Protein AF-0000000070685484 (afdb_homodimer)

Structure (mmCIF, N/CA/C/O backbone):
data_AF-0000000070685484-model_v1
#
loop_
_entity.id
_entity.type
_entity.pdbx_description
1 polymer 'Glycosyl transferase, family 14'
#
loop_
_atom_site.group_PDB
_atom_site.id
_atom_site.type_symbol
_atom_site.label_atom_id
_atom_site.label_alt_id
_atom_site.label_comp_id
_atom_site.label_asym_id
_atom_site.label_entity_id
_atom_site.label_seq_id
_atom_site.pdbx_PDB_ins_code
_atom_site.Cartn_x
_atom_site.Cartn_y
_atom_site.Cartn_z
_atom_site.occupancy
_atom_site.B_iso_or_equiv
_atom_site.auth_seq_id
_atom_site.auth_comp_id
_atom_site.auth_asym_id
_atom_site.auth_atom_id
_atom_site.pdbx_PDB_model_num
ATOM 1 N N . MET A 1 1 ? 63.062 27.438 5.996 1 26.92 1 MET A N 1
ATOM 2 C CA . MET A 1 1 ? 63.406 27.547 4.574 1 26.92 1 MET A CA 1
ATOM 3 C C . MET A 1 1 ? 62.438 26.719 3.729 1 26.92 1 MET A C 1
ATOM 5 O O . MET A 1 1 ? 62.25 27 2.541 1 26.92 1 MET A O 1
ATOM 9 N N . LYS A 1 2 ? 62.094 25.562 4.375 1 38.47 2 LYS A N 1
ATOM 10 C CA . LYS A 1 2 ? 61.562 24.422 3.639 1 38.47 2 LYS A CA 1
ATOM 11 C C . LYS A 1 2 ? 60.094 24.672 3.197 1 38.47 2 LYS A C 1
ATOM 13 O O . LYS A 1 2 ? 59.531 23.859 2.488 1 38.47 2 LYS A O 1
ATOM 18 N N . SER A 1 3 ? 59.406 25.641 3.828 1 42.12 3 SER A N 1
ATOM 19 C CA . SER A 1 3 ? 58 26.016 3.701 1 42.12 3 SER A CA 1
ATOM 20 C C . SER A 1 3 ? 57.688 26.609 2.328 1 42.12 3 SER A C 1
ATOM 22 O O . SER A 1 3 ? 56.625 26.391 1.771 1 42.12 3 SER A O 1
ATOM 24 N N . THR A 1 4 ? 58.75 27.422 1.773 1 46.09 4 THR A N 1
ATOM 25 C CA . THR A 1 4 ? 58.656 28.219 0.55 1 46.09 4 THR A CA 1
ATOM 26 C C . THR A 1 4 ? 58.656 27.312 -0.679 1 46.09 4 THR A C 1
ATOM 28 O O . THR A 1 4 ? 58.094 27.672 -1.721 1 46.09 4 THR A O 1
ATOM 31 N N . GLN A 1 5 ? 59.281 26.172 -0.525 1 48.5 5 GLN A N 1
ATOM 32 C CA . GLN A 1 5 ? 59.562 25.312 -1.674 1 48.5 5 GLN A CA 1
ATOM 33 C C . GLN A 1 5 ? 58.281 24.641 -2.186 1 48.5 5 GLN A C 1
ATOM 35 O O . GLN A 1 5 ? 58.156 24.406 -3.387 1 48.5 5 GLN A O 1
ATOM 40 N N . ASN A 1 6 ? 57.344 24.328 -1.156 1 49.03 6 ASN A N 1
ATOM 41 C CA . ASN A 1 6 ? 56.188 23.547 -1.511 1 49.03 6 ASN A CA 1
ATOM 42 C C . ASN A 1 6 ? 55.188 24.359 -2.334 1 49.03 6 ASN A C 1
ATOM 44 O O . ASN A 1 6 ? 54.344 23.797 -3.021 1 49.03 6 ASN A O 1
ATOM 48 N N . LEU A 1 7 ? 55.281 25.75 -2.139 1 51.88 7 LEU A N 1
ATOM 49 C CA . LEU A 1 7 ? 54.438 26.734 -2.797 1 51.88 7 LEU A CA 1
ATOM 50 C C . LEU A 1 7 ? 54.719 26.797 -4.293 1 51.88 7 LEU A C 1
ATOM 52 O O . LEU A 1 7 ? 53.812 26.906 -5.105 1 51.88 7 LEU A O 1
ATOM 56 N N . LEU A 1 8 ? 56.094 26.672 -4.629 1 52.09 8 LEU A N 1
ATOM 57 C CA . LEU A 1 8 ? 56.594 26.844 -5.992 1 52.09 8 LEU A CA 1
ATOM 58 C C . LEU A 1 8 ? 56.094 25.719 -6.895 1 52.09 8 LEU A C 1
ATOM 60 O O . LEU A 1 8 ? 55.719 25.953 -8.047 1 52.09 8 LEU A O 1
ATOM 64 N N . SER A 1 9 ? 55.969 24.547 -6.328 1 55.91 9 SER A N 1
ATOM 65 C CA . SER A 1 9 ? 55.688 23.344 -7.105 1 55.91 9 SER A CA 1
ATOM 66 C C . SER A 1 9 ? 54.219 23.359 -7.578 1 55.91 9 SER A C 1
ATOM 68 O O . SER A 1 9 ? 53.906 22.875 -8.672 1 55.91 9 SER A O 1
ATOM 70 N N . VAL A 1 10 ? 53.344 24.016 -6.801 1 54.09 10 VAL A N 1
ATOM 71 C CA . VAL A 1 10 ? 51.906 24.109 -7.027 1 54.09 10 VAL A CA 1
ATOM 72 C C . VAL A 1 10 ? 51.625 25.047 -8.203 1 54.09 10 VAL A C 1
ATOM 74 O O . VAL A 1 10 ? 50.75 24.766 -9.031 1 54.09 10 VAL A O 1
ATOM 77 N N . MET A 1 11 ? 52.375 26.156 -8.227 1 56.06 11 MET A N 1
ATOM 78 C CA . MET A 1 11 ? 52.25 27.188 -9.25 1 56.06 11 MET A CA 1
ATOM 79 C C . MET A 1 11 ? 52.625 26.641 -10.625 1 56.06 11 MET A C 1
ATOM 81 O O . MET A 1 11 ? 52 26.984 -11.633 1 56.06 11 MET A O 1
ATOM 85 N N . LEU A 1 12 ? 53.688 25.766 -10.609 1 57.91 12 LEU A N 1
ATOM 86 C CA . LEU A 1 12 ? 54.219 25.219 -11.859 1 57.91 12 LEU A CA 1
ATOM 87 C C . LEU A 1 12 ? 53.219 24.266 -12.484 1 57.91 12 LEU A C 1
ATOM 89 O O . LEU A 1 12 ? 53.031 24.25 -13.703 1 57.91 12 LEU A O 1
ATOM 93 N N . VAL A 1 13 ? 52.375 23.5 -11.562 1 57.97 13 VAL A N 1
ATOM 94 C CA . VAL A 1 13 ? 51.438 22.484 -12.023 1 57.97 13 VAL A CA 1
ATOM 95 C C . VAL A 1 13 ? 50.25 23.141 -12.672 1 57.97 13 VAL A C 1
ATOM 97 O O . VAL A 1 13 ? 49.719 22.656 -13.688 1 57.97 13 VAL A O 1
ATOM 100 N N . PHE A 1 14 ? 49.844 24.375 -12.156 1 56.72 14 PHE A N 1
ATOM 101 C CA . PHE A 1 14 ? 48.75 25.203 -12.664 1 56.72 14 PHE A CA 1
ATOM 102 C C . PHE A 1 14 ? 49.062 25.703 -14.07 1 56.72 14 PHE A C 1
ATOM 104 O O . PHE A 1 14 ? 48.219 25.656 -14.961 1 56.72 14 PHE A O 1
ATOM 111 N N . ALA A 1 15 ? 50.281 26.203 -14.211 1 57.59 15 ALA A N 1
ATOM 112 C CA . ALA A 1 15 ? 50.75 26.797 -15.461 1 57.59 15 ALA A CA 1
ATOM 113 C C . ALA A 1 15 ? 50.812 25.75 -16.562 1 57.59 15 ALA A C 1
ATOM 115 O O . ALA A 1 15 ? 50.5 26.047 -17.719 1 57.59 15 ALA A O 1
ATOM 116 N N . PHE A 1 16 ? 51.219 24.438 -16.141 1 60.97 16 PHE A N 1
ATOM 117 C CA . PHE A 1 16 ? 51.312 23.359 -17.125 1 60.97 16 PHE A CA 1
ATOM 118 C C . PHE A 1 16 ? 49.938 22.938 -17.609 1 60.97 16 PHE A C 1
ATOM 120 O O . PHE A 1 16 ? 49.75 22.578 -18.781 1 60.97 16 PHE A O 1
ATOM 127 N N . GLY A 1 17 ? 48.875 23 -16.656 1 51.41 17 GLY A N 1
ATOM 128 C CA . GLY A 1 17 ? 47.5 22.672 -16.969 1 51.41 17 GLY A CA 1
ATOM 129 C C . GLY A 1 17 ? 46.875 23.641 -17.953 1 51.41 17 GLY A C 1
ATOM 130 O O . GLY A 1 17 ? 46.125 23.234 -18.844 1 51.41 17 GLY A O 1
ATOM 131 N N . LEU A 1 18 ? 47.125 24.891 -17.656 1 52.91 18 LEU A N 1
ATOM 132 C CA . LEU A 1 18 ? 46.656 26 -18.5 1 52.91 18 LEU A CA 1
ATOM 133 C C . LEU A 1 18 ? 47.219 25.844 -19.922 1 52.91 18 LEU A C 1
ATOM 135 O O . LEU A 1 18 ? 46.469 26.016 -20.891 1 52.91 18 LEU A O 1
ATOM 139 N N . PHE A 1 19 ? 48.562 25.547 -20.031 1 53.78 19 PHE A N 1
ATOM 140 C CA . PHE A 1 19 ? 49.25 25.469 -21.328 1 53.78 19 PHE A CA 1
ATOM 141 C C . PHE A 1 19 ? 48.719 24.281 -22.125 1 53.78 19 PHE A C 1
ATOM 143 O O . PHE A 1 19 ? 48.562 24.391 -23.344 1 53.78 19 PHE A O 1
ATOM 150 N N . PHE A 1 20 ? 48.5 23.094 -21.406 1 53.59 20 PHE A N 1
ATOM 151 C CA . PHE A 1 20 ? 48.062 21.891 -22.125 1 53.59 20 PHE A CA 1
ATOM 152 C C . PHE A 1 20 ? 46.656 22.031 -22.656 1 53.59 20 PHE A C 1
ATOM 154 O O . PHE A 1 20 ? 46.281 21.375 -23.625 1 53.59 20 PHE A O 1
ATOM 161 N N . GLY A 1 21 ? 45.688 22.859 -21.906 1 46.09 21 GLY A N 1
ATOM 162 C CA . GLY A 1 21 ? 44.344 23.203 -22.312 1 46.09 21 GLY A CA 1
ATOM 163 C C . GLY A 1 21 ? 44.281 23.938 -23.641 1 46.09 21 GLY A C 1
ATOM 164 O O . GLY A 1 21 ? 43.438 23.625 -24.484 1 46.09 21 GLY A O 1
ATOM 165 N N . VAL A 1 22 ? 45.094 24.891 -23.641 1 48.03 22 VAL A N 1
ATOM 166 C CA . VAL A 1 22 ? 45.094 25.766 -24.812 1 48.03 22 VAL A CA 1
ATOM 167 C C . VAL A 1 22 ? 45.594 25 -26.031 1 48.03 22 VAL A C 1
ATOM 169 O O . VAL A 1 22 ? 45.031 25.156 -27.141 1 48.03 22 VAL A O 1
ATOM 172 N N . THR A 1 23 ? 46.719 24.156 -25.859 1 46.66 23 THR A N 1
ATOM 173 C CA . THR A 1 23 ? 47.312 23.547 -27.031 1 46.66 23 THR A CA 1
ATOM 174 C C . THR A 1 23 ? 46.406 22.484 -27.625 1 46.66 23 THR A C 1
ATOM 176 O O . THR A 1 23 ? 46.5 22.156 -28.812 1 46.66 23 THR A O 1
ATOM 179 N N . LEU A 1 24 ? 45.594 21.797 -26.672 1 39.91 24 LEU A N 1
ATOM 180 C CA . LEU A 1 24 ? 44.812 20.688 -27.188 1 39.91 24 LEU A CA 1
ATOM 181 C C . LEU A 1 24 ? 43.75 21.172 -28.172 1 39.91 24 LEU A C 1
ATOM 183 O O . LEU A 1 24 ? 43.438 20.469 -29.141 1 39.91 24 LEU A O 1
ATOM 187 N N . ILE A 1 25 ? 43.156 22.406 -28 1 39.31 25 ILE A N 1
ATOM 188 C CA . ILE A 1 25 ? 42.125 22.953 -28.875 1 39.31 25 ILE A CA 1
ATOM 189 C C . ILE A 1 25 ? 42.688 23.078 -30.297 1 39.31 25 ILE A C 1
ATOM 191 O O . ILE A 1 25 ? 41.969 22.828 -31.281 1 39.31 25 ILE A O 1
ATOM 195 N N . PHE A 1 26 ? 43.938 23.516 -30.328 1 37.78 26 PHE A N 1
ATOM 196 C CA . PHE A 1 26 ? 44.438 23.922 -31.641 1 37.78 26 PHE A CA 1
ATOM 197 C C . PHE A 1 26 ? 44.594 22.703 -32.531 1 37.78 26 PHE A C 1
ATOM 199 O O . PHE A 1 26 ? 44.531 22.828 -33.781 1 37.78 26 PHE A O 1
ATOM 206 N N . HIS A 1 27 ? 45.188 21.547 -31.969 1 34.38 27 HIS A N 1
ATOM 207 C CA . HIS A 1 27 ? 45.625 20.5 -32.906 1 34.38 27 HIS A CA 1
ATOM 208 C C . HIS A 1 27 ? 44.438 19.797 -33.531 1 34.38 27 HIS A C 1
ATOM 210 O O . HIS A 1 27 ? 44.594 18.875 -34.344 1 34.38 27 HIS A O 1
ATOM 216 N N . LEU A 1 28 ? 43.25 19.75 -32.875 1 30.8 28 LEU A N 1
ATOM 217 C CA . LEU A 1 28 ? 42.188 18.906 -33.406 1 30.8 28 LEU A CA 1
ATOM 218 C C . LEU A 1 28 ? 41.625 19.5 -34.688 1 30.8 28 LEU A C 1
ATOM 220 O O . LEU A 1 28 ? 40.594 19.047 -35.188 1 30.8 28 LEU A O 1
ATOM 224 N N . LYS A 1 29 ? 42.219 20.641 -35.031 1 31.66 29 LYS A N 1
ATOM 225 C CA . LYS A 1 29 ? 41.656 21.344 -36.156 1 31.66 29 LYS A CA 1
ATOM 226 C C . LYS A 1 29 ? 41.719 20.484 -37.406 1 31.66 29 LYS A C 1
ATOM 228 O O . LYS A 1 29 ? 40.812 20.516 -38.25 1 31.66 29 LYS A O 1
ATOM 233 N N . ASP A 1 30 ? 42.812 19.828 -37.688 1 27.16 30 ASP A N 1
ATOM 234 C CA . ASP A 1 30 ? 43.188 19.609 -39.094 1 27.16 30 ASP A CA 1
ATOM 235 C C . ASP A 1 30 ? 42.562 18.312 -39.625 1 27.16 30 ASP A C 1
ATOM 237 O O . ASP A 1 30 ? 43.031 17.766 -40.625 1 27.16 30 ASP A O 1
ATOM 241 N N . ILE A 1 31 ? 41.875 17.484 -38.781 1 27.27 31 ILE A N 1
ATOM 242 C CA . ILE A 1 31 ? 41.75 16.172 -39.406 1 27.27 31 ILE A CA 1
ATOM 243 C C . ILE A 1 31 ? 40.875 16.281 -40.656 1 27.27 31 ILE A C 1
ATOM 245 O O . ILE A 1 31 ? 39.688 16.625 -40.562 1 27.27 31 ILE A O 1
ATOM 249 N N . SER A 1 32 ? 41.469 16.547 -41.844 1 23.23 32 SER A N 1
ATOM 250 C CA . SER A 1 32 ? 41 16.766 -43.219 1 23.23 32 SER A CA 1
ATOM 251 C C . SER A 1 32 ? 40.219 15.547 -43.719 1 23.23 32 SER A C 1
ATOM 253 O O . SER A 1 32 ? 40.781 14.438 -43.75 1 23.23 32 SER A O 1
ATOM 255 N N . PHE A 1 33 ? 38.875 15.445 -43.469 1 24.58 33 PHE A N 1
ATOM 256 C CA . PHE A 1 33 ? 37.969 14.453 -44.031 1 24.58 33 PHE A CA 1
ATOM 257 C C . PHE A 1 33 ? 38.125 14.383 -45.531 1 24.58 33 PHE A C 1
ATOM 259 O O . PHE A 1 33 ? 37.875 15.367 -46.25 1 24.58 33 PHE A O 1
ATOM 266 N N . SER A 1 34 ? 39.156 13.711 -46 1 22.02 34 SER A N 1
ATOM 267 C CA . SER A 1 34 ? 39.375 13.508 -47.438 1 22.02 34 SER A CA 1
ATOM 268 C C . SER A 1 34 ? 38.156 12.867 -48.094 1 22.02 34 SER A C 1
ATOM 270 O O . SER A 1 34 ? 37.719 11.789 -47.688 1 22.02 34 SER A O 1
ATOM 272 N N . LEU A 1 35 ? 37.344 13.68 -48.656 1 23.39 35 LEU A N 1
ATOM 273 C CA . LEU A 1 35 ? 36.156 13.562 -49.5 1 23.39 35 LEU A CA 1
ATOM 274 C C . LEU A 1 35 ? 36.469 12.766 -50.75 1 23.39 35 LEU A C 1
ATOM 276 O O . LEU A 1 35 ? 37.062 13.297 -51.719 1 23.39 35 LEU A O 1
ATOM 280 N N . ARG A 1 36 ? 37.25 11.609 -50.719 1 22.95 36 ARG A N 1
ATOM 281 C CA . ARG A 1 36 ? 37.469 10.984 -52.031 1 22.95 36 ARG A CA 1
ATOM 282 C C . ARG A 1 36 ? 36.156 10.68 -52.688 1 22.95 36 ARG A C 1
ATOM 284 O O . ARG A 1 36 ? 35.344 9.914 -52.188 1 22.95 36 ARG A O 1
ATOM 291 N N . PHE A 1 37 ? 35.75 11.57 -53.594 1 22.02 37 PHE A N 1
ATOM 292 C CA . PHE A 1 37 ? 34.625 11.594 -54.531 1 22.02 37 PHE A CA 1
ATOM 293 C C . PHE A 1 37 ? 34.719 10.453 -55.531 1 22.02 37 PHE A C 1
ATOM 295 O O . PHE A 1 37 ? 35.469 10.516 -56.469 1 22.02 37 PHE A O 1
ATOM 302 N N . THR A 1 38 ? 35.125 9.273 -55.125 1 22.3 38 THR A N 1
ATOM 303 C CA . THR A 1 38 ? 35.25 8.297 -56.219 1 22.3 38 THR A CA 1
ATOM 304 C C . THR A 1 38 ? 34 8.25 -57.094 1 22.3 38 THR A C 1
ATOM 306 O O . THR A 1 38 ? 32.906 8.188 -56.562 1 22.3 38 THR A O 1
ATOM 309 N N . GLN A 1 39 ? 34.25 8.461 -58.438 1 22.17 39 GLN A N 1
ATOM 310 C CA . GLN A 1 39 ? 33.438 8.594 -59.656 1 22.17 39 GLN A CA 1
ATOM 311 C C . GLN A 1 39 ? 32.625 7.332 -59.906 1 22.17 39 GLN A C 1
ATOM 313 O O . GLN A 1 39 ? 33.156 6.219 -59.844 1 22.17 39 GLN A O 1
ATOM 318 N N . PHE A 1 40 ? 31.281 7.418 -59.781 1 22.78 40 PHE A N 1
ATOM 319 C CA . PHE A 1 40 ? 30.156 6.531 -60.094 1 22.78 40 PHE A CA 1
ATOM 320 C C . PHE A 1 40 ? 30.172 6.16 -61.594 1 22.78 40 PHE A C 1
ATOM 322 O O . PHE A 1 40 ? 29.984 7.02 -62.438 1 22.78 40 PHE A O 1
ATOM 329 N N . SER A 1 41 ? 31.172 5.402 -62.25 1 22.5 41 SER A N 1
ATOM 330 C CA . SER A 1 41 ? 30.844 5.051 -63.625 1 22.5 41 SER A CA 1
ATOM 331 C C . SER A 1 41 ? 29.406 4.57 -63.719 1 22.5 41 SER A C 1
ATOM 333 O O . SER A 1 41 ? 28.828 4.059 -62.75 1 22.5 41 SER A O 1
ATOM 335 N N . LEU A 1 42 ? 28.812 4.68 -65.062 1 23.09 42 LEU A N 1
ATOM 336 C CA . LEU A 1 42 ? 27.578 4.785 -65.812 1 23.09 42 LEU A CA 1
ATOM 337 C C . LEU A 1 42 ? 26.906 3.42 -65.938 1 23.09 42 LEU A C 1
ATOM 339 O O . LEU A 1 42 ? 25.797 3.32 -66.5 1 23.09 42 LEU A O 1
ATOM 343 N N . SER A 1 43 ? 27.719 2.322 -66.062 1 23.5 43 SER A N 1
ATOM 344 C CA . SER A 1 43 ? 26.984 1.478 -66.938 1 23.5 43 SER A CA 1
ATOM 345 C C . SER A 1 43 ? 25.5 1.389 -66.562 1 23.5 43 SER A C 1
ATOM 347 O O . SER A 1 43 ? 25.109 1.868 -65.5 1 23.5 43 SER A O 1
ATOM 349 N N . THR A 1 44 ? 25.016 0.125 -66.75 1 25.86 44 THR A N 1
ATOM 350 C CA . THR A 1 44 ? 23.953 -0.731 -67.25 1 25.86 44 THR A CA 1
ATOM 351 C C . THR A 1 44 ? 22.703 -0.65 -66.375 1 25.86 44 THR A C 1
ATOM 353 O O . THR A 1 44 ? 22.797 -0.235 -65.188 1 25.86 44 THR A O 1
ATOM 356 N N . THR A 1 45 ? 21.781 -1.727 -66.438 1 27.75 45 THR A N 1
ATOM 357 C CA . THR A 1 45 ? 20.328 -1.761 -66.625 1 27.75 45 THR A CA 1
ATOM 358 C C . THR A 1 45 ? 19.641 -1.296 -65.312 1 27.75 45 THR A C 1
ATOM 360 O O . THR A 1 45 ? 20.172 -1.483 -64.25 1 27.75 45 THR A O 1
ATOM 363 N N . PRO A 1 46 ? 18.562 -0.526 -65.438 1 26.97 46 PRO A N 1
ATOM 364 C CA . PRO A 1 46 ? 17.828 0.316 -64.5 1 26.97 46 PRO A CA 1
ATOM 365 C C . PRO A 1 46 ? 17.281 -0.474 -63.312 1 26.97 46 PRO A C 1
ATOM 367 O O . PRO A 1 46 ? 16.5 0.053 -62.531 1 26.97 46 PRO A O 1
ATOM 370 N N . SER A 1 47 ? 18.094 -1.55 -62.875 1 23.91 47 SER A N 1
ATOM 371 C CA . SER A 1 47 ? 17.188 -2.391 -62.125 1 23.91 47 SER A CA 1
ATOM 372 C C . SER A 1 47 ? 16.484 -1.587 -61.031 1 23.91 47 SER A C 1
ATOM 374 O O . SER A 1 47 ? 17.109 -0.799 -60.312 1 23.91 47 SER A O 1
ATOM 376 N N . ALA A 1 48 ? 15.062 -1.42 -61.125 1 26.92 48 ALA A N 1
ATOM 377 C CA . ALA A 1 48 ? 14.133 -0.628 -60.312 1 26.92 48 ALA A CA 1
ATOM 378 C C . ALA A 1 48 ? 14.367 -0.863 -58.812 1 26.92 48 ALA A C 1
ATOM 380 O O . ALA A 1 48 ? 14.047 -1.935 -58.281 1 26.92 48 ALA A O 1
ATOM 381 N N . THR A 1 49 ? 15.641 -0.591 -58.406 1 24.19 49 THR A N 1
ATOM 382 C CA . THR A 1 49 ? 15.836 -0.931 -57 1 24.19 49 THR A CA 1
ATOM 383 C C . THR A 1 49 ? 14.812 -0.223 -56.125 1 24.19 49 THR A C 1
ATOM 385 O O . THR A 1 49 ? 14.781 1.008 -56.062 1 24.19 49 THR A O 1
ATOM 388 N N . SER A 1 50 ? 13.602 -0.778 -56.062 1 24.91 50 SER A N 1
ATOM 389 C CA . SER A 1 50 ? 12.57 -0.133 -55.25 1 24.91 50 SER A CA 1
ATOM 390 C C . SER A 1 50 ? 13.125 0.317 -53.906 1 24.91 50 SER A C 1
ATOM 392 O O . SER A 1 50 ? 13.758 -0.467 -53.188 1 24.91 50 SER A O 1
ATOM 394 N N . THR A 1 51 ? 13.578 1.496 -53.906 1 25.73 51 THR A N 1
ATOM 395 C CA . THR A 1 51 ? 14.078 2.213 -52.75 1 25.73 51 THR A CA 1
ATOM 396 C C . THR A 1 51 ? 13.164 1.99 -51.531 1 25.73 51 THR A C 1
ATOM 398 O O . THR A 1 51 ? 12.023 2.459 -51.531 1 25.73 51 THR A O 1
ATOM 401 N N . ALA A 1 52 ? 13.234 0.758 -50.938 1 24.69 52 ALA A N 1
ATOM 402 C CA . ALA A 1 52 ? 12.375 0.652 -49.781 1 24.69 52 ALA A CA 1
ATOM 403 C C . ALA A 1 52 ? 12.578 1.84 -48.844 1 24.69 52 ALA A C 1
ATOM 405 O O . ALA A 1 52 ? 13.711 2.242 -48.562 1 24.69 52 ALA A O 1
ATOM 406 N N . ALA A 1 53 ? 11.594 2.699 -48.75 1 27.73 53 ALA A N 1
ATOM 407 C CA . ALA A 1 53 ? 11.469 3.865 -47.875 1 27.73 53 ALA A CA 1
ATOM 408 C C . ALA A 1 53 ? 12.055 3.588 -46.5 1 27.73 53 ALA A C 1
ATOM 410 O O . ALA A 1 53 ? 11.992 2.459 -46 1 27.73 53 ALA A O 1
ATOM 411 N N . PRO A 1 54 ? 13.109 4.398 -46.188 1 28.66 54 PRO A N 1
ATOM 412 C CA . PRO A 1 54 ? 13.695 4.211 -44.844 1 28.66 54 PRO A CA 1
ATOM 413 C C . PRO A 1 54 ? 12.664 3.797 -43.812 1 28.66 54 PRO A C 1
ATOM 415 O O . PRO A 1 54 ? 11.492 4.145 -43.938 1 28.66 54 PRO A O 1
ATOM 418 N N . ALA A 1 55 ? 12.836 2.662 -43.25 1 31.91 55 ALA A N 1
ATOM 419 C CA . ALA A 1 55 ? 11.93 2.209 -42.188 1 31.91 55 ALA A CA 1
ATOM 420 C C . ALA A 1 55 ? 11.531 3.363 -41.281 1 31.91 55 ALA A C 1
ATOM 422 O O . ALA A 1 55 ? 12.367 4.184 -40.906 1 31.91 55 ALA A O 1
ATOM 423 N N . GLY A 1 56 ? 10.414 3.896 -41.531 1 26.44 56 GLY A N 1
ATOM 424 C CA . GLY A 1 56 ? 9.789 4.965 -40.781 1 26.44 56 GLY A CA 1
ATOM 425 C C . GLY A 1 56 ? 10.25 5.008 -39.344 1 26.44 56 GLY A C 1
ATOM 426 O O . GLY A 1 56 ? 10.633 3.98 -38.781 1 26.44 56 GLY A O 1
ATOM 427 N N . VAL A 1 57 ? 10.984 6.109 -38.969 1 30.81 57 VAL A N 1
ATOM 428 C CA . VAL A 1 57 ? 11.148 6.469 -37.562 1 30.81 57 VAL A CA 1
ATOM 429 C C . VAL A 1 57 ? 10 5.891 -36.719 1 30.81 57 VAL A C 1
ATOM 431 O O . VAL A 1 57 ? 8.836 6.203 -36.969 1 30.81 57 VAL A O 1
ATOM 434 N N . ASP A 1 58 ? 10.148 4.648 -36.469 1 30.78 58 ASP A N 1
ATOM 435 C CA . ASP A 1 58 ? 9.102 4.203 -35.562 1 30.78 58 ASP A CA 1
ATOM 436 C C . ASP A 1 58 ? 8.648 5.34 -34.625 1 30.78 58 ASP A C 1
ATOM 438 O O . ASP A 1 58 ? 9.453 5.891 -33.875 1 30.78 58 ASP A O 1
ATOM 442 N N . LEU A 1 59 ? 7.852 6.25 -35.156 1 30.5 59 LEU A N 1
ATOM 443 C CA . LEU A 1 59 ? 7.18 7.184 -34.25 1 30.5 59 LEU A CA 1
ATOM 444 C C . LEU A 1 59 ? 7.062 6.602 -32.844 1 30.5 59 LEU A C 1
ATOM 446 O O . LEU A 1 59 ? 6.379 5.598 -32.625 1 30.5 59 LEU A O 1
ATOM 450 N N . VAL A 1 60 ? 8.234 6.574 -32.125 1 32.28 60 VAL A N 1
ATOM 451 C CA . VAL A 1 60 ? 7.984 6.387 -30.719 1 32.28 60 VAL A CA 1
ATOM 452 C C . VAL A 1 60 ? 6.625 6.98 -30.344 1 32.28 60 VAL A C 1
ATOM 454 O O . VAL A 1 60 ? 6.375 8.164 -30.578 1 32.28 60 VAL A O 1
ATOM 457 N N . ALA A 1 61 ? 5.645 6.164 -30.375 1 36.81 61 ALA A N 1
ATOM 458 C CA . ALA A 1 61 ? 4.309 6.609 -29.984 1 36.81 61 ALA A CA 1
ATOM 459 C C . ALA A 1 61 ? 4.383 7.727 -28.953 1 36.81 61 ALA A C 1
ATOM 461 O O . ALA A 1 61 ? 5.316 7.773 -28.141 1 36.81 61 ALA A O 1
ATOM 462 N N . PRO A 1 62 ? 3.9 8.836 -29.281 1 36.59 62 PRO A N 1
ATOM 463 C CA . PRO A 1 62 ? 3.838 9.867 -28.234 1 36.59 62 PRO A CA 1
ATOM 464 C C . PRO A 1 62 ? 3.656 9.273 -26.828 1 36.59 62 PRO A C 1
ATOM 466 O O . PRO A 1 62 ? 3.072 8.203 -26.688 1 36.59 62 PRO A O 1
ATOM 469 N N . PRO A 1 63 ? 4.672 9.5 -25.953 1 40.62 63 PRO A N 1
ATOM 470 C CA . PRO A 1 63 ? 4.434 8.938 -24.625 1 40.62 63 PRO A CA 1
ATOM 471 C C . PRO A 1 63 ? 2.957 8.953 -24.234 1 40.62 63 PRO A C 1
ATOM 473 O O . PRO A 1 63 ? 2.211 9.836 -24.656 1 40.62 63 PRO A O 1
ATOM 476 N N . LEU A 1 64 ? 2.422 7.902 -24.094 1 45.72 64 LEU A N 1
ATOM 477 C CA . LEU A 1 64 ? 1.037 7.809 -23.641 1 45.72 64 LEU A CA 1
ATOM 478 C C . LEU A 1 64 ? 0.739 8.867 -22.578 1 45.72 64 LEU A C 1
ATOM 480 O O . LEU A 1 64 ? 1.587 9.164 -21.734 1 45.72 64 LEU A O 1
ATOM 484 N N . PRO A 1 65 ? -0.17 9.727 -22.891 1 47.22 65 PRO A N 1
ATOM 485 C CA . PRO A 1 65 ? -0.561 10.734 -21.891 1 47.22 65 PRO A CA 1
ATOM 486 C C . PRO A 1 65 ? -0.644 10.164 -20.484 1 47.22 65 PRO A C 1
ATOM 488 O O . PRO A 1 65 ? -1.037 9.008 -20.297 1 47.22 65 PRO A O 1
ATOM 491 N N . VAL A 1 66 ? 0.252 10.734 -19.562 1 51.94 66 VAL A N 1
ATOM 492 C CA . VAL A 1 66 ? 0.227 10.367 -18.141 1 51.94 66 VAL A CA 1
ATOM 493 C C . VAL A 1 66 ? -1.212 10.375 -17.641 1 51.94 66 VAL A C 1
ATOM 495 O O . VAL A 1 66 ? -1.929 11.367 -17.797 1 51.94 66 VAL A O 1
ATOM 498 N N . ASP A 1 67 ? -1.697 9.234 -17.469 1 56.88 67 ASP A N 1
ATOM 499 C CA . ASP A 1 67 ? -3.021 9.125 -16.875 1 56.88 67 ASP A CA 1
ATOM 500 C C . ASP A 1 67 ? -3.064 9.797 -15.5 1 56.88 67 ASP A C 1
ATOM 502 O O . ASP A 1 67 ? -2.4 9.359 -14.562 1 56.88 67 ASP A O 1
ATOM 506 N N . LEU A 1 68 ? -3.611 10.984 -15.461 1 63.38 68 LEU A N 1
ATOM 507 C CA . LEU A 1 68 ? -3.734 11.773 -14.234 1 63.38 68 LEU A CA 1
ATOM 508 C C . LEU A 1 68 ? -4.75 11.141 -13.289 1 63.38 68 LEU A C 1
ATOM 510 O O . LEU A 1 68 ? -5.004 11.672 -12.203 1 63.38 68 LEU A O 1
ATOM 514 N N . GLY A 1 69 ? -5.27 9.906 -13.758 1 68.62 69 GLY A N 1
ATOM 515 C CA . GLY A 1 69 ? -6.191 9.188 -12.891 1 68.62 69 GLY A CA 1
ATOM 516 C C . GLY A 1 69 ? -5.559 8 -12.195 1 68.62 69 GLY A C 1
ATOM 517 O O . GLY A 1 69 ? -4.34 7.973 -11.992 1 68.62 69 GLY A O 1
ATOM 518 N N . LEU A 1 70 ? -6.418 7.125 -11.719 1 76.31 70 LEU A N 1
ATOM 519 C CA . LEU A 1 70 ? -6.02 5.953 -10.945 1 76.31 70 LEU A CA 1
ATOM 520 C C . LEU A 1 70 ? -5.469 4.863 -11.859 1 76.31 70 LEU A C 1
ATOM 522 O O . LEU A 1 70 ? -4.734 3.98 -11.406 1 76.31 70 LEU A O 1
ATOM 526 N N . LYS A 1 71 ? -5.742 4.918 -13.094 1 74.25 71 LYS A N 1
ATOM 527 C CA . LYS A 1 71 ? -5.5 3.807 -14.008 1 74.25 71 LYS A CA 1
ATOM 528 C C . LYS A 1 71 ? -4.008 3.518 -14.141 1 74.25 71 LYS A C 1
ATOM 530 O O . LYS A 1 71 ? -3.594 2.357 -14.148 1 74.25 71 LYS A O 1
ATOM 535 N N . GLY A 1 72 ? -3.168 4.594 -14.258 1 73.75 72 GLY A N 1
ATOM 536 C CA . GLY A 1 72 ? -1.733 4.395 -14.383 1 73.75 72 GLY A CA 1
ATOM 537 C C . GLY A 1 72 ? -1.103 3.793 -13.141 1 73.75 72 GLY A C 1
ATOM 538 O O . GLY A 1 72 ? -0.083 3.105 -13.234 1 73.75 72 GLY A O 1
ATOM 539 N N . PHE A 1 73 ? -1.763 3.967 -12.133 1 77.25 73 PHE A N 1
ATOM 540 C CA . PHE A 1 73 ? -1.277 3.457 -10.859 1 77.25 73 PHE A CA 1
ATOM 541 C C . PHE A 1 73 ? -1.62 1.979 -10.703 1 77.25 73 PHE A C 1
ATOM 543 O O . PHE A 1 73 ? -0.879 1.229 -10.062 1 77.25 73 PHE A O 1
ATOM 550 N N . LEU A 1 74 ? -2.67 1.574 -11.328 1 78.5 74 LEU A N 1
ATOM 551 C CA . LEU A 1 74 ? -3.223 0.243 -11.109 1 78.5 74 LEU A CA 1
ATOM 552 C C . LEU A 1 74 ? -2.42 -0.812 -11.859 1 78.5 74 LEU A C 1
ATOM 554 O O . LEU A 1 74 ? -2.432 -1.988 -11.492 1 78.5 74 LEU A O 1
ATOM 558 N N . LYS A 1 75 ? -1.847 -0.434 -12.93 1 76.88 75 LYS A N 1
ATOM 559 C CA . LYS A 1 75 ? -1.074 -1.361 -13.75 1 76.88 75 LYS A CA 1
ATOM 560 C C . LYS A 1 75 ? 0.107 -0.658 -14.414 1 76.88 75 LYS A C 1
ATOM 562 O O . LYS A 1 75 ? -0.073 0.342 -15.117 1 76.88 75 LYS A O 1
ATOM 567 N N . PRO A 1 76 ? 1.28 -1.253 -14.188 1 77.12 76 PRO A N 1
ATOM 568 C CA . PRO A 1 76 ? 2.395 -0.65 -14.922 1 77.12 76 PRO A CA 1
ATOM 569 C C . PRO A 1 76 ? 2.236 -0.774 -16.438 1 77.12 76 PRO A C 1
ATOM 571 O O . PRO A 1 76 ? 1.715 -1.778 -16.922 1 77.12 76 PRO A O 1
ATOM 574 N N . PRO A 1 77 ? 2.699 0.176 -17.094 1 71.56 77 PRO A N 1
ATOM 575 C CA . PRO A 1 77 ? 2.549 0.149 -18.547 1 71.56 77 PRO A CA 1
ATOM 576 C C . PRO A 1 77 ? 3.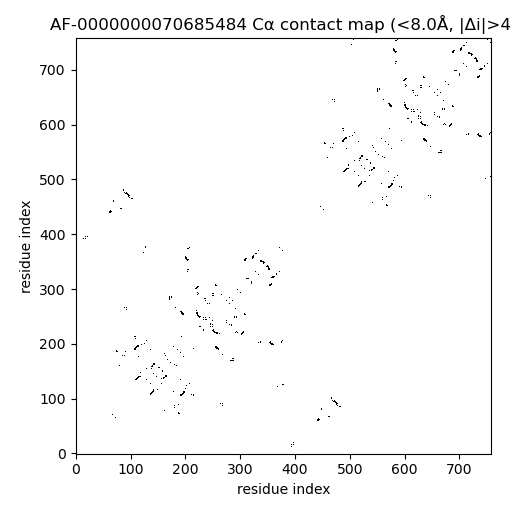432 -0.904 -19.219 1 71.56 77 PRO A C 1
ATOM 578 O O . PRO A 1 77 ? 3.045 -1.488 -20.234 1 71.56 77 PRO A O 1
ATOM 581 N N . GLU A 1 78 ? 4.586 -1.148 -18.719 1 82.69 78 GLU A N 1
ATOM 582 C CA . GLU A 1 78 ? 5.508 -2.137 -19.281 1 82.69 78 GLU A CA 1
ATOM 583 C C . GLU A 1 78 ? 6.035 -3.064 -18.188 1 82.69 78 GLU A C 1
ATOM 585 O O . GLU A 1 78 ? 6.242 -2.639 -17.047 1 82.69 78 GLU A O 1
ATOM 590 N N . LEU A 1 79 ? 6.215 -4.25 -18.688 1 90.56 79 LEU A N 1
ATOM 591 C CA . LEU A 1 79 ? 6.73 -5.223 -17.734 1 90.56 79 LEU A CA 1
ATOM 592 C C . LEU A 1 79 ? 8.227 -5.043 -17.531 1 90.56 79 LEU A C 1
ATOM 594 O O . LEU A 1 79 ? 8.734 -5.223 -16.422 1 90.56 79 LEU A O 1
ATOM 598 N N . MET A 1 80 ? 8.914 -4.688 -18.594 1 89.62 80 MET A N 1
ATOM 599 C CA . MET A 1 80 ? 10.352 -4.449 -18.453 1 89.62 80 MET A CA 1
ATOM 600 C C . MET A 1 80 ? 10.617 -3.131 -17.734 1 89.62 80 MET A C 1
ATOM 602 O O . MET A 1 80 ? 10.062 -2.094 -18.109 1 89.62 80 MET A O 1
ATOM 606 N N . HIS A 1 81 ? 11.289 -3.176 -16.625 1 89.75 81 HIS A N 1
ATOM 607 C CA . HIS A 1 81 ? 11.625 -2.012 -15.805 1 89.75 81 HIS A CA 1
ATOM 608 C C . HIS A 1 81 ? 13.047 -2.109 -15.258 1 89.75 81 HIS A C 1
ATOM 610 O O . HIS A 1 81 ? 13.734 -3.105 -15.492 1 89.75 81 HIS A O 1
ATOM 616 N N . HIS A 1 82 ? 13.516 -1.059 -14.539 1 88.88 82 HIS A N 1
ATOM 617 C CA . HIS A 1 82 ? 14.898 -1.037 -14.055 1 88.88 82 HIS A CA 1
ATOM 618 C C . HIS A 1 82 ? 14.945 -1.062 -12.531 1 88.88 82 HIS A C 1
ATOM 620 O O . HIS A 1 82 ? 15.945 -0.669 -11.93 1 88.88 82 HIS A O 1
ATOM 626 N N . MET A 1 83 ? 13.875 -1.494 -11.883 1 91.31 83 MET A N 1
ATOM 627 C CA . MET A 1 83 ? 13.867 -1.604 -10.43 1 91.31 83 MET A CA 1
ATOM 628 C C . MET A 1 83 ? 14.773 -2.736 -9.969 1 91.31 83 MET A C 1
ATOM 630 O O . MET A 1 83 ? 14.836 -3.793 -10.602 1 91.31 83 MET A O 1
ATOM 634 N N . THR A 1 84 ? 15.477 -2.469 -8.859 1 91.62 84 THR A N 1
ATOM 635 C CA . THR A 1 84 ? 16.141 -3.574 -8.18 1 91.62 84 THR A CA 1
ATOM 636 C C . THR A 1 84 ? 15.117 -4.531 -7.574 1 91.62 84 THR A C 1
ATOM 638 O O . THR A 1 84 ? 13.93 -4.195 -7.473 1 91.62 84 THR A O 1
ATOM 641 N N . ASP A 1 85 ? 15.516 -5.695 -7.188 1 93 85 ASP A N 1
ATOM 642 C CA . ASP A 1 85 ? 14.617 -6.645 -6.535 1 93 85 ASP A CA 1
ATOM 643 C C . ASP A 1 85 ? 14 -6.035 -5.277 1 93 85 ASP A C 1
ATOM 645 O O . ASP A 1 85 ? 12.812 -6.223 -5.008 1 93 85 ASP A O 1
ATOM 649 N N . GLU A 1 86 ? 14.836 -5.309 -4.516 1 93.31 86 GLU A N 1
ATOM 650 C CA . GLU A 1 86 ? 14.352 -4.695 -3.283 1 93.31 86 GLU A CA 1
ATOM 651 C C . GLU A 1 86 ? 13.273 -3.652 -3.574 1 93.31 86 GLU A C 1
ATOM 653 O O . GLU A 1 86 ? 12.25 -3.598 -2.887 1 93.31 86 GLU A O 1
ATOM 658 N N . GLU A 1 87 ? 13.539 -2.865 -4.582 1 93.38 87 GLU A N 1
ATOM 659 C CA . GLU A 1 87 ? 12.578 -1.844 -4.973 1 93.38 87 GLU A CA 1
ATOM 660 C C . GLU A 1 87 ? 11.281 -2.475 -5.469 1 93.38 87 GLU A C 1
ATOM 662 O O . GLU A 1 87 ? 10.188 -2.02 -5.121 1 93.38 87 GLU A O 1
ATOM 667 N N . LEU A 1 88 ? 11.422 -3.482 -6.305 1 94.81 88 LEU A N 1
ATOM 668 C CA . LEU A 1 88 ? 10.273 -4.184 -6.855 1 94.81 88 LEU A CA 1
ATOM 669 C C . LEU A 1 88 ? 9.414 -4.781 -5.742 1 94.81 88 LEU A C 1
ATOM 671 O O . LEU A 1 88 ? 8.195 -4.594 -5.723 1 94.81 88 LEU A O 1
ATOM 675 N N . ILE A 1 89 ? 10.039 -5.434 -4.84 1 96.5 89 ILE A N 1
ATOM 676 C CA . ILE A 1 89 ? 9.328 -6.109 -3.762 1 96.5 89 ILE A CA 1
ATOM 677 C C . ILE A 1 89 ? 8.641 -5.074 -2.873 1 96.5 89 ILE A C 1
ATOM 679 O O . ILE A 1 89 ? 7.492 -5.266 -2.465 1 96.5 89 ILE A O 1
ATOM 683 N N . TRP A 1 90 ? 9.32 -3.979 -2.576 1 95.06 90 TRP A N 1
ATOM 684 C CA . TRP A 1 90 ? 8.734 -2.906 -1.782 1 95.06 90 TRP A CA 1
ATOM 685 C C . TRP A 1 90 ? 7.461 -2.381 -2.439 1 95.06 90 TRP A C 1
ATOM 687 O O . TRP A 1 90 ? 6.414 -2.283 -1.793 1 95.06 90 TRP A O 1
ATOM 697 N N . ARG A 1 91 ? 7.5 -2.119 -3.699 1 94.38 91 ARG A N 1
ATOM 698 C CA . ARG A 1 91 ? 6.355 -1.598 -4.434 1 94.38 91 ARG A CA 1
ATOM 699 C C . ARG A 1 91 ? 5.238 -2.633 -4.512 1 94.38 91 ARG A C 1
ATOM 701 O O . ARG A 1 91 ? 4.066 -2.307 -4.301 1 94.38 91 ARG A O 1
ATOM 708 N N . ALA A 1 92 ? 5.625 -3.85 -4.758 1 96.75 92 ALA A N 1
ATOM 709 C CA . ALA A 1 92 ? 4.652 -4.922 -4.961 1 96.75 92 ALA A CA 1
ATOM 710 C C . ALA A 1 92 ? 3.984 -5.312 -3.648 1 96.75 92 ALA A C 1
ATOM 712 O O . ALA A 1 92 ? 2.922 -5.938 -3.648 1 96.75 92 ALA A O 1
ATOM 713 N N . SER A 1 93 ? 4.582 -4.941 -2.525 1 97.06 93 SER A N 1
ATOM 714 C CA . SER A 1 93 ? 4.066 -5.344 -1.221 1 97.06 93 SER A CA 1
ATOM 715 C C . SER A 1 93 ? 3.049 -4.34 -0.694 1 97.06 93 SER A C 1
ATOM 717 O O . SER A 1 93 ? 2.561 -4.473 0.431 1 97.06 93 SER A O 1
ATOM 719 N N . MET A 1 94 ? 2.736 -3.338 -1.464 1 94.62 94 MET A N 1
ATOM 720 C CA . MET A 1 94 ? 1.805 -2.295 -1.049 1 94.62 94 MET A CA 1
ATOM 721 C C . MET A 1 94 ? 0.386 -2.844 -0.938 1 94.62 94 MET A C 1
ATOM 723 O O . MET A 1 94 ? -0.087 -3.539 -1.839 1 94.62 94 MET A O 1
ATOM 727 N N . VAL A 1 95 ? -0.231 -2.514 0.19 1 95.88 95 VAL A N 1
ATOM 728 C CA . VAL A 1 95 ? -1.624 -2.885 0.421 1 95.88 95 VAL A CA 1
ATOM 729 C C . VAL A 1 95 ? -2.398 -1.679 0.948 1 95.88 95 VAL A C 1
ATOM 731 O O . VAL A 1 95 ? -1.908 -0.947 1.812 1 95.88 95 VAL A O 1
ATOM 734 N N . PRO A 1 96 ? -3.535 -1.455 0.341 1 94.44 96 PRO A N 1
ATOM 735 C CA . PRO A 1 96 ? -4.34 -0.351 0.871 1 94.44 96 PRO A CA 1
ATOM 736 C C . PRO A 1 96 ? -4.918 -0.653 2.25 1 94.44 96 PRO A C 1
ATOM 738 O O . PRO A 1 96 ? -5.305 -1.793 2.527 1 94.44 96 PRO A O 1
ATOM 741 N N . LYS A 1 97 ? -4.906 0.35 3.088 1 95.69 97 LYS A N 1
ATOM 742 C CA . LYS A 1 97 ? -5.598 0.196 4.363 1 95.69 97 LYS A CA 1
ATOM 743 C C . LYS A 1 97 ? -7.109 0.135 4.168 1 95.69 97 LYS A C 1
ATOM 745 O O . LYS A 1 97 ? -7.809 -0.579 4.891 1 95.69 97 LYS A O 1
ATOM 750 N N . VAL A 1 98 ? -7.551 0.949 3.219 1 94.31 98 VAL A N 1
ATOM 751 C CA . VAL A 1 98 ? -8.945 0.81 2.803 1 94.31 98 VAL A CA 1
ATOM 752 C C . VAL A 1 98 ? -9.094 -0.418 1.909 1 94.31 98 VAL A C 1
ATOM 754 O O . VAL A 1 98 ? -8.695 -0.399 0.744 1 94.31 98 VAL A O 1
ATOM 757 N N . ARG A 1 99 ? -9.734 -1.423 2.314 1 88.88 99 ARG A N 1
ATOM 758 C CA . ARG A 1 99 ? -9.664 -2.738 1.686 1 88.88 99 ARG A CA 1
ATOM 759 C C . ARG A 1 99 ? -10.586 -2.822 0.477 1 88.88 99 ARG A C 1
ATOM 761 O O . ARG A 1 99 ? -10.297 -3.527 -0.49 1 88.88 99 ARG A O 1
ATOM 768 N N . ASP A 1 100 ? -11.68 -2.023 0.49 1 90.19 100 ASP A N 1
ATOM 769 C CA . ASP A 1 100 ? -12.633 -2.086 -0.618 1 90.19 100 ASP A CA 1
ATOM 770 C C . ASP A 1 100 ? -12.109 -1.313 -1.829 1 90.19 100 ASP A C 1
ATOM 772 O O . ASP A 1 100 ? -11.656 -0.176 -1.697 1 90.19 100 ASP A O 1
ATOM 776 N N . TYR A 1 101 ? -12.172 -1.95 -2.957 1 90.12 101 TYR A N 1
ATOM 777 C CA . TYR A 1 101 ? -11.789 -1.265 -4.184 1 90.12 101 TYR A CA 1
ATOM 778 C C . TYR A 1 101 ? -12.82 -0.216 -4.574 1 90.12 101 TYR A C 1
ATOM 780 O O . TYR A 1 101 ? -14.016 -0.519 -4.672 1 90.12 101 TYR A O 1
ATOM 788 N N . PRO A 1 102 ? -12.398 0.976 -4.801 1 90.94 102 PRO A N 1
ATOM 789 C CA . PRO A 1 102 ? -13.344 2.031 -5.172 1 90.94 102 PRO A CA 1
ATOM 790 C C . PRO A 1 102 ? -13.648 2.051 -6.668 1 90.94 102 PRO A C 1
ATOM 792 O O . PRO A 1 102 ? -14.164 3.045 -7.184 1 90.94 102 PRO A O 1
ATOM 795 N N . PHE A 1 103 ? -13.273 1.042 -7.402 1 86.19 103 PHE A N 1
ATOM 796 C CA . PHE A 1 103 ? -13.508 0.888 -8.836 1 86.19 103 PHE A CA 1
ATOM 797 C C . PHE A 1 103 ? -13.93 -0.54 -9.164 1 86.19 103 PHE A C 1
ATOM 799 O O . PHE A 1 103 ? -13.703 -1.456 -8.367 1 86.19 103 PHE A O 1
ATOM 806 N N . GLU A 1 104 ? -14.578 -0.618 -10.227 1 87.38 104 GLU A N 1
ATOM 807 C CA . GLU A 1 104 ? -14.922 -1.96 -10.688 1 87.38 104 GLU A CA 1
ATOM 808 C C . GLU A 1 104 ? -13.68 -2.727 -11.133 1 87.38 104 GLU A C 1
ATOM 810 O O . GLU A 1 104 ? -12.859 -2.203 -11.891 1 87.38 104 GLU A O 1
ATOM 815 N N . ARG A 1 105 ? -13.531 -3.863 -10.555 1 88.19 105 ARG A N 1
ATOM 816 C CA . ARG A 1 105 ? -12.352 -4.688 -10.82 1 88.19 105 ARG A CA 1
ATOM 817 C C . ARG A 1 105 ? -12.758 -6.086 -11.273 1 88.19 105 ARG A C 1
ATOM 819 O O . ARG A 1 105 ? -13.578 -6.742 -10.625 1 88.19 105 ARG A O 1
ATOM 826 N N . THR A 1 106 ? -12.25 -6.539 -12.43 1 94.12 106 THR A N 1
ATOM 827 C CA . THR A 1 106 ? -12.352 -7.938 -12.836 1 94.12 106 THR A CA 1
ATOM 828 C C . THR A 1 106 ? -11.125 -8.719 -12.375 1 94.12 106 THR A C 1
ATOM 830 O O . THR A 1 106 ? -10.016 -8.477 -12.844 1 94.12 106 THR A O 1
ATOM 833 N N . PRO A 1 107 ? -11.336 -9.617 -11.461 1 96.94 107 PRO A N 1
ATOM 834 C CA . PRO A 1 107 ? -10.188 -10.406 -11.016 1 96.94 107 PRO A CA 1
ATOM 835 C C . PRO A 1 107 ? -9.531 -11.188 -12.148 1 96.94 107 PRO A C 1
ATOM 837 O O . PRO A 1 107 ? -10.227 -11.734 -13.016 1 96.94 107 PRO A O 1
ATOM 840 N N . LYS A 1 108 ? -8.227 -11.18 -12.172 1 98.31 108 LYS A N 1
ATOM 841 C CA . LYS A 1 108 ? -7.484 -11.914 -13.195 1 98.31 108 LYS A CA 1
ATOM 842 C C . LYS A 1 108 ? -6.645 -13.023 -12.57 1 98.31 108 LYS A C 1
ATOM 844 O O . LYS A 1 108 ? -6.355 -12.984 -11.367 1 98.31 108 LYS A O 1
ATOM 849 N N . VAL A 1 109 ? -6.336 -13.992 -13.398 1 98.88 109 VAL A N 1
ATOM 850 C CA . VAL A 1 109 ? -5.352 -15.008 -13.039 1 98.88 109 VAL A CA 1
ATOM 851 C C . VAL A 1 109 ? -4.016 -14.695 -13.703 1 98.88 109 VAL A C 1
ATOM 853 O O . VAL A 1 109 ? -3.951 -14.523 -14.93 1 98.88 109 VAL A O 1
ATOM 856 N N . ALA A 1 110 ? -3 -14.523 -12.859 1 98.88 110 ALA A N 1
ATOM 857 C CA . ALA A 1 110 ? -1.649 -14.328 -13.383 1 98.88 110 ALA A CA 1
ATOM 858 C C . ALA A 1 110 ? -0.943 -15.656 -13.602 1 98.88 110 ALA A C 1
ATOM 860 O O . ALA A 1 110 ? -0.743 -16.422 -12.648 1 98.88 110 ALA A O 1
ATOM 861 N N . PHE A 1 111 ? -0.577 -15.93 -14.812 1 98.88 111 PHE A N 1
ATOM 862 C CA . PHE A 1 111 ? 0.205 -17.109 -15.156 1 98.88 111 PHE A CA 1
ATOM 863 C C . PHE A 1 111 ? 1.692 -16.781 -15.195 1 98.88 111 PHE A C 1
ATOM 865 O O . PHE A 1 111 ? 2.143 -16.016 -16.047 1 98.88 111 PHE A O 1
ATOM 872 N N . LEU A 1 112 ? 2.41 -17.375 -14.266 1 98.69 112 LEU A N 1
ATOM 873 C CA . LEU A 1 112 ? 3.83 -17.109 -14.07 1 98.69 112 LEU A CA 1
ATOM 874 C C . LEU A 1 112 ? 4.68 -18.234 -14.648 1 98.69 112 LEU A C 1
ATOM 876 O O . LEU A 1 112 ? 4.742 -19.328 -14.078 1 98.69 112 LEU A O 1
ATOM 880 N N . PHE A 1 113 ? 5.387 -17.906 -15.695 1 97.44 113 PHE A N 1
ATOM 881 C CA . PHE A 1 113 ? 6.211 -18.922 -16.359 1 97.44 113 PHE A CA 1
ATOM 882 C C . PHE A 1 113 ? 7.672 -18.766 -15.953 1 97.44 113 PHE A C 1
ATOM 884 O O . PHE A 1 113 ? 8.32 -17.766 -16.297 1 97.44 113 PHE A O 1
ATOM 891 N N . LEU A 1 114 ? 8.125 -19.688 -15.188 1 95.94 114 LEU A N 1
ATOM 892 C CA . LEU A 1 114 ? 9.547 -19.797 -14.883 1 95.94 114 LEU A CA 1
ATOM 893 C C . LEU A 1 114 ? 10.234 -20.75 -15.859 1 95.94 114 LEU A C 1
ATOM 895 O O . LEU A 1 114 ? 10.07 -21.969 -15.758 1 95.94 114 LEU A O 1
ATOM 899 N N . THR A 1 115 ? 11.039 -20.188 -16.766 1 92.62 115 THR A N 1
ATOM 900 C CA . THR A 1 115 ? 11.5 -21.016 -17.875 1 92.62 115 THR A CA 1
ATOM 901 C C . THR A 1 115 ? 13.016 -20.938 -18.016 1 92.62 115 THR A C 1
ATOM 903 O O . THR A 1 115 ? 13.625 -19.922 -17.672 1 92.62 115 THR A O 1
ATOM 906 N N . ARG A 1 116 ? 13.602 -21.969 -18.422 1 84.19 116 ARG A N 1
ATOM 907 C CA . ARG A 1 116 ? 15.023 -22 -18.75 1 84.19 116 ARG A CA 1
ATOM 908 C C . ARG A 1 116 ? 15.289 -21.406 -20.125 1 84.19 116 ARG A C 1
ATOM 910 O O . ARG A 1 116 ? 16.359 -20.844 -20.375 1 84.19 116 ARG A O 1
ATOM 917 N N . GLY A 1 117 ? 14.375 -21.5 -21 1 79.56 117 GLY A N 1
ATOM 918 C CA . GLY A 1 117 ? 14.422 -21.016 -22.359 1 79.56 117 GLY A CA 1
ATOM 919 C C . GLY A 1 117 ? 13.078 -20.516 -22.859 1 79.56 117 GLY A C 1
ATOM 920 O O . GLY A 1 117 ? 12.281 -19.969 -22.094 1 79.56 117 GLY A O 1
ATOM 921 N N . PRO A 1 118 ? 12.93 -20.656 -24.109 1 82.56 118 PRO A N 1
ATOM 922 C CA . PRO A 1 118 ? 11.641 -20.219 -24.656 1 82.56 118 PRO A CA 1
ATOM 923 C C . PRO A 1 118 ? 10.477 -21.078 -24.172 1 82.56 118 PRO A C 1
ATOM 925 O O . PRO A 1 118 ? 10.672 -22.234 -23.781 1 82.56 118 PRO A O 1
ATOM 928 N N . VAL A 1 119 ? 9.312 -20.5 -24.203 1 89.25 119 VAL A N 1
ATOM 929 C CA . VAL A 1 119 ? 8.102 -21.25 -23.906 1 89.25 119 VAL A CA 1
ATOM 930 C C . VAL A 1 119 ? 7.738 -22.141 -25.094 1 89.25 119 VAL A C 1
ATOM 932 O O . VAL A 1 119 ? 6.895 -21.766 -25.922 1 89.25 119 VAL A O 1
ATOM 935 N N . VAL A 1 120 ? 8.195 -23.312 -25.109 1 88.44 120 VAL A N 1
ATOM 936 C CA . VAL A 1 120 ? 8.164 -24.172 -26.281 1 88.44 120 VAL A CA 1
ATOM 937 C C . VAL A 1 120 ? 6.738 -24.641 -26.547 1 88.44 120 VAL A C 1
ATOM 939 O O . VAL A 1 120 ? 6.391 -24.984 -27.688 1 88.44 120 VAL A O 1
ATOM 942 N N . LEU A 1 121 ? 5.934 -24.625 -25.609 1 95.75 121 LEU A N 1
ATOM 943 C CA . LEU A 1 121 ? 4.555 -25.062 -25.781 1 95.75 121 LEU A CA 1
ATOM 944 C C . LEU A 1 121 ? 3.617 -23.859 -25.922 1 95.75 121 LEU A C 1
ATOM 946 O O . LEU A 1 121 ? 2.408 -23.984 -25.703 1 95.75 121 LEU A O 1
ATOM 950 N N . ALA A 1 122 ? 4.129 -22.703 -26.312 1 94.94 122 ALA A N 1
ATOM 951 C CA . ALA A 1 122 ? 3.404 -21.438 -26.406 1 94.94 122 ALA A CA 1
ATOM 952 C C . ALA A 1 122 ? 2.18 -21.578 -27.297 1 94.94 122 ALA A C 1
ATOM 954 O O . ALA A 1 122 ? 1.099 -21.078 -26.969 1 94.94 122 ALA A O 1
ATOM 955 N N . PRO A 1 123 ? 2.285 -22.328 -28.438 1 95.56 123 PRO A N 1
ATOM 956 C CA . PRO A 1 123 ? 1.111 -22.422 -29.312 1 95.56 123 PRO A CA 1
ATOM 957 C C . PRO A 1 123 ? -0.083 -23.078 -28.625 1 95.56 123 PRO A C 1
ATOM 959 O O . PRO A 1 123 ? -1.231 -22.719 -28.891 1 95.56 123 PRO A O 1
ATOM 962 N N . LEU A 1 124 ? 0.197 -24.062 -27.766 1 97.25 124 LEU A N 1
ATOM 963 C CA . LEU A 1 124 ? -0.894 -24.672 -27.031 1 97.25 124 LEU A CA 1
ATOM 964 C C . LEU A 1 124 ? -1.52 -23.688 -26.047 1 97.25 124 LEU A C 1
ATOM 966 O O . LEU A 1 124 ? -2.746 -23.594 -25.953 1 97.25 124 LEU A O 1
ATOM 970 N N . TRP A 1 125 ? -0.737 -22.969 -25.344 1 97.88 125 TRP A N 1
ATOM 971 C CA . TRP A 1 125 ? -1.204 -21.969 -24.375 1 97.88 125 TRP A CA 1
ATOM 972 C C . TRP A 1 125 ? -1.969 -20.859 -25.078 1 97.88 125 TRP A C 1
ATOM 974 O O . TRP A 1 125 ? -2.938 -20.312 -24.531 1 97.88 125 TRP A O 1
ATOM 984 N N . GLU A 1 126 ? -1.506 -20.469 -26.266 1 97.06 126 GLU A N 1
ATOM 985 C CA . GLU A 1 126 ? -2.209 -19.438 -27.031 1 97.06 126 GLU A CA 1
ATOM 986 C C . GLU A 1 126 ? -3.646 -19.859 -27.328 1 97.06 126 GLU A C 1
ATOM 988 O O . GLU A 1 126 ? -4.566 -19.047 -27.234 1 97.06 126 GLU A O 1
ATOM 993 N N . ARG A 1 127 ? -3.811 -21.156 -27.625 1 97 127 ARG A N 1
ATOM 994 C CA . ARG A 1 127 ? -5.16 -21.672 -27.828 1 97 127 ARG A CA 1
ATOM 995 C C . ARG A 1 127 ? -5.945 -21.672 -26.516 1 97 127 ARG A C 1
ATOM 997 O O . ARG A 1 127 ? -7.137 -21.359 -26.5 1 97 127 ARG A O 1
ATOM 1004 N N . PHE A 1 128 ? -5.301 -21.969 -25.516 1 98 128 PHE A N 1
ATOM 1005 C CA . PHE A 1 128 ? -5.91 -22 -24.188 1 98 128 PHE A CA 1
ATOM 1006 C C . PHE A 1 128 ? -6.445 -20.609 -23.812 1 98 128 PHE A C 1
ATOM 1008 O O . PHE A 1 128 ? -7.562 -20.5 -23.297 1 98 128 PHE A O 1
ATOM 1015 N N . PHE A 1 129 ? -5.727 -19.531 -24.125 1 98.25 129 PHE A N 1
ATOM 1016 C CA . PHE A 1 129 ? -6.043 -18.188 -23.688 1 98.25 129 PHE A CA 1
ATOM 1017 C C . PHE A 1 129 ? -6.988 -17.5 -24.672 1 98.25 129 PHE A C 1
ATOM 1019 O O . PHE A 1 129 ? -7.539 -16.438 -24.375 1 98.25 129 PHE A O 1
ATOM 1026 N N . LYS A 1 130 ? -7.148 -18.062 -25.844 1 96.81 130 LYS A N 1
ATOM 1027 C CA . LYS A 1 130 ? -7.875 -17.406 -26.922 1 96.81 130 LYS A CA 1
ATOM 1028 C C . LYS A 1 130 ? -9.281 -17 -26.484 1 96.81 130 LYS A C 1
ATOM 1030 O O . LYS A 1 130 ? -10.047 -17.844 -26 1 96.81 130 LYS A O 1
ATOM 1035 N N . GLY A 1 131 ? -9.594 -15.742 -26.578 1 96.12 131 GLY A N 1
ATOM 1036 C CA . GLY A 1 131 ? -10.945 -15.258 -26.344 1 96.12 131 GLY A CA 1
ATOM 1037 C C . GLY A 1 131 ? -11.18 -14.82 -24.906 1 96.12 131 GLY A C 1
ATOM 1038 O O . GLY A 1 131 ? -12.297 -14.469 -24.531 1 96.12 131 GLY A O 1
ATOM 1039 N N . TYR A 1 132 ? -10.148 -14.789 -24.156 1 97.56 132 TYR A N 1
ATOM 1040 C CA . TYR A 1 132 ? -10.359 -14.5 -22.734 1 97.56 132 TYR A CA 1
ATOM 1041 C C . TYR A 1 132 ? -9.516 -13.312 -22.297 1 97.56 132 TYR A C 1
ATOM 1043 O O . TYR A 1 132 ? -9.148 -13.211 -21.125 1 97.56 132 TYR A O 1
ATOM 1051 N N . ASP A 1 133 ? -9.445 -12.469 -23.203 1 94.06 133 ASP A N 1
ATOM 1052 C CA . ASP A 1 133 ? -8.695 -11.242 -22.938 1 94.06 133 ASP A CA 1
ATOM 1053 C C . ASP A 1 133 ? -9.273 -10.5 -21.734 1 94.06 133 ASP A C 1
ATOM 1055 O O . ASP A 1 133 ? -10.492 -10.367 -21.609 1 94.06 133 ASP A O 1
ATOM 1059 N N . GLY A 1 134 ? -8.484 -10.102 -20.844 1 95.38 134 GLY A N 1
ATOM 1060 C CA . GLY A 1 134 ? -8.93 -9.336 -19.688 1 95.38 134 GLY A CA 1
ATOM 1061 C C . GLY A 1 134 ? -9.086 -10.188 -18.438 1 95.38 134 GLY A C 1
ATOM 1062 O O . GLY A 1 134 ? -9.312 -9.656 -17.344 1 95.38 134 GLY A O 1
ATOM 1063 N N . LEU A 1 135 ? -8.93 -11.508 -18.625 1 98.06 135 LEU A N 1
ATOM 1064 C CA . LEU A 1 135 ? -9.156 -12.383 -17.484 1 98.06 135 LEU A CA 1
ATOM 1065 C C . LEU A 1 135 ? -7.848 -13.016 -17.016 1 98.06 135 LEU A C 1
ATOM 1067 O O . LEU A 1 135 ? -7.828 -13.734 -16.016 1 98.06 135 LEU A O 1
ATOM 1071 N N . PHE A 1 136 ? -6.832 -12.695 -17.766 1 98.31 136 PHE A N 1
ATOM 1072 C CA . PHE A 1 136 ? -5.543 -13.266 -17.406 1 98.31 136 PHE A CA 1
ATOM 1073 C C . PHE A 1 136 ? -4.414 -12.289 -17.703 1 98.31 136 PHE A C 1
ATOM 1075 O O . PHE A 1 136 ? -4.609 -11.312 -18.422 1 98.31 136 PHE A O 1
ATOM 1082 N N . THR A 1 137 ? -3.33 -12.5 -17.031 1 97.88 137 THR A N 1
ATOM 1083 C CA . THR A 1 137 ? -2.051 -11.883 -17.359 1 97.88 137 THR A CA 1
ATOM 1084 C C . THR A 1 137 ? -0.941 -12.93 -17.406 1 97.88 137 THR A C 1
ATOM 1086 O O . THR A 1 137 ? -1.09 -14.023 -16.859 1 97.88 137 THR A O 1
ATOM 1089 N N . ILE A 1 138 ? 0.142 -12.633 -18.156 1 97.88 138 ILE A N 1
ATOM 1090 C CA . ILE A 1 138 ? 1.255 -13.562 -18.312 1 97.88 138 ILE A CA 1
ATOM 1091 C C . ILE A 1 138 ? 2.562 -12.867 -17.922 1 97.88 138 ILE A C 1
ATOM 1093 O O . ILE A 1 138 ? 2.787 -11.711 -18.281 1 97.88 138 ILE A O 1
ATOM 1097 N N . TYR A 1 139 ? 3.359 -13.547 -17.203 1 97 139 TYR A N 1
ATOM 1098 C CA . TYR A 1 139 ? 4.703 -13.109 -16.844 1 97 139 TYR A CA 1
ATOM 1099 C C . TYR A 1 139 ? 5.719 -14.219 -17.078 1 97 139 TYR A C 1
ATOM 1101 O O . TYR A 1 139 ? 5.508 -15.367 -16.672 1 97 139 TYR A O 1
ATOM 1109 N N . VAL A 1 140 ? 6.855 -13.859 -17.688 1 95.62 140 VAL A N 1
ATOM 1110 C CA . VAL A 1 140 ? 7.852 -14.867 -18.031 1 95.62 140 VAL A CA 1
ATOM 1111 C C . VAL A 1 140 ? 9.203 -14.477 -17.438 1 95.62 140 VAL A C 1
ATOM 1113 O O . VAL A 1 140 ? 9.68 -13.359 -17.641 1 95.62 140 VAL A O 1
ATOM 1116 N N . HIS A 1 141 ? 9.711 -15.266 -16.609 1 95.31 141 HIS A N 1
ATOM 1117 C CA . HIS A 1 141 ? 11.086 -15.18 -16.141 1 95.31 141 HIS A CA 1
ATOM 1118 C C . HIS A 1 141 ? 11.977 -16.188 -16.859 1 95.31 141 HIS A C 1
ATOM 1120 O O . HIS A 1 141 ? 11.805 -17.406 -16.688 1 95.31 141 HIS A O 1
ATOM 1126 N N . SER A 1 142 ? 12.898 -15.719 -17.641 1 89.44 142 SER A N 1
ATOM 1127 C CA . SER A 1 142 ? 13.773 -16.594 -18.406 1 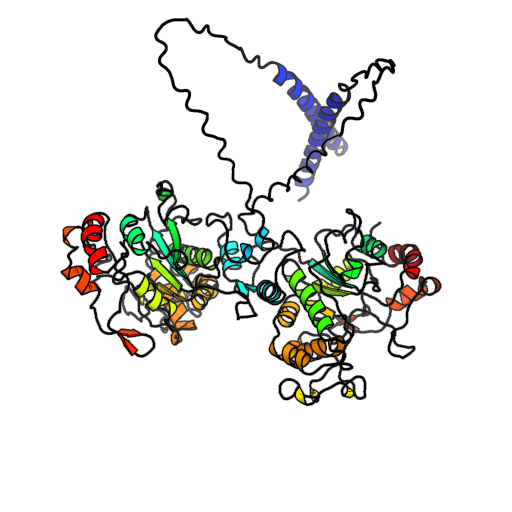89.44 142 SER A CA 1
ATOM 1128 C C . SER A 1 142 ? 15.234 -16.188 -18.25 1 89.44 142 SER A C 1
ATOM 1130 O O . SER A 1 142 ? 15.539 -15.031 -17.984 1 89.44 142 SER A O 1
ATOM 1132 N N . SER A 1 143 ? 16.078 -17.203 -18.281 1 74.81 143 SER A N 1
ATOM 1133 C CA . SER A 1 143 ? 17.5 -16.906 -18.234 1 74.81 143 SER A CA 1
ATOM 1134 C C . SER A 1 143 ? 17.922 -16.078 -19.438 1 74.81 143 SER A C 1
ATOM 1136 O O . SER A 1 143 ? 17.234 -16.062 -20.469 1 74.81 143 SER A O 1
ATOM 1138 N N . ASP A 1 144 ? 18.938 -15.156 -19.219 1 63.09 144 ASP A N 1
ATOM 1139 C CA . ASP A 1 144 ? 19.422 -14.195 -20.203 1 63.09 144 ASP A CA 1
ATOM 1140 C C . ASP A 1 144 ? 19.734 -14.883 -21.531 1 63.09 144 ASP A C 1
ATOM 1142 O O . ASP A 1 144 ? 19.5 -14.312 -22.609 1 63.09 144 ASP A O 1
ATOM 1146 N N . SER A 1 145 ? 20.25 -16.078 -21.469 1 58.19 145 SER A N 1
ATOM 1147 C CA . SER A 1 145 ? 20.641 -16.75 -22.703 1 58.19 145 SER A CA 1
ATOM 1148 C C . SER A 1 145 ? 19.438 -17 -23.609 1 58.19 145 SER A C 1
ATOM 1150 O O . SER A 1 145 ? 19.578 -17.094 -24.828 1 58.19 145 SER A O 1
ATOM 1152 N N . SER A 1 146 ? 18.328 -16.969 -23.094 1 57.25 146 SER A N 1
ATOM 1153 C CA . SER A 1 146 ? 17.109 -17.266 -23.844 1 57.25 146 SER A CA 1
ATOM 1154 C C . SER A 1 146 ? 16.391 -15.977 -24.266 1 57.25 146 SER A C 1
ATOM 1156 O O . SER A 1 146 ? 15.43 -16.016 -25.031 1 57.25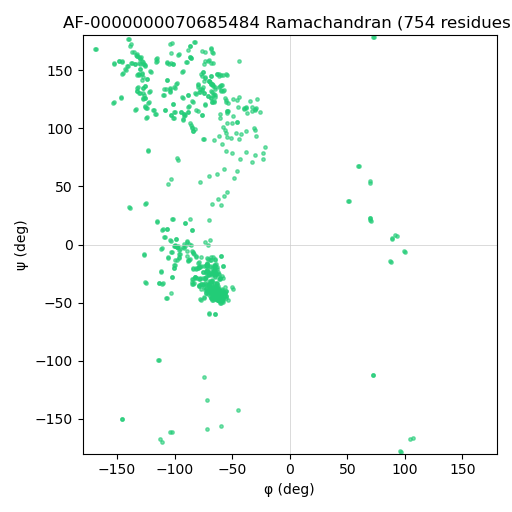 146 SER A O 1
ATOM 1158 N N . ALA A 1 147 ? 16.797 -14.859 -23.688 1 59.25 147 ALA A N 1
ATOM 1159 C CA . ALA A 1 147 ? 16.141 -13.57 -23.922 1 59.25 147 ALA A CA 1
ATOM 1160 C C . ALA A 1 147 ? 16.188 -13.195 -25.406 1 59.25 147 ALA A C 1
ATOM 1162 O O . ALA A 1 147 ? 15.469 -12.297 -25.844 1 59.25 147 ALA A O 1
ATOM 1163 N N . LYS A 1 148 ? 17.016 -14.016 -26.188 1 60.44 148 LYS A N 1
ATOM 1164 C CA . LYS A 1 148 ? 17.203 -13.633 -27.578 1 60.44 148 LYS A CA 1
ATOM 1165 C C . LYS A 1 148 ? 16.109 -14.227 -28.469 1 60.44 148 LYS A C 1
ATOM 1167 O O . LYS A 1 148 ? 16.078 -13.977 -29.672 1 60.44 148 LYS A O 1
ATOM 1172 N N . VAL A 1 149 ? 15.234 -14.938 -27.781 1 64 149 VAL A N 1
ATOM 1173 C CA . VAL A 1 149 ? 14.25 -15.586 -28.641 1 64 149 VAL A CA 1
ATOM 1174 C C . VAL A 1 149 ? 13.141 -14.594 -28.984 1 64 149 VAL A C 1
ATOM 1176 O O . VAL A 1 149 ? 12.602 -13.914 -28.109 1 64 149 VAL A O 1
ATOM 1179 N N . THR A 1 150 ? 12.883 -14.547 -30.266 1 74.31 150 THR A N 1
ATOM 1180 C CA . THR A 1 150 ? 11.883 -13.625 -30.797 1 74.31 150 THR A CA 1
ATOM 1181 C C . THR A 1 150 ? 10.477 -14.195 -30.625 1 74.31 150 THR A C 1
ATOM 1183 O O . THR A 1 150 ? 10.195 -15.312 -31.047 1 74.31 150 THR A O 1
ATOM 1186 N N . VAL A 1 151 ? 9.703 -13.602 -29.891 1 84.75 151 VAL A N 1
ATOM 1187 C CA . VAL A 1 151 ? 8.297 -13.93 -29.734 1 84.75 151 VAL A CA 1
ATOM 1188 C C . VAL A 1 151 ? 7.457 -13.109 -30.703 1 84.75 151 VAL A C 1
ATOM 1190 O O . VAL A 1 151 ? 7.598 -11.883 -30.781 1 84.75 151 VAL A O 1
ATOM 1193 N N . PRO A 1 152 ? 6.633 -13.805 -31.5 1 87 152 PRO A N 1
ATOM 1194 C CA . PRO A 1 152 ? 5.789 -13.062 -32.438 1 87 152 PRO A CA 1
ATOM 1195 C C . PRO A 1 152 ? 4.941 -11.992 -31.75 1 87 152 PRO A C 1
ATOM 1197 O O . PRO A 1 152 ? 4.465 -12.211 -30.625 1 87 152 PRO A O 1
ATOM 1200 N N . LYS A 1 153 ? 4.703 -10.875 -32.438 1 90.06 153 LYS A N 1
ATOM 1201 C CA . LYS A 1 153 ? 3.982 -9.734 -31.891 1 90.06 153 LYS A CA 1
ATOM 1202 C C . LYS A 1 153 ? 2.529 -10.094 -31.594 1 90.06 153 LYS A C 1
ATOM 1204 O O . LYS A 1 153 ? 1.907 -9.5 -30.703 1 90.06 153 LYS A O 1
ATOM 1209 N N . ASP A 1 154 ? 1.978 -11.086 -32.25 1 91.12 154 ASP A N 1
ATOM 1210 C CA . ASP A 1 154 ? 0.575 -11.445 -32.062 1 91.12 154 ASP A CA 1
ATOM 1211 C C . ASP A 1 154 ? 0.421 -12.516 -30.969 1 91.12 154 ASP A C 1
ATOM 1213 O O . ASP A 1 154 ? -0.699 -12.875 -30.609 1 91.12 154 ASP A O 1
ATOM 1217 N N . SER A 1 155 ? 1.486 -12.938 -30.484 1 93.31 155 SER A N 1
ATOM 1218 C CA . SER A 1 155 ? 1.46 -13.945 -29.438 1 93.31 155 SER A CA 1
ATOM 1219 C C . SER A 1 155 ? 1.084 -13.32 -28.094 1 93.31 155 SER A C 1
ATOM 1221 O O . SER A 1 155 ? 1.488 -12.195 -27.781 1 93.31 155 SER A O 1
ATOM 1223 N N . VAL A 1 156 ? 0.375 -14.086 -27.266 1 94.81 156 VAL A N 1
ATOM 1224 C CA . VAL A 1 156 ? 0.023 -13.633 -25.922 1 94.81 156 VAL A CA 1
ATOM 1225 C C . VAL A 1 156 ? 1.282 -13.539 -25.062 1 94.81 156 VAL A C 1
ATOM 1227 O O . VAL A 1 156 ? 1.268 -12.922 -24 1 94.81 156 VAL A O 1
ATOM 1230 N N . PHE A 1 157 ? 2.408 -14.07 -25.547 1 94.38 157 PHE A N 1
ATOM 1231 C CA . PHE A 1 157 ? 3.654 -14.07 -24.797 1 94.38 157 PHE A CA 1
ATOM 1232 C C . PHE A 1 157 ? 4.527 -12.883 -25.188 1 94.38 157 PHE A C 1
ATOM 1234 O O . PHE A 1 157 ? 5.582 -12.656 -24.594 1 94.38 157 PHE A O 1
ATOM 1241 N N . TYR A 1 158 ? 4.109 -12.125 -26.141 1 92.31 158 TYR A N 1
ATOM 1242 C CA . TYR A 1 158 ? 4.895 -10.984 -26.594 1 92.31 158 TYR A CA 1
ATOM 1243 C C . TYR A 1 158 ? 4.992 -9.922 -25.5 1 92.31 158 TYR A C 1
ATOM 1245 O O . TYR A 1 158 ? 3.977 -9.523 -24.938 1 92.31 158 TYR A O 1
ATOM 1253 N N . GLY A 1 159 ? 6.199 -9.492 -25.219 1 90.88 159 GLY A N 1
ATOM 1254 C CA . GLY A 1 159 ? 6.418 -8.438 -24.25 1 90.88 159 GLY A CA 1
ATOM 1255 C C . GLY A 1 159 ? 6.121 -8.867 -22.812 1 90.88 159 GLY A C 1
ATOM 1256 O O . GLY A 1 159 ? 5.855 -8.023 -21.953 1 90.88 159 GLY A O 1
ATOM 1257 N N . ARG A 1 160 ? 6.137 -10.148 -22.578 1 94 160 ARG A N 1
ATOM 1258 C CA . ARG A 1 160 ? 5.695 -10.625 -21.266 1 94 160 ARG A CA 1
ATOM 1259 C C . ARG A 1 160 ? 6.883 -11.023 -20.391 1 94 160 ARG A C 1
ATOM 1261 O O . ARG A 1 160 ? 6.711 -11.469 -19.266 1 94 160 ARG A O 1
ATOM 1268 N N . ARG A 1 161 ? 8.047 -10.805 -20.922 1 92.81 161 ARG A N 1
ATOM 1269 C CA . ARG A 1 161 ? 9.25 -11.086 -20.141 1 92.81 161 ARG A CA 1
ATOM 1270 C C . ARG A 1 161 ? 9.492 -10 -19.094 1 92.81 161 ARG A C 1
ATOM 1272 O O . ARG A 1 161 ? 9.375 -8.812 -19.406 1 92.81 161 ARG A O 1
ATOM 1279 N N . ILE A 1 162 ? 9.781 -10.359 -17.891 1 93.69 162 ILE A N 1
ATOM 1280 C CA . ILE A 1 162 ? 10.133 -9.43 -16.828 1 93.69 162 ILE A CA 1
ATOM 1281 C C . ILE A 1 162 ? 11.648 -9.336 -16.703 1 93.69 162 ILE A C 1
ATOM 1283 O O . ILE A 1 162 ? 12.383 -10.148 -17.266 1 93.69 162 ILE A O 1
ATOM 1287 N N . PRO A 1 163 ? 12.156 -8.281 -16.016 1 89.56 163 PRO A N 1
ATOM 1288 C CA . PRO A 1 163 ? 13.594 -8.328 -15.711 1 89.56 163 PRO A CA 1
ATOM 1289 C C . PRO A 1 163 ? 14.008 -9.609 -14.992 1 89.56 163 PRO A C 1
ATOM 1291 O O . PRO A 1 163 ? 13.539 -9.875 -13.883 1 89.56 163 PRO A O 1
ATOM 1294 N N . SER A 1 164 ? 14.789 -10.367 -15.648 1 89.06 164 SER A N 1
ATOM 1295 C CA . SER A 1 164 ? 15.102 -11.719 -15.195 1 89.06 164 SER A CA 1
ATOM 1296 C C . SER A 1 164 ? 16.578 -11.867 -14.852 1 89.06 164 SER A C 1
ATOM 1298 O O . SER A 1 164 ? 17.375 -10.961 -15.102 1 89.06 164 SER A O 1
ATOM 1300 N N . LYS A 1 165 ? 16.906 -12.828 -14.102 1 84.25 165 LYS A N 1
ATOM 1301 C CA . LYS A 1 165 ? 18.266 -13.203 -13.734 1 84.25 165 LYS A CA 1
ATOM 1302 C C . LYS A 1 165 ? 18.516 -14.688 -13.961 1 84.25 165 LYS A C 1
ATOM 1304 O O . LYS A 1 165 ? 17.562 -15.477 -14.016 1 84.25 165 LYS A O 1
ATOM 1309 N N . ASP A 1 166 ? 19.734 -15.008 -14.055 1 80.31 166 ASP A N 1
ATOM 1310 C CA . ASP A 1 166 ? 20.062 -16.422 -14.211 1 80.31 166 ASP A CA 1
ATOM 1311 C C . ASP A 1 166 ? 19.703 -17.203 -12.945 1 80.31 166 ASP A C 1
ATOM 1313 O O . ASP A 1 166 ? 19.922 -16.734 -11.828 1 80.31 166 ASP A O 1
ATOM 1317 N N . VAL A 1 167 ? 19.125 -18.328 -13.227 1 77.5 167 VAL A N 1
ATOM 1318 C CA . VAL A 1 167 ? 18.672 -19.172 -12.133 1 77.5 167 VAL A CA 1
ATOM 1319 C C . VAL A 1 167 ? 19.328 -20.547 -12.219 1 77.5 167 VAL A C 1
ATOM 1321 O O . VAL A 1 167 ? 19.531 -21.078 -13.312 1 77.5 167 VAL A O 1
ATOM 1324 N N . GLU A 1 168 ? 19.844 -20.953 -11.102 1 71.38 168 GLU A N 1
ATOM 1325 C CA . GLU A 1 168 ? 20.312 -22.328 -11 1 71.38 168 GLU A CA 1
ATOM 1326 C C . GLU A 1 168 ? 19.391 -23.172 -10.125 1 71.38 168 GLU A C 1
ATOM 1328 O O . GLU A 1 168 ? 19.062 -22.766 -9 1 71.38 168 GLU A O 1
ATOM 1333 N N . TRP A 1 169 ? 19.109 -24.391 -10.711 1 68.06 169 TRP A N 1
ATOM 1334 C CA . TRP A 1 169 ? 18.172 -25.266 -10.008 1 68.06 169 TRP A CA 1
ATOM 1335 C C . TRP A 1 169 ? 18.703 -25.641 -8.633 1 68.06 169 TRP A C 1
ATOM 1337 O O . TRP A 1 169 ? 19.875 -25.953 -8.477 1 68.06 169 TRP A O 1
ATOM 1347 N N . GLY A 1 170 ? 17.766 -25.562 -7.691 1 68.62 170 GLY A N 1
ATOM 1348 C CA . GLY A 1 170 ? 18.094 -26 -6.34 1 68.62 170 GLY A CA 1
ATOM 1349 C C . GLY A 1 170 ? 18.703 -24.891 -5.492 1 68.62 170 GLY A C 1
ATOM 1350 O O . GLY A 1 170 ? 18.734 -24.984 -4.266 1 68.62 170 GLY A O 1
ATOM 1351 N N . LYS A 1 171 ? 19.109 -23.844 -6.176 1 75.69 171 LYS A N 1
ATOM 1352 C CA . LYS A 1 171 ? 19.703 -22.734 -5.426 1 75.69 171 LYS A CA 1
ATOM 1353 C C . LYS A 1 171 ? 18.641 -21.734 -4.988 1 75.69 171 LYS A C 1
ATOM 1355 O O . LYS A 1 171 ? 17.531 -21.719 -5.535 1 75.69 171 LYS A O 1
ATOM 1360 N N . VAL A 1 172 ? 19.016 -21.047 -3.992 1 83.38 172 VAL A N 1
ATOM 1361 C CA . VAL A 1 172 ? 18.109 -20.062 -3.418 1 83.38 172 VAL A CA 1
ATOM 1362 C C . VAL A 1 172 ? 17.703 -19.047 -4.488 1 83.38 172 VAL A C 1
ATOM 1364 O O . VAL A 1 172 ? 16.641 -18.438 -4.402 1 83.38 172 VAL A O 1
ATOM 1367 N N . ASN A 1 173 ? 18.438 -19 -5.477 1 86.69 173 ASN A N 1
ATOM 1368 C CA . ASN A 1 173 ? 18.125 -18.047 -6.535 1 86.69 173 ASN A CA 1
ATOM 1369 C C . ASN A 1 173 ? 16.859 -18.438 -7.289 1 86.69 173 ASN A C 1
ATOM 1371 O O . ASN A 1 173 ? 16.234 -17.594 -7.934 1 86.69 173 ASN A O 1
ATOM 1375 N N . MET A 1 174 ? 16.516 -19.766 -7.266 1 89.5 174 MET A N 1
ATOM 1376 C CA . MET A 1 174 ? 15.242 -20.203 -7.828 1 89.5 174 MET A CA 1
ATOM 1377 C C . MET A 1 174 ? 14.078 -19.547 -7.086 1 89.5 174 MET A C 1
ATOM 1379 O O . MET A 1 174 ? 13.117 -19.094 -7.707 1 89.5 174 MET A O 1
ATOM 1383 N N . VAL A 1 175 ? 14.211 -19.547 -5.805 1 93.31 175 VAL A N 1
ATOM 1384 C CA . VAL A 1 175 ? 13.172 -18.938 -4.988 1 93.31 175 VAL A CA 1
ATOM 1385 C C . VAL A 1 175 ? 13.102 -17.438 -5.281 1 93.31 175 VAL A C 1
ATOM 1387 O O . VAL A 1 175 ? 12.016 -16.859 -5.352 1 93.31 175 VAL A O 1
ATOM 1390 N N . GLU A 1 176 ? 14.242 -16.812 -5.512 1 93.81 176 GLU A N 1
ATOM 1391 C CA . GLU A 1 176 ? 14.281 -15.398 -5.863 1 93.81 176 GLU A CA 1
ATOM 1392 C C . GLU A 1 176 ? 13.562 -15.133 -7.184 1 93.81 176 GLU A C 1
ATOM 1394 O O . GLU A 1 176 ? 12.859 -14.133 -7.332 1 93.81 176 GLU A O 1
ATOM 1399 N N . ALA A 1 177 ? 13.758 -16.047 -8.094 1 94.94 177 ALA A N 1
ATOM 1400 C CA . ALA A 1 177 ? 13.07 -15.93 -9.375 1 94.94 177 ALA A CA 1
ATOM 1401 C C . ALA A 1 177 ? 11.555 -16.031 -9.203 1 94.94 177 ALA A C 1
ATOM 1403 O O . ALA A 1 177 ? 10.805 -15.289 -9.836 1 94.94 177 ALA A O 1
ATOM 1404 N N . GLU A 1 178 ? 11.133 -16.922 -8.375 1 96.94 178 GLU A N 1
ATOM 1405 C CA . GLU A 1 178 ? 9.711 -17.062 -8.078 1 96.94 178 GLU A CA 1
ATOM 1406 C C . GLU A 1 178 ? 9.148 -15.805 -7.438 1 96.94 178 GLU A C 1
ATOM 1408 O O . GLU A 1 178 ? 8.07 -15.336 -7.812 1 96.94 178 GLU A O 1
ATOM 1413 N N . ARG A 1 179 ? 9.875 -15.281 -6.531 1 97.31 179 ARG A N 1
ATOM 1414 C CA . ARG A 1 179 ? 9.461 -14.047 -5.871 1 97.31 179 ARG A CA 1
ATOM 1415 C C . ARG A 1 179 ? 9.414 -12.891 -6.863 1 97.31 179 ARG A C 1
ATOM 1417 O O . ARG A 1 179 ? 8.531 -12.031 -6.777 1 97.31 179 ARG A O 1
ATOM 1424 N N . ARG A 1 180 ? 10.359 -12.844 -7.773 1 96.69 180 ARG A N 1
ATOM 1425 C CA . ARG A 1 180 ? 10.367 -11.805 -8.797 1 96.69 180 ARG A CA 1
ATOM 1426 C C . ARG A 1 180 ? 9.125 -11.898 -9.68 1 96.69 180 ARG A C 1
ATOM 1428 O O . ARG A 1 180 ? 8.516 -10.883 -10.008 1 96.69 180 ARG A O 1
ATOM 1435 N N . LEU A 1 181 ? 8.812 -13.086 -10.031 1 98.25 181 LEU A N 1
ATOM 1436 C CA . LEU A 1 181 ? 7.609 -13.297 -10.828 1 98.25 181 LEU A CA 1
ATOM 1437 C C . LEU A 1 181 ? 6.371 -12.828 -10.07 1 98.25 181 LEU A C 1
ATOM 1439 O O . LEU A 1 181 ? 5.562 -12.07 -10.617 1 98.25 181 LEU A O 1
ATOM 1443 N N . LEU A 1 182 ? 6.258 -13.227 -8.844 1 98.75 182 LEU A N 1
ATOM 1444 C CA . LEU A 1 182 ? 5.129 -12.82 -8.016 1 98.75 182 LEU A CA 1
ATOM 1445 C C . LEU A 1 182 ? 5.074 -11.305 -7.879 1 98.75 182 LEU A C 1
ATOM 1447 O O . LEU A 1 182 ? 4.016 -10.695 -8.055 1 98.75 182 LEU A O 1
ATOM 1451 N N . ALA A 1 183 ? 6.211 -10.766 -7.598 1 98.25 183 ALA A N 1
ATOM 1452 C CA . ALA A 1 183 ? 6.273 -9.328 -7.359 1 98.25 183 ALA A CA 1
ATOM 1453 C C . ALA A 1 183 ? 5.859 -8.547 -8.602 1 98.25 183 ALA A C 1
ATOM 1455 O O . ALA A 1 183 ? 5.082 -7.59 -8.516 1 98.25 183 ALA A O 1
ATOM 1456 N N . ASN A 1 184 ? 6.379 -8.93 -9.727 1 97.81 184 ASN A N 1
ATOM 1457 C CA . ASN A 1 184 ? 5.992 -8.25 -10.961 1 97.81 184 ASN A CA 1
ATOM 1458 C C . ASN A 1 184 ? 4.5 -8.398 -11.234 1 97.81 184 ASN A C 1
ATOM 1460 O O . ASN A 1 184 ? 3.842 -7.441 -11.641 1 97.81 184 ASN A O 1
ATOM 1464 N N . ALA A 1 185 ? 3.994 -9.539 -11.023 1 98.5 185 ALA A N 1
ATOM 1465 C CA . ALA A 1 185 ? 2.576 -9.781 -11.273 1 98.5 185 ALA A CA 1
ATOM 1466 C C . ALA A 1 185 ? 1.705 -9 -10.289 1 98.5 185 ALA A C 1
ATOM 1468 O O . ALA A 1 185 ? 0.602 -8.57 -10.641 1 98.5 185 ALA A O 1
ATOM 1469 N N . LEU A 1 186 ? 2.158 -8.781 -9.102 1 98.19 186 LEU A N 1
ATOM 1470 C CA . LEU A 1 186 ? 1.412 -8.102 -8.055 1 98.19 186 LEU A CA 1
ATOM 1471 C C . LEU A 1 186 ? 1.29 -6.609 -8.359 1 98.19 186 LEU A C 1
ATOM 1473 O O . LEU A 1 186 ? 0.467 -5.914 -7.758 1 98.19 186 LEU A O 1
ATOM 1477 N N . LEU A 1 187 ? 2.148 -6.113 -9.281 1 95.88 187 LEU A N 1
ATOM 1478 C CA . LEU A 1 187 ? 2.055 -4.699 -9.641 1 95.88 187 LEU A CA 1
ATOM 1479 C C . LEU A 1 187 ? 0.712 -4.395 -10.297 1 95.88 187 LEU A C 1
ATOM 1481 O O . LEU A 1 187 ? 0.271 -3.244 -10.312 1 95.88 187 LEU A O 1
ATOM 1485 N N . ASP A 1 188 ? 0.098 -5.414 -10.898 1 95.62 188 ASP A N 1
ATOM 1486 C CA . ASP A 1 188 ? -1.254 -5.281 -11.438 1 95.62 188 ASP A CA 1
ATOM 1487 C C . ASP A 1 188 ? -2.299 -5.617 -10.375 1 95.62 188 ASP A C 1
ATOM 1489 O O . ASP A 1 188 ? -2.43 -6.773 -9.969 1 95.62 188 ASP A O 1
ATOM 1493 N N . PHE A 1 189 ? -3.072 -4.668 -9.969 1 94.12 189 PHE A N 1
ATOM 1494 C CA . PHE A 1 189 ? -4 -4.828 -8.852 1 94.12 189 PHE A CA 1
ATOM 1495 C C . PHE A 1 189 ? -5.168 -5.727 -9.25 1 94.12 189 PHE A C 1
ATOM 1497 O O . PHE A 1 189 ? -5.914 -6.199 -8.391 1 94.12 189 PHE A O 1
ATOM 1504 N N . SER A 1 190 ? -5.336 -6.027 -10.516 1 95.25 190 SER A N 1
ATOM 1505 C CA . SER A 1 190 ? -6.422 -6.895 -10.953 1 95.25 190 SER A CA 1
ATOM 1506 C C . SER A 1 190 ? -6.062 -8.367 -10.773 1 95.25 190 SER A C 1
ATOM 1508 O O . SER A 1 190 ? -6.938 -9.234 -10.805 1 95.25 190 SER A O 1
ATOM 1510 N N . ASN A 1 191 ? -4.766 -8.641 -10.68 1 98 191 ASN A N 1
ATOM 1511 C CA . ASN A 1 191 ? -4.367 -10.031 -10.461 1 98 191 ASN A CA 1
ATOM 1512 C C . ASN A 1 191 ? -4.785 -10.516 -9.078 1 98 191 ASN A C 1
ATOM 1514 O O . ASN A 1 191 ? -4.371 -9.961 -8.062 1 98 191 ASN A O 1
ATOM 1518 N N . GLN A 1 192 ? -5.559 -11.578 -9.109 1 98.19 192 GLN A N 1
ATOM 1519 C CA . GLN A 1 192 ? -6.105 -12.102 -7.863 1 98.19 192 GLN A CA 1
ATOM 1520 C C . GLN A 1 192 ? -5.535 -13.484 -7.547 1 98.19 192 GLN A C 1
ATOM 1522 O O . GLN A 1 192 ? -5.426 -13.867 -6.379 1 98.19 192 GLN A O 1
ATOM 1527 N N . ARG A 1 193 ? -5.266 -14.219 -8.539 1 98.88 193 ARG A N 1
ATOM 1528 C CA . ARG A 1 193 ? -4.707 -15.562 -8.406 1 98.88 193 ARG A CA 1
ATOM 1529 C C . ARG A 1 193 ? -3.406 -15.695 -9.195 1 98.88 193 ARG A C 1
ATOM 1531 O O . ARG A 1 193 ? -3.273 -15.133 -10.281 1 98.88 193 ARG A O 1
ATOM 1538 N N . PHE A 1 194 ? -2.479 -16.406 -8.656 1 98.94 194 PHE A N 1
ATOM 1539 C CA . PHE A 1 194 ? -1.139 -16.547 -9.211 1 98.94 194 PHE A CA 1
ATOM 1540 C C . PHE A 1 194 ? -0.767 -18.031 -9.359 1 98.94 194 PHE A C 1
ATOM 1542 O O . PHE A 1 194 ? -0.815 -18.781 -8.391 1 98.94 194 PHE A O 1
ATOM 1549 N N . VAL A 1 195 ? -0.374 -18.438 -10.539 1 98.94 195 VAL A N 1
ATOM 1550 C CA . VAL A 1 195 ? -0.036 -19.828 -10.836 1 98.94 195 VAL A CA 1
ATOM 1551 C C . VAL A 1 195 ? 1.393 -19.906 -11.367 1 98.94 195 VAL A C 1
ATOM 1553 O O . VAL A 1 195 ? 1.731 -19.266 -12.359 1 98.94 195 VAL A O 1
ATOM 1556 N N . LEU A 1 196 ? 2.213 -20.656 -10.711 1 98.81 196 LEU A N 1
ATOM 1557 C CA . LEU A 1 196 ? 3.568 -20.875 -11.203 1 98.81 196 LEU A CA 1
ATOM 1558 C C . LEU A 1 196 ? 3.619 -22.062 -12.156 1 98.81 196 LEU A C 1
ATOM 1560 O O . LEU A 1 196 ? 3.145 -23.156 -11.82 1 98.81 196 LEU A O 1
ATOM 1564 N N . LEU A 1 197 ? 4.203 -21.859 -13.336 1 98.25 197 LEU A N 1
ATOM 1565 C CA . LEU A 1 197 ? 4.309 -22.859 -14.391 1 98.25 197 LEU A CA 1
ATOM 1566 C C . LEU A 1 197 ? 5.715 -22.891 -14.977 1 98.25 197 LEU A C 1
ATOM 1568 O O . LEU A 1 197 ? 6.453 -21.906 -14.875 1 98.25 197 LEU A O 1
ATOM 1572 N N . SER A 1 198 ? 6.066 -24.016 -15.523 1 95.62 198 SER A N 1
ATOM 1573 C CA . SER A 1 198 ? 7.281 -24.125 -16.328 1 95.62 198 SER A CA 1
ATOM 1574 C C . SER A 1 198 ? 6.957 -24.172 -17.812 1 95.62 198 SER A C 1
ATOM 1576 O O . SER A 1 198 ? 5.785 -24.219 -18.203 1 95.62 198 SER A O 1
ATOM 1578 N N . GLU A 1 199 ? 7.973 -24.125 -18.641 1 93.75 199 GLU A N 1
ATOM 1579 C CA . GLU A 1 199 ? 7.809 -24.219 -20.094 1 93.75 199 GLU A CA 1
ATOM 1580 C C . GLU A 1 199 ? 7.262 -25.594 -20.484 1 93.75 199 GLU A C 1
ATOM 1582 O O . GLU A 1 199 ? 6.785 -25.766 -21.609 1 93.75 199 GLU A O 1
ATOM 1587 N N . ALA A 1 200 ? 7.285 -26.547 -19.5 1 96.56 200 ALA A N 1
ATOM 1588 C CA . ALA A 1 200 ? 6.918 -27.922 -19.812 1 96.56 200 ALA A CA 1
ATOM 1589 C C . ALA A 1 200 ? 5.543 -28.266 -19.25 1 96.56 200 ALA A C 1
ATOM 1591 O O . ALA A 1 200 ? 5.168 -29.438 -19.172 1 96.56 200 ALA A O 1
ATOM 1592 N N . CYS A 1 201 ? 4.809 -27.266 -18.844 1 97.94 201 CYS A N 1
ATOM 1593 C CA . CYS A 1 201 ? 3.467 -27.453 -18.297 1 97.94 201 CYS A CA 1
ATOM 1594 C C . CYS A 1 201 ? 2.414 -27.312 -19.391 1 97.94 201 CYS A C 1
ATOM 1596 O O . CYS A 1 201 ? 2.596 -26.547 -20.344 1 97.94 201 CYS A O 1
ATOM 1598 N N . ILE A 1 202 ? 1.308 -28.047 -19.234 1 98.31 202 ILE A N 1
ATOM 1599 C CA . ILE A 1 202 ? 0.141 -27.891 -20.094 1 98.31 202 ILE A CA 1
ATOM 1600 C C . ILE A 1 202 ? -1.117 -27.75 -19.234 1 98.31 202 ILE A C 1
ATOM 1602 O O . ILE A 1 202 ? -1.162 -28.219 -18.094 1 98.31 202 ILE A O 1
ATOM 1606 N N . PRO A 1 203 ? -2.104 -27.047 -19.75 1 98.31 203 PRO A N 1
ATOM 1607 C CA . PRO A 1 203 ? -3.404 -27.062 -19.078 1 98.31 203 PRO A CA 1
ATOM 1608 C C . PRO A 1 203 ? -4.18 -28.359 -19.312 1 98.31 203 PRO A C 1
ATOM 1610 O O . PRO A 1 203 ? -4.113 -28.938 -20.406 1 98.31 203 PRO A O 1
ATOM 1613 N N . LEU A 1 204 ? -4.961 -28.75 -18.328 1 97 204 LEU A N 1
ATOM 1614 C CA . LEU A 1 204 ? -5.719 -29.984 -18.422 1 97 204 LEU A CA 1
ATOM 1615 C C . LEU A 1 204 ? -7.195 -29.719 -18.656 1 97 204 LEU A C 1
ATOM 1617 O O . LEU A 1 204 ? -7.973 -30.641 -18.922 1 97 204 LEU A O 1
ATOM 1621 N N . PHE A 1 205 ? -7.594 -28.5 -18.531 1 97.25 205 PHE A N 1
ATOM 1622 C CA . PHE A 1 205 ? -8.961 -28.047 -18.734 1 97.25 205 PHE A CA 1
ATOM 1623 C C . PHE A 1 205 ? -8.984 -26.734 -19.531 1 97.25 205 PHE A C 1
ATOM 1625 O O . PHE A 1 205 ? -7.938 -26.125 -19.75 1 97.25 205 PHE A O 1
ATOM 1632 N N . ASN A 1 206 ? -10.148 -26.375 -20.031 1 97.31 206 ASN A N 1
ATOM 1633 C CA . ASN A 1 206 ? -10.258 -25.094 -20.734 1 97.31 206 ASN A CA 1
ATOM 1634 C C . ASN A 1 206 ? -10.102 -23.922 -19.781 1 97.31 206 ASN A C 1
ATOM 1636 O O . ASN A 1 206 ? -10.094 -24.094 -18.562 1 97.31 206 ASN A O 1
ATOM 1640 N N . PHE A 1 207 ? -9.945 -22.781 -20.359 1 98.44 207 PHE A N 1
ATOM 1641 C CA . PHE A 1 207 ? -9.641 -21.578 -19.578 1 98.44 207 PHE A CA 1
ATOM 1642 C C . PHE A 1 207 ? -10.773 -21.266 -18.609 1 98.44 207 PHE A C 1
ATOM 1644 O O . PHE A 1 207 ? -10.531 -20.938 -17.453 1 98.44 207 PHE A O 1
ATOM 1651 N N . SER A 1 208 ? -12 -21.328 -19.062 1 97.94 208 SER A N 1
ATOM 1652 C CA . SER A 1 208 ? -13.133 -20.969 -18.219 1 97.94 208 SER A CA 1
ATOM 1653 C C . SER A 1 208 ? -13.18 -21.828 -16.969 1 97.94 208 SER A C 1
ATOM 1655 O O . SER A 1 208 ? -13.461 -21.328 -15.875 1 97.94 208 SER A O 1
ATOM 1657 N N . THR A 1 209 ? -12.867 -23.109 -17.156 1 97.5 209 THR A N 1
ATOM 1658 C CA . THR A 1 209 ? -12.859 -24.016 -16.016 1 97.5 209 THR A CA 1
ATOM 1659 C C . THR A 1 209 ? -11.734 -23.672 -15.047 1 97.5 209 THR A C 1
ATOM 1661 O O . THR A 1 209 ? -11.961 -23.578 -13.836 1 97.5 209 THR A O 1
ATOM 1664 N N . VAL A 1 210 ? -10.586 -23.453 -15.586 1 98.62 210 VAL A N 1
ATOM 1665 C CA . VAL A 1 210 ? -9.43 -23.125 -14.766 1 98.62 210 VAL A CA 1
ATOM 1666 C C . VAL A 1 210 ? -9.664 -21.797 -14.047 1 98.62 210 VAL A C 1
ATOM 1668 O O . VAL A 1 210 ? -9.43 -21.688 -12.836 1 98.62 210 VAL A O 1
ATOM 1671 N N . TYR A 1 211 ? -10.188 -20.828 -14.75 1 98.69 211 TYR A N 1
ATOM 1672 C CA . TYR A 1 211 ? -10.469 -19.516 -14.195 1 98.69 211 TYR A CA 1
ATOM 1673 C C . TYR A 1 211 ? -11.461 -19.594 -13.047 1 98.69 211 TYR A C 1
ATOM 1675 O O . TYR A 1 211 ? -11.211 -19.078 -11.953 1 98.69 211 TYR A O 1
ATOM 1683 N N . SER A 1 212 ? -12.547 -20.266 -13.305 1 98.25 212 SER A N 1
ATOM 1684 C CA . SER A 1 212 ? -13.594 -20.391 -12.297 1 98.25 212 SER A CA 1
ATOM 1685 C C . SER A 1 212 ? -13.078 -21.125 -11.055 1 98.25 212 SER A C 1
ATOM 1687 O O . SER A 1 212 ? -13.367 -20.719 -9.93 1 98.25 212 SER A O 1
ATOM 1689 N N . TYR A 1 213 ? -12.305 -22.188 -11.297 1 98.25 213 TYR A N 1
ATOM 1690 C CA . TYR A 1 213 ? -11.742 -22.953 -10.195 1 98.25 213 TYR A CA 1
ATOM 1691 C C . TYR A 1 213 ? -10.867 -22.078 -9.305 1 98.25 213 TYR A C 1
ATOM 1693 O O . TYR A 1 213 ? -10.992 -22.109 -8.078 1 98.25 213 TYR A O 1
ATOM 1701 N N . LEU A 1 214 ? -10.062 -21.312 -9.914 1 98.69 214 LEU A N 1
ATOM 1702 C CA . LEU A 1 214 ? -9.055 -20.547 -9.18 1 98.69 214 LEU A CA 1
ATOM 1703 C C . LEU A 1 214 ? -9.68 -19.328 -8.516 1 98.69 214 LEU A C 1
ATOM 1705 O O . LEU A 1 214 ? -9.438 -19.078 -7.332 1 98.69 214 LEU A O 1
ATOM 1709 N N . VAL A 1 215 ? -10.484 -18.562 -9.188 1 98.38 215 VAL A N 1
ATOM 1710 C CA . VAL A 1 215 ? -11.016 -17.281 -8.695 1 98.38 215 VAL A CA 1
ATOM 1711 C C . VAL A 1 215 ? -12.023 -17.547 -7.582 1 98.38 215 VAL A C 1
ATOM 1713 O O . VAL A 1 215 ? -12.141 -16.75 -6.648 1 98.38 215 VAL A O 1
ATOM 1716 N N . ASN A 1 216 ? -12.633 -18.703 -7.59 1 97.88 216 ASN A N 1
ATOM 1717 C CA . ASN A 1 216 ? -13.656 -18.984 -6.59 1 97.88 216 ASN A CA 1
ATOM 1718 C C . ASN A 1 216 ? -13.094 -19.797 -5.426 1 97.88 216 ASN A C 1
ATOM 1720 O O . ASN A 1 216 ? -13.805 -20.078 -4.461 1 97.88 216 ASN A O 1
ATOM 1724 N N . SER A 1 217 ? -11.859 -20.156 -5.5 1 98.19 217 SER A N 1
ATOM 1725 C CA . SER A 1 217 ? -11.281 -20.969 -4.438 1 98.19 217 SER A CA 1
ATOM 1726 C C . SER A 1 217 ? -11.156 -20.188 -3.139 1 98.19 217 SER A C 1
ATOM 1728 O O . SER A 1 217 ? -10.773 -19 -3.158 1 98.19 217 SER A O 1
ATOM 1730 N N . LYS A 1 218 ? -11.352 -20.859 -2.045 1 97.75 218 LYS A N 1
ATOM 1731 C CA . LYS A 1 218 ? -11.18 -20.25 -0.725 1 97.75 218 LYS A CA 1
ATOM 1732 C C . LYS A 1 218 ? -9.828 -20.625 -0.12 1 97.75 218 LYS A C 1
ATOM 1734 O O . LYS A 1 218 ? -9.492 -20.156 0.974 1 97.75 218 LYS A O 1
ATOM 1739 N N . HIS A 1 219 ? -9.094 -21.438 -0.88 1 98.19 219 HIS A N 1
ATOM 1740 C CA . HIS A 1 219 ? -7.816 -21.922 -0.375 1 98.19 219 HIS A CA 1
ATOM 1741 C C . HIS A 1 219 ? -6.691 -21.641 -1.371 1 98.19 219 HIS A C 1
ATOM 1743 O O . HIS A 1 219 ? -6.949 -21.422 -2.555 1 98.19 219 HIS A O 1
ATOM 1749 N N . ASN A 1 220 ? -5.504 -21.562 -0.84 1 98.75 220 ASN A N 1
ATOM 1750 C CA . ASN A 1 220 ? -4.297 -21.609 -1.656 1 98.75 220 ASN A CA 1
ATOM 1751 C C . ASN A 1 220 ? -3.855 -23.047 -1.926 1 98.75 220 ASN A C 1
ATOM 1753 O O . ASN A 1 220 ? -4.266 -23.969 -1.219 1 98.75 220 ASN A O 1
ATOM 1757 N N . PHE A 1 221 ? -3.055 -23.219 -2.934 1 98.81 221 PHE A N 1
ATOM 1758 C CA . PHE A 1 221 ? -2.59 -24.547 -3.318 1 98.81 221 PHE A CA 1
ATOM 1759 C C . PHE A 1 221 ? -1.067 -24.594 -3.324 1 98.81 221 PHE A C 1
ATOM 1761 O O . PHE A 1 221 ? -0.441 -24.484 -4.383 1 98.81 221 PHE A O 1
ATOM 1768 N N . VAL A 1 222 ? -0.551 -24.75 -2.141 1 98.75 222 VAL A N 1
ATOM 1769 C CA . VAL A 1 222 ? 0.864 -25 -1.878 1 98.75 222 VAL A CA 1
ATOM 1770 C C . VAL A 1 222 ? 1.046 -26.375 -1.239 1 98.75 222 VAL A C 1
ATOM 1772 O O . VAL A 1 222 ? 0.618 -26.594 -0.105 1 98.75 222 VAL A O 1
ATOM 1775 N N . GLU A 1 223 ? 1.645 -27.234 -1.982 1 98.62 223 GLU A N 1
ATOM 1776 C CA . GLU A 1 223 ? 1.878 -28.562 -1.404 1 98.62 223 GLU A CA 1
ATOM 1777 C C . GLU A 1 223 ? 2.832 -28.484 -0.216 1 98.62 223 GLU A C 1
ATOM 1779 O O . GLU A 1 223 ? 3.844 -27.781 -0.271 1 98.62 223 GLU A O 1
ATOM 1784 N N . SER A 1 224 ? 2.471 -29.141 0.815 1 98.38 224 SER A N 1
ATOM 1785 C CA . SER A 1 224 ? 3.266 -29.125 2.039 1 98.38 224 SER A CA 1
ATOM 1786 C C . SER A 1 224 ? 3.074 -30.391 2.852 1 98.38 224 SER A C 1
ATOM 1788 O O . SER A 1 224 ? 1.952 -30.719 3.246 1 98.38 224 SER A O 1
ATOM 1790 N N . TYR A 1 225 ? 4.121 -31.078 3.111 1 98.12 225 TYR A N 1
ATOM 1791 C CA . TYR A 1 225 ? 4.074 -32.281 3.926 1 98.12 225 TYR A CA 1
ATOM 1792 C C . TYR A 1 225 ? 5.406 -32.531 4.633 1 98.12 225 TYR A C 1
ATOM 1794 O O . TYR A 1 225 ? 6.43 -31.953 4.246 1 98.12 225 TYR A O 1
ATOM 1802 N N . ASP A 1 226 ? 5.305 -33.25 5.691 1 97.94 226 ASP A N 1
ATOM 1803 C CA . ASP A 1 226 ? 6.5 -33.688 6.395 1 97.94 226 ASP A CA 1
ATOM 1804 C C . ASP A 1 226 ? 7.051 -34.969 5.781 1 97.94 226 ASP A C 1
ATOM 1806 O O . ASP A 1 226 ? 6.316 -35.938 5.617 1 97.94 226 ASP A O 1
ATOM 1810 N N . LEU A 1 227 ? 8.305 -34.969 5.355 1 96.75 227 LEU A N 1
ATOM 1811 C CA . LEU A 1 227 ? 8.922 -36.125 4.762 1 96.75 227 LEU A CA 1
ATOM 1812 C C . LEU A 1 227 ? 10.203 -36.5 5.5 1 96.75 227 LEU A C 1
ATOM 1814 O O . LEU A 1 227 ? 11.164 -35.75 5.52 1 96.75 227 LEU A O 1
ATOM 1818 N N . GLU A 1 228 ? 10.156 -37.625 6.035 1 95.19 228 GLU A N 1
ATOM 1819 C CA . GLU A 1 228 ? 11.383 -38.125 6.648 1 95.19 228 GLU A CA 1
ATOM 1820 C C . GLU A 1 228 ? 12.383 -38.562 5.59 1 95.19 228 GLU A C 1
ATOM 1822 O O . GLU A 1 228 ? 12.016 -38.812 4.438 1 95.19 228 GLU A O 1
ATOM 1827 N N . GLY A 1 229 ? 13.672 -38.594 5.996 1 93.12 229 GLY A N 1
ATOM 1828 C CA . GLY A 1 229 ? 14.672 -39.125 5.094 1 93.12 229 GLY A CA 1
ATOM 1829 C C . GLY A 1 229 ? 15.531 -38.062 4.438 1 93.12 229 GLY A C 1
ATOM 1830 O O . GLY A 1 229 ? 15.469 -36.906 4.809 1 93.12 229 GLY A O 1
ATOM 1831 N N . ALA A 1 230 ? 16.266 -38.531 3.42 1 91.81 230 ALA A N 1
ATOM 1832 C CA . ALA A 1 230 ? 17.359 -37.75 2.871 1 91.81 230 ALA A CA 1
ATOM 1833 C C . ALA A 1 230 ? 16.828 -36.562 2.033 1 91.81 230 ALA A C 1
ATOM 1835 O O . ALA A 1 230 ? 17.453 -35.531 1.955 1 91.81 230 ALA A O 1
ATOM 1836 N N . VAL A 1 231 ? 15.633 -36.781 1.438 1 91.94 231 VAL A N 1
ATOM 1837 C CA . VAL A 1 231 ? 15.172 -35.781 0.499 1 91.94 231 VAL A CA 1
ATOM 1838 C C . VAL A 1 231 ? 14.148 -34.875 1.182 1 91.94 231 VAL A C 1
ATOM 1840 O O . VAL A 1 231 ? 13.617 -33.938 0.561 1 91.94 231 VAL A O 1
ATOM 1843 N N . GLY A 1 232 ? 13.859 -35.156 2.402 1 94.75 232 GLY A N 1
ATOM 1844 C CA . GLY A 1 232 ? 12.992 -34.312 3.232 1 94.75 232 GLY A CA 1
ATOM 1845 C C . GLY A 1 232 ? 13.719 -33.656 4.395 1 94.75 232 GLY A C 1
ATOM 1846 O O . GLY A 1 232 ? 14.5 -32.719 4.207 1 94.75 232 GLY A O 1
ATOM 1847 N N . ARG A 1 233 ? 13.602 -34.219 5.582 1 96.19 233 ARG A N 1
ATOM 1848 C CA . ARG A 1 233 ? 14.234 -33.719 6.797 1 96.19 233 ARG A CA 1
ATOM 1849 C C . ARG A 1 233 ? 15.75 -33.75 6.68 1 96.19 233 ARG A C 1
ATOM 1851 O O . ARG A 1 233 ? 16.438 -33 7.367 1 96.19 233 ARG A O 1
ATOM 1858 N N . GLY A 1 234 ? 16.219 -34.625 5.836 1 95.06 234 GLY A N 1
ATOM 1859 C CA . GLY A 1 234 ? 17.656 -34.75 5.648 1 95.06 234 GLY A CA 1
ATOM 1860 C C . GLY A 1 234 ? 18.266 -33.5 5.027 1 95.06 234 GLY A C 1
ATOM 1861 O O . GLY A 1 234 ? 19.484 -33.281 5.098 1 95.06 234 GLY A O 1
ATOM 1862 N N . ARG A 1 235 ? 17.5 -32.719 4.453 1 95.31 235 ARG A N 1
ATOM 1863 C CA . ARG A 1 235 ? 17.984 -31.5 3.805 1 95.31 235 ARG A CA 1
ATOM 1864 C C . ARG A 1 235 ? 17.938 -30.312 4.766 1 95.31 235 ARG A C 1
ATOM 1866 O O . ARG A 1 235 ? 18.391 -29.219 4.418 1 95.31 235 ARG A O 1
ATOM 1873 N N . TYR A 1 236 ? 17.5 -30.516 5.988 1 96.19 236 TYR A N 1
ATOM 1874 C CA . TYR A 1 236 ? 17.375 -29.469 7.008 1 96.19 236 TYR A CA 1
ATOM 1875 C C . TYR A 1 236 ? 18.719 -29.172 7.645 1 96.19 236 TYR A C 1
ATOM 1877 O O . TYR A 1 236 ? 19.516 -30.094 7.906 1 96.19 236 TYR A O 1
ATOM 1885 N N . SER A 1 237 ? 18.984 -27.922 7.836 1 94.94 237 SER A N 1
ATOM 1886 C CA . SER A 1 237 ? 20.156 -27.5 8.594 1 94.94 237 SER A CA 1
ATOM 1887 C C . SER A 1 237 ? 19.781 -27.031 9.992 1 94.94 237 SER A C 1
ATOM 1889 O O . SER A 1 237 ? 18.922 -26.156 10.148 1 94.94 237 SER A O 1
ATOM 1891 N N . LYS A 1 238 ? 20.484 -27.469 10.984 1 95.06 238 LYS A N 1
ATOM 1892 C CA . LYS A 1 238 ? 20.203 -27.094 12.367 1 95.06 238 LYS A CA 1
ATOM 1893 C C . LYS A 1 238 ? 20.438 -25.609 12.594 1 95.06 238 LYS A C 1
ATOM 1895 O O . LYS A 1 238 ? 19.906 -25.031 13.555 1 95.06 238 LYS A O 1
ATOM 1900 N N . LYS A 1 239 ? 21.156 -25.016 11.758 1 95.88 239 LYS A N 1
ATOM 1901 C CA . LYS A 1 239 ? 21.469 -23.594 11.875 1 95.88 239 LYS A CA 1
ATOM 1902 C C . LYS A 1 239 ? 20.219 -22.734 11.633 1 95.88 239 LYS A C 1
ATOM 1904 O O . LYS A 1 239 ? 20.203 -21.547 11.945 1 95.88 239 LYS A O 1
ATOM 1909 N N . MET A 1 240 ? 19.25 -23.312 11.141 1 96.5 240 MET A N 1
ATOM 1910 C CA . MET A 1 240 ? 18.031 -22.578 10.82 1 96.5 240 MET A CA 1
ATOM 1911 C C . MET A 1 240 ? 17.203 -22.328 12.078 1 96.5 240 MET A C 1
ATOM 1913 O O . MET A 1 240 ? 16.328 -21.469 12.094 1 96.5 240 MET A O 1
ATOM 1917 N N . ALA A 1 241 ? 17.484 -23.109 13.117 1 96.25 241 ALA A N 1
ATOM 1918 C CA . ALA A 1 241 ? 16.828 -22.891 14.398 1 96.25 241 ALA A CA 1
ATOM 1919 C C . ALA A 1 241 ? 17.375 -21.641 15.094 1 96.25 241 ALA A C 1
ATOM 1921 O O . ALA A 1 241 ? 18.547 -21.312 14.945 1 96.25 241 ALA A O 1
ATOM 1922 N N . PRO A 1 242 ? 16.438 -20.922 15.773 1 96.75 242 PRO A N 1
ATOM 1923 C CA . PRO A 1 242 ? 15.086 -21.297 16.203 1 96.75 242 PRO A CA 1
ATOM 1924 C C . PRO A 1 242 ? 14.008 -20.812 15.25 1 96.75 242 PRO A C 1
ATOM 1926 O O . PRO A 1 242 ? 12.82 -21.078 15.461 1 96.75 242 PRO A O 1
ATOM 1929 N N . ILE A 1 243 ? 14.32 -20.109 14.203 1 96.75 243 ILE A N 1
ATOM 1930 C CA . ILE A 1 243 ? 13.32 -19.547 13.305 1 96.75 243 ILE A CA 1
ATOM 1931 C C . ILE A 1 243 ? 12.555 -20.656 12.609 1 96.75 243 ILE A C 1
ATOM 1933 O O . ILE A 1 243 ? 11.32 -20.625 12.516 1 96.75 243 ILE A O 1
ATOM 1937 N N . VAL A 1 244 ? 13.32 -21.594 12.156 1 97.44 244 VAL A N 1
ATOM 1938 C CA . VAL A 1 244 ? 12.727 -22.797 11.57 1 97.44 244 VAL A CA 1
ATOM 1939 C C . VAL A 1 244 ? 13.25 -24.031 12.289 1 97.44 244 VAL A C 1
ATOM 1941 O O . VAL A 1 244 ? 14.414 -24.422 12.117 1 97.44 244 VAL A O 1
ATOM 1944 N N . LYS A 1 245 ? 12.422 -24.609 12.992 1 97.5 245 LYS A N 1
ATOM 1945 C CA . LYS A 1 245 ? 12.773 -25.859 13.648 1 97.5 245 LYS A CA 1
ATOM 1946 C C . LYS A 1 245 ? 12.516 -27.047 12.727 1 97.5 245 LYS A C 1
ATOM 1948 O O . LYS A 1 245 ? 11.711 -26.969 11.797 1 97.5 245 LYS A O 1
ATOM 1953 N N . ILE A 1 246 ? 13.102 -28.172 13 1 96.88 2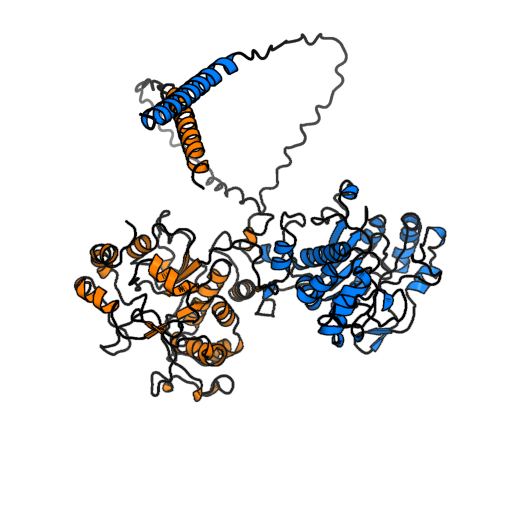46 ILE A N 1
ATOM 1954 C CA . ILE A 1 246 ? 13.016 -29.344 12.133 1 96.88 246 ILE A CA 1
ATOM 1955 C C . ILE A 1 246 ? 11.57 -29.828 12.07 1 96.88 246 ILE A C 1
ATOM 1957 O O . ILE A 1 246 ? 11.125 -30.328 11.031 1 96.88 246 ILE A O 1
ATOM 1961 N N . LYS A 1 247 ? 10.844 -29.672 13.148 1 96.19 247 LYS A N 1
ATOM 1962 C CA . LYS A 1 247 ? 9.461 -30.141 13.188 1 96.19 247 LYS A CA 1
ATOM 1963 C C . LYS A 1 247 ? 8.578 -29.297 12.273 1 96.19 247 LYS A C 1
ATOM 1965 O O . LYS A 1 247 ? 7.473 -29.703 11.914 1 96.19 247 LYS A O 1
ATOM 1970 N N . GLU A 1 248 ? 9.039 -28.125 11.93 1 97.12 248 GLU A N 1
ATOM 1971 C CA . GLU A 1 248 ? 8.289 -27.203 11.094 1 97.12 248 GLU A CA 1
ATOM 1972 C C . GLU A 1 248 ? 8.711 -27.312 9.633 1 97.12 248 GLU A C 1
ATOM 1974 O O . GLU A 1 248 ? 8.047 -26.766 8.75 1 97.12 248 GLU A O 1
ATOM 1979 N N . TRP A 1 249 ? 9.812 -28.047 9.406 1 97.69 249 TRP A N 1
ATOM 1980 C CA . TRP A 1 249 ? 10.367 -28.219 8.062 1 97.69 249 TRP A CA 1
ATOM 1981 C C . TRP A 1 249 ? 9.414 -29.016 7.184 1 97.69 249 TRP A C 1
ATOM 1983 O O . TRP A 1 249 ? 8.906 -30.062 7.59 1 97.69 249 TRP A O 1
ATOM 1993 N N . ARG A 1 250 ? 9.125 -28.453 6.004 1 98.38 250 ARG A N 1
ATOM 1994 C CA . ARG A 1 250 ? 8.188 -29.094 5.09 1 98.38 250 ARG A CA 1
ATOM 1995 C C . ARG A 1 250 ? 8.789 -29.234 3.697 1 98.38 250 ARG A C 1
ATOM 1997 O O . ARG A 1 250 ? 9.711 -28.5 3.338 1 98.38 250 ARG A O 1
ATOM 2004 N N . LYS A 1 251 ? 8.266 -30.141 2.975 1 97.69 251 LYS A N 1
ATOM 2005 C CA . LYS A 1 251 ? 8.57 -30.328 1.56 1 97.69 251 LYS A CA 1
ATOM 2006 C C . LYS A 1 251 ? 7.309 -30.219 0.708 1 97.69 251 LYS A C 1
ATOM 2008 O O . LYS A 1 251 ? 6.207 -30.5 1.181 1 97.69 251 LYS A O 1
ATOM 2013 N N . GLY A 1 252 ? 7.469 -29.766 -0.478 1 97.31 252 GLY A N 1
ATOM 2014 C CA . GLY A 1 252 ? 6.379 -29.688 -1.441 1 97.31 252 GLY A CA 1
ATOM 2015 C C . GLY A 1 252 ? 6.852 -29.375 -2.848 1 97.31 252 GLY A C 1
ATOM 2016 O O . GLY A 1 252 ? 8.016 -29.031 -3.057 1 97.31 252 GLY A O 1
ATOM 2017 N N . SER A 1 253 ? 5.902 -29.547 -3.73 1 95.25 253 SER A N 1
ATOM 2018 C CA . SER A 1 253 ? 6.152 -29.156 -5.113 1 95.25 253 SER A CA 1
ATOM 2019 C C . SER A 1 253 ? 6.477 -27.672 -5.215 1 95.25 253 SER A C 1
ATOM 2021 O O . SER A 1 253 ? 5.93 -26.859 -4.469 1 95.25 253 SER A O 1
ATOM 2023 N N . GLN A 1 254 ? 7.352 -27.375 -6.172 1 95.06 254 GLN A N 1
ATOM 2024 C CA . GLN A 1 254 ? 7.66 -25.984 -6.461 1 95.06 254 GLN A CA 1
ATOM 2025 C C . GLN A 1 254 ? 6.445 -25.266 -7.039 1 95.06 254 GLN A C 1
ATOM 2027 O O . GLN A 1 254 ? 6.312 -24.047 -6.898 1 95.06 254 GLN A O 1
ATOM 2032 N N . TRP A 1 255 ? 5.555 -25.969 -7.641 1 98.38 255 TRP A N 1
ATOM 2033 C CA . TRP A 1 255 ? 4.469 -25.391 -8.422 1 98.38 255 TRP A CA 1
ATOM 2034 C C . TRP A 1 255 ? 3.287 -25.031 -7.531 1 98.38 255 TRP A C 1
ATOM 2036 O O . TRP A 1 255 ? 2.449 -25.875 -7.219 1 98.38 255 TRP A O 1
ATOM 2046 N N . PHE A 1 256 ? 3.188 -23.75 -7.227 1 98.75 256 PHE A N 1
ATOM 2047 C CA . PHE A 1 256 ? 2.16 -23.25 -6.316 1 98.75 256 PHE A CA 1
ATOM 2048 C C . PHE A 1 256 ? 1.078 -22.5 -7.082 1 98.75 256 PHE A C 1
ATOM 2050 O O . PHE A 1 256 ? 1.284 -22.094 -8.227 1 98.75 256 PHE A O 1
ATOM 2057 N N . GLU A 1 257 ? -0.04 -22.438 -6.523 1 98.69 257 GLU A N 1
ATOM 2058 C CA . GLU A 1 257 ? -1.107 -21.484 -6.812 1 98.69 257 GLU A CA 1
ATOM 2059 C C . GLU A 1 257 ? -1.574 -20.766 -5.543 1 98.69 257 GLU A C 1
ATOM 2061 O O . GLU A 1 257 ? -1.791 -21.406 -4.512 1 98.69 257 GLU A O 1
ATOM 2066 N N . MET A 1 258 ? -1.622 -19.469 -5.598 1 98.62 258 MET A N 1
ATOM 2067 C CA . MET A 1 258 ? -2.002 -18.766 -4.379 1 98.62 258 MET A CA 1
ATOM 2068 C C . MET A 1 258 ? -2.76 -17.484 -4.711 1 98.62 258 MET A C 1
ATOM 2070 O O . MET A 1 258 ? -2.738 -17.016 -5.852 1 98.62 258 MET A O 1
ATOM 2074 N N . ASP A 1 259 ? -3.5 -17.047 -3.746 1 98.75 259 ASP A N 1
ATOM 2075 C CA . ASP A 1 259 ? -4.234 -15.805 -3.936 1 98.75 259 ASP A CA 1
ATOM 2076 C C . ASP A 1 259 ? -3.344 -14.602 -3.65 1 98.75 259 ASP A C 1
ATOM 2078 O O . ASP A 1 259 ? -2.174 -14.75 -3.297 1 98.75 259 ASP A O 1
ATOM 2082 N N . ARG A 1 260 ? -3.832 -13.453 -3.891 1 98.19 260 ARG A N 1
ATOM 2083 C CA . ARG A 1 260 ? -3.088 -12.203 -3.795 1 98.19 260 ARG A CA 1
ATOM 2084 C C . ARG A 1 260 ? -2.551 -11.992 -2.385 1 98.19 260 ARG A C 1
ATOM 2086 O O . ARG A 1 260 ? -1.396 -11.594 -2.205 1 98.19 260 ARG A O 1
ATOM 2093 N N . ASP A 1 261 ? -3.346 -12.242 -1.335 1 97.75 261 ASP A N 1
ATOM 2094 C CA . ASP A 1 261 ? -2.93 -12.023 0.047 1 97.75 261 ASP A CA 1
ATOM 2095 C C . ASP A 1 261 ? -1.696 -12.852 0.389 1 97.75 261 ASP A C 1
ATOM 2097 O O . ASP A 1 261 ? -0.723 -12.336 0.938 1 97.75 261 ASP A O 1
ATOM 2101 N N . LEU A 1 262 ? -1.749 -14.102 0.018 1 98.81 262 LEU A N 1
ATOM 2102 C CA . LEU A 1 262 ? -0.608 -14.953 0.316 1 98.81 262 LEU A CA 1
ATOM 2103 C C . LEU A 1 262 ? 0.604 -14.562 -0.522 1 98.81 262 LEU A C 1
ATOM 2105 O O . LEU A 1 262 ? 1.737 -14.602 -0.039 1 98.81 262 LEU A O 1
ATOM 2109 N N . ALA A 1 263 ? 0.393 -14.227 -1.762 1 98.81 263 ALA A N 1
ATOM 2110 C CA . ALA A 1 263 ? 1.491 -13.797 -2.623 1 98.81 263 ALA A CA 1
ATOM 2111 C C . ALA A 1 263 ? 2.244 -12.617 -2.01 1 98.81 263 ALA A C 1
ATOM 2113 O O . ALA A 1 263 ? 3.477 -12.594 -2.012 1 98.81 263 ALA A O 1
ATOM 2114 N N . ILE A 1 264 ? 1.509 -11.688 -1.511 1 98.62 264 ILE A N 1
ATOM 2115 C CA . ILE A 1 264 ? 2.113 -10.516 -0.885 1 98.62 264 ILE A CA 1
ATOM 2116 C C . ILE A 1 264 ? 2.941 -10.945 0.323 1 98.62 264 ILE A C 1
ATOM 2118 O O . ILE A 1 264 ? 4.062 -10.469 0.516 1 98.62 264 ILE A O 1
ATOM 2122 N N . GLU A 1 265 ? 2.414 -11.875 1.1 1 98.5 265 GLU A N 1
ATOM 2123 C CA . GLU A 1 265 ? 3.135 -12.359 2.271 1 98.5 265 GLU A CA 1
ATOM 2124 C C . GLU A 1 265 ? 4.438 -13.047 1.87 1 98.5 265 GLU A C 1
ATOM 2126 O O . GLU A 1 265 ? 5.461 -12.891 2.543 1 98.5 265 GLU A O 1
ATOM 2131 N N . VAL A 1 266 ? 4.387 -13.727 0.817 1 98.62 266 VAL A N 1
ATOM 2132 C CA . VAL A 1 266 ? 5.559 -14.484 0.375 1 98.62 266 VAL A CA 1
ATOM 2133 C C . VAL A 1 266 ? 6.66 -13.516 -0.056 1 98.62 266 VAL A C 1
ATOM 2135 O O . VAL A 1 266 ? 7.812 -13.656 0.356 1 98.62 266 VAL A O 1
ATOM 2138 N N . ILE A 1 267 ? 6.344 -12.523 -0.819 1 98.38 267 ILE A N 1
ATOM 2139 C CA . ILE A 1 267 ? 7.402 -11.656 -1.321 1 98.38 267 ILE A CA 1
ATOM 2140 C C . ILE A 1 267 ? 7.883 -10.734 -0.203 1 98.38 267 ILE A C 1
ATOM 2142 O O . ILE A 1 267 ? 9.023 -10.258 -0.23 1 98.38 267 ILE A O 1
ATOM 2146 N N . ALA A 1 268 ? 7.039 -10.508 0.762 1 98 268 ALA A N 1
ATOM 2147 C CA . ALA A 1 268 ? 7.375 -9.57 1.826 1 98 268 ALA A CA 1
ATOM 2148 C C . ALA A 1 268 ? 8.148 -10.258 2.943 1 98 268 ALA A C 1
ATOM 2150 O O . ALA A 1 268 ? 8.727 -9.594 3.809 1 98 268 ALA A O 1
ATOM 2151 N N . ASP A 1 269 ? 8.18 -11.562 2.939 1 97.81 269 ASP A N 1
ATOM 2152 C CA . ASP A 1 269 ? 8.844 -12.305 4.004 1 97.81 269 ASP A CA 1
ATOM 2153 C C . ASP A 1 269 ? 10.352 -12.062 3.994 1 97.81 269 ASP A C 1
ATOM 2155 O O . ASP A 1 269 ? 11.016 -12.336 2.996 1 97.81 269 ASP A O 1
ATOM 2159 N N . LYS A 1 270 ? 10.828 -11.594 5.098 1 94.75 270 LYS A N 1
ATOM 2160 C CA . LYS A 1 270 ? 12.266 -11.375 5.238 1 94.75 270 LYS A CA 1
ATOM 2161 C C . LYS A 1 270 ? 12.875 -12.375 6.211 1 94.75 270 LYS A C 1
ATOM 2163 O O . LYS A 1 270 ? 13.969 -12.898 5.969 1 94.75 270 LYS A O 1
ATOM 2168 N N . MET A 1 271 ? 12.164 -12.703 7.117 1 95.69 271 MET A N 1
ATOM 2169 C CA . MET A 1 271 ? 12.688 -13.516 8.211 1 95.69 271 MET A CA 1
ATOM 2170 C C . MET A 1 271 ? 12.984 -14.938 7.742 1 95.69 271 MET A C 1
ATOM 2172 O O . MET A 1 271 ? 14.125 -15.391 7.82 1 95.69 271 MET A O 1
ATOM 2176 N N . TYR A 1 272 ? 12.008 -15.641 7.266 1 96.44 272 TYR A N 1
ATOM 2177 C CA . TYR A 1 272 ? 12.203 -17.016 6.844 1 96.44 272 TYR A CA 1
ATOM 2178 C C . TYR A 1 272 ? 13.086 -17.094 5.602 1 96.44 272 TYR A C 1
ATOM 2180 O O . TYR A 1 272 ? 13.953 -17.953 5.5 1 96.44 272 TYR A O 1
ATOM 2188 N N . PHE A 1 273 ? 12.867 -16.203 4.695 1 95.56 273 PHE A N 1
ATOM 2189 C CA . PHE A 1 273 ? 13.656 -16.203 3.469 1 95.56 273 PHE A CA 1
ATOM 2190 C C . PHE A 1 273 ? 15.141 -16.047 3.777 1 95.56 273 PHE A C 1
ATOM 2192 O O . PHE A 1 273 ? 15.984 -16.703 3.164 1 95.56 273 PHE A O 1
ATOM 2199 N N . SER A 1 274 ? 15.406 -15.156 4.727 1 94.62 274 SER A N 1
ATOM 2200 C CA . SER A 1 274 ? 16.812 -14.938 5.074 1 94.62 274 SER A CA 1
ATOM 2201 C C . SER A 1 274 ? 17.438 -16.203 5.641 1 94.62 274 SER A C 1
ATOM 2203 O O . SER A 1 274 ? 18.594 -16.516 5.355 1 94.62 274 SER A O 1
ATOM 2205 N N . VAL A 1 275 ? 16.719 -16.938 6.387 1 95.62 275 VAL A N 1
ATOM 2206 C CA . VAL A 1 275 ? 17.203 -18.172 6.984 1 95.62 275 VAL A CA 1
ATOM 2207 C C . VAL A 1 275 ? 17.484 -19.203 5.891 1 95.62 275 VAL A C 1
ATOM 2209 O O . VAL A 1 275 ? 18.531 -19.875 5.91 1 95.62 275 VAL A O 1
ATOM 2212 N N . PHE A 1 276 ? 16.625 -19.312 4.949 1 95.31 276 PHE A N 1
ATOM 2213 C CA . PHE A 1 276 ? 16.828 -20.234 3.84 1 95.31 276 PHE A CA 1
ATOM 2214 C C . PHE A 1 276 ? 17.984 -19.781 2.961 1 95.31 276 PHE A C 1
ATOM 2216 O O . PHE A 1 276 ? 18.766 -20.609 2.49 1 95.31 276 PHE A O 1
ATOM 2223 N N . HIS A 1 277 ? 18.047 -18.484 2.779 1 92.94 277 HIS A N 1
ATOM 2224 C CA . HIS A 1 277 ? 19.125 -17.922 1.977 1 92.94 277 HIS A CA 1
ATOM 2225 C C . HIS A 1 277 ? 20.5 -18.219 2.594 1 92.94 277 HIS A C 1
ATOM 2227 O O . HIS A 1 277 ? 21.422 -18.609 1.89 1 92.94 277 HIS A O 1
ATOM 2233 N N . ASP A 1 278 ? 20.578 -18.156 3.836 1 93.25 278 ASP A N 1
ATOM 2234 C CA . ASP A 1 278 ? 21.859 -18.25 4.527 1 93.25 278 ASP A CA 1
ATOM 2235 C C . ASP A 1 278 ? 22.25 -19.719 4.75 1 93.25 278 ASP A C 1
ATOM 2237 O O . ASP A 1 278 ? 23.438 -20.062 4.719 1 93.25 278 ASP A O 1
ATOM 2241 N N . PHE A 1 279 ? 21.172 -20.594 4.883 1 93.94 279 PHE A N 1
ATOM 2242 C CA . PHE A 1 279 ? 21.547 -21.891 5.43 1 93.94 279 PHE A CA 1
ATOM 2243 C C . PHE A 1 279 ? 21.062 -23.016 4.527 1 93.94 279 PHE A C 1
ATOM 2245 O O . PHE A 1 279 ? 21.344 -24.188 4.781 1 93.94 279 PHE A O 1
ATOM 2252 N N . CYS A 1 280 ? 20.281 -22.766 3.545 1 91.19 280 CYS A N 1
ATOM 2253 C CA . CYS A 1 280 ? 19.859 -23.781 2.584 1 91.19 280 CYS A CA 1
ATOM 2254 C C . CYS A 1 280 ? 20.719 -23.734 1.326 1 91.19 280 CYS A C 1
ATOM 2256 O O . CYS A 1 280 ? 20.266 -23.234 0.287 1 91.19 280 CYS A O 1
ATOM 2258 N N . ASN A 1 281 ? 21.922 -24.188 1.473 1 79.31 281 ASN A N 1
ATOM 2259 C CA . ASN A 1 281 ? 22.875 -24.156 0.375 1 79.31 281 ASN A CA 1
ATOM 2260 C C . ASN A 1 281 ? 23.047 -25.531 -0.257 1 79.31 281 ASN A C 1
ATOM 2262 O O . ASN A 1 281 ? 22.672 -26.547 0.341 1 79.31 281 ASN A O 1
ATOM 2266 N N . GLY A 1 282 ? 23.484 -25.594 -1.536 1 73.38 282 GLY A N 1
ATOM 2267 C CA . GLY A 1 282 ? 23.859 -26.828 -2.189 1 73.38 282 GLY A CA 1
ATOM 2268 C C . GLY A 1 282 ? 22.672 -27.719 -2.52 1 73.38 282 GLY A C 1
ATOM 2269 O O . GLY A 1 282 ? 21.75 -27.281 -3.203 1 73.38 282 GLY A O 1
ATOM 2270 N N . LYS A 1 283 ? 22.641 -28.891 -1.772 1 80.62 283 LYS A N 1
ATOM 2271 C CA . LYS A 1 283 ? 21.672 -29.953 -2.064 1 80.62 283 LYS A CA 1
ATOM 2272 C C . LYS A 1 283 ? 20.391 -29.766 -1.249 1 80.62 283 LYS A C 1
ATOM 2274 O O . LYS A 1 283 ? 19.609 -30.719 -1.092 1 80.62 283 LYS A O 1
ATOM 2279 N N . CYS A 1 284 ? 20.188 -28.641 -0.762 1 88.75 284 CYS A N 1
ATOM 2280 C CA . CYS A 1 284 ? 19.016 -28.406 0.081 1 88.75 284 CYS A CA 1
ATOM 2281 C C . CYS A 1 284 ? 17.75 -28.266 -0.762 1 88.75 284 CYS A C 1
ATOM 2283 O O . CYS A 1 284 ? 16.688 -28.734 -0.373 1 88.75 284 CYS A O 1
ATOM 2285 N N . TYR A 1 285 ? 17.844 -27.672 -2.023 1 90.19 285 TYR A N 1
ATOM 2286 C CA . TYR A 1 285 ? 16.719 -27.469 -2.91 1 90.19 285 TYR A CA 1
ATOM 2287 C C . TYR A 1 285 ? 15.656 -26.594 -2.246 1 90.19 285 TYR A C 1
ATOM 2289 O O . TYR A 1 285 ? 14.516 -27.016 -2.055 1 90.19 285 TYR A O 1
ATOM 2297 N N . ALA A 1 286 ? 15.977 -25.375 -2.029 1 93.06 286 ALA A N 1
ATOM 2298 C CA . ALA A 1 286 ? 15.156 -24.406 -1.294 1 93.06 286 ALA A CA 1
ATOM 2299 C C . ALA A 1 286 ? 13.789 -24.25 -1.946 1 93.06 286 ALA A C 1
ATOM 2301 O O . ALA A 1 286 ? 12.805 -23.953 -1.266 1 93.06 286 ALA A O 1
ATOM 2302 N N . ASP A 1 287 ? 13.648 -24.453 -3.252 1 92.38 287 ASP A N 1
ATOM 2303 C CA . ASP A 1 287 ? 12.398 -24.266 -3.982 1 92.38 287 ASP A CA 1
ATOM 2304 C C . ASP A 1 287 ? 11.344 -25.281 -3.523 1 92.38 287 ASP A C 1
ATOM 2306 O O . ASP A 1 287 ? 10.148 -25.047 -3.684 1 92.38 287 ASP A O 1
ATOM 2310 N N . GLU A 1 288 ? 11.773 -26.328 -2.869 1 95 288 GLU A N 1
ATOM 2311 C CA . GLU A 1 288 ? 10.844 -27.359 -2.434 1 95 288 GLU A CA 1
ATOM 2312 C C . GLU A 1 288 ? 10.547 -27.25 -0.94 1 95 288 GLU A C 1
ATOM 2314 O O . GLU A 1 288 ? 9.734 -28 -0.402 1 95 288 GLU A O 1
ATOM 2319 N N . HIS A 1 289 ? 11.25 -26.375 -0.315 1 96.88 289 HIS A N 1
ATOM 2320 C CA . HIS A 1 289 ? 11.141 -26.406 1.14 1 96.88 289 HIS A CA 1
ATOM 2321 C C . HIS A 1 289 ? 10.742 -25.047 1.689 1 96.88 289 HIS A C 1
ATOM 2323 O O . HIS A 1 289 ? 10.055 -24.953 2.707 1 96.88 289 HIS A O 1
ATOM 2329 N N . TYR A 1 290 ? 11.156 -23.953 1.083 1 97.06 290 TYR A N 1
ATOM 2330 C CA . TYR A 1 290 ? 10.945 -22.625 1.646 1 97.06 290 TYR A CA 1
ATOM 2331 C C . TYR A 1 290 ? 9.453 -22.297 1.711 1 97.06 290 TYR A C 1
ATOM 2333 O O . TYR A 1 290 ? 8.891 -22.141 2.797 1 97.06 290 TYR A O 1
ATOM 2341 N N . ILE A 1 291 ? 8.781 -22.297 0.56 1 98.25 291 ILE A N 1
ATOM 2342 C CA . ILE A 1 291 ? 7.398 -21.844 0.511 1 98.25 291 ILE A CA 1
ATOM 2343 C C . ILE A 1 291 ? 6.512 -22.812 1.282 1 98.25 291 ILE A C 1
ATOM 2345 O O . ILE A 1 291 ? 5.691 -22.406 2.104 1 98.25 291 ILE A O 1
ATOM 2349 N N . PRO A 1 292 ? 6.734 -24.094 1.158 1 98.38 292 PRO A N 1
ATOM 2350 C CA . PRO A 1 292 ? 5.941 -25.031 1.96 1 98.38 292 PRO A CA 1
ATOM 2351 C C . PRO A 1 292 ? 6.105 -24.812 3.461 1 98.38 292 PRO A C 1
ATOM 2353 O O . PRO A 1 292 ? 5.121 -24.828 4.203 1 98.38 292 PRO A O 1
ATOM 2356 N N . THR A 1 293 ? 7.309 -24.609 3.887 1 98.5 293 THR A N 1
ATOM 2357 C CA . THR A 1 293 ? 7.582 -24.406 5.305 1 98.5 293 THR A CA 1
ATOM 2358 C C . THR A 1 293 ? 6.973 -23.094 5.793 1 98.5 293 THR A C 1
ATOM 2360 O O . THR A 1 293 ? 6.25 -23.078 6.793 1 98.5 293 THR A O 1
ATOM 2363 N N . PHE A 1 294 ? 7.211 -22.062 5.047 1 98.38 294 PHE A N 1
ATOM 2364 C CA . PHE A 1 294 ? 6.73 -20.734 5.406 1 98.38 294 PHE A CA 1
ATOM 2365 C C . PHE A 1 294 ? 5.207 -20.703 5.453 1 98.38 294 PHE A C 1
ATOM 2367 O O . PHE A 1 294 ? 4.621 -20.25 6.438 1 98.38 294 PHE A O 1
ATOM 2374 N N . VAL A 1 295 ? 4.531 -21.234 4.48 1 98.5 295 VAL A N 1
ATOM 2375 C CA . VAL A 1 295 ? 3.08 -21.188 4.348 1 98.5 295 VAL A CA 1
ATOM 2376 C C . VAL A 1 295 ? 2.436 -22.047 5.434 1 98.5 295 VAL A C 1
ATOM 2378 O O . VAL A 1 295 ? 1.435 -21.641 6.035 1 98.5 295 VAL A O 1
ATOM 2381 N N . THR A 1 296 ? 2.977 -23.156 5.703 1 97.88 296 THR A N 1
ATOM 2382 C CA . THR A 1 296 ? 2.426 -24.031 6.742 1 97.88 296 THR A CA 1
ATOM 2383 C C . THR A 1 296 ? 2.537 -23.359 8.109 1 97.88 296 THR A C 1
ATOM 2385 O O . THR A 1 296 ? 1.598 -23.406 8.906 1 97.88 296 THR A O 1
ATOM 2388 N N . LYS A 1 297 ? 3.598 -22.734 8.344 1 97 297 LYS A N 1
ATOM 2389 C CA . LYS A 1 297 ? 3.857 -22.125 9.648 1 97 297 LYS A CA 1
ATOM 2390 C C . LYS A 1 297 ? 2.953 -20.922 9.891 1 97 297 LYS A C 1
ATOM 2392 O O . LYS A 1 297 ? 2.443 -20.734 10.992 1 97 297 LYS A O 1
ATOM 2397 N N . LYS A 1 298 ? 2.721 -20.172 8.852 1 97.56 298 LYS A N 1
ATOM 2398 C CA . LYS A 1 298 ? 2.098 -18.875 9.078 1 97.56 298 LYS A CA 1
ATOM 2399 C C . LYS A 1 298 ? 0.679 -18.828 8.523 1 97.56 298 LYS A C 1
ATOM 2401 O O . LYS A 1 298 ? -0.161 -18.062 8.992 1 97.56 298 LYS A O 1
ATOM 2406 N N . PHE A 1 299 ? 0.418 -19.688 7.59 1 97.75 299 PHE A N 1
ATOM 2407 C CA . PHE A 1 299 ? -0.841 -19.562 6.863 1 97.75 299 PHE A CA 1
ATOM 2408 C C . PHE A 1 299 ? -1.464 -20.938 6.625 1 97.75 299 PHE A C 1
ATOM 2410 O O . PHE A 1 299 ? -2.133 -21.156 5.613 1 97.75 299 PHE A O 1
ATOM 2417 N N . GLY A 1 300 ? -1.272 -21.812 7.473 1 97.19 300 GLY A N 1
ATOM 2418 C CA . GLY A 1 300 ? -1.723 -23.188 7.312 1 97.19 300 GLY A CA 1
ATOM 2419 C C . GLY A 1 300 ? -3.229 -23.312 7.172 1 97.19 300 GLY A C 1
ATOM 2420 O O . GLY A 1 300 ? -3.721 -24.188 6.457 1 97.19 300 GLY A O 1
ATOM 2421 N N . GLU A 1 301 ? -3.953 -22.406 7.746 1 96.12 301 GLU A N 1
ATOM 2422 C CA . GLU A 1 301 ? -5.41 -22.5 7.801 1 96.12 301 GLU A CA 1
ATOM 2423 C C . GLU A 1 301 ? -6.031 -22.219 6.438 1 96.12 301 GLU A C 1
ATOM 2425 O O . GLU A 1 301 ? -7.137 -22.672 6.145 1 96.12 301 GLU A O 1
ATOM 2430 N N . THR A 1 302 ? -5.312 -21.516 5.609 1 97.06 302 THR A N 1
ATOM 2431 C CA . THR A 1 302 ? -5.879 -21.125 4.32 1 97.06 302 THR A CA 1
ATOM 2432 C C . THR A 1 302 ? -5.219 -21.906 3.184 1 97.06 302 THR A C 1
ATOM 2434 O O . THR A 1 302 ? -5.465 -21.609 2.008 1 97.06 302 THR A O 1
ATOM 2437 N N . ASN A 1 303 ? -4.395 -22.844 3.516 1 98.44 303 ASN A N 1
ATOM 2438 C CA . ASN A 1 303 ? -3.695 -23.625 2.506 1 98.44 303 ASN A CA 1
ATOM 2439 C C . ASN A 1 303 ? -4.27 -25.047 2.398 1 98.44 303 ASN A C 1
ATOM 2441 O O . ASN A 1 303 ? -4.582 -25.672 3.412 1 98.44 303 ASN A O 1
ATOM 2445 N N . SER A 1 304 ? -4.359 -25.562 1.204 1 97.75 304 SER A N 1
ATOM 2446 C CA . SER A 1 304 ? -4.922 -26.875 0.953 1 97.75 304 SER A CA 1
ATOM 2447 C C . SER A 1 304 ? -3.879 -27.984 1.152 1 97.75 304 SER A C 1
ATOM 2449 O O . SER A 1 304 ? -4.223 -29.156 1.249 1 97.75 304 SER A O 1
ATOM 2451 N N . ASN A 1 305 ? -2.592 -27.609 1.093 1 97.69 305 ASN A N 1
ATOM 2452 C CA . ASN A 1 305 ? -1.44 -28.484 1.211 1 97.69 305 ASN A CA 1
ATOM 2453 C C . ASN A 1 305 ? -1.296 -29.391 -0.016 1 97.69 305 ASN A C 1
ATOM 2455 O O . ASN A 1 305 ? -0.714 -30.469 0.067 1 97.69 305 ASN A O 1
ATOM 2459 N N . ARG A 1 306 ? -1.829 -29.047 -1.115 1 96.75 306 ARG A N 1
ATOM 2460 C CA . ARG A 1 306 ? -1.637 -29.766 -2.371 1 96.75 306 ARG A CA 1
ATOM 2461 C C . ARG A 1 306 ? -1.306 -28.797 -3.508 1 96.75 306 ARG A C 1
ATOM 2463 O O . ARG A 1 306 ? -1.492 -27.594 -3.375 1 96.75 306 ARG A O 1
ATOM 2470 N N . THR A 1 307 ? -0.773 -29.359 -4.551 1 98 307 THR A N 1
ATOM 2471 C CA . THR A 1 307 ? -0.508 -28.625 -5.781 1 98 307 THR A CA 1
ATOM 2472 C C . THR A 1 307 ? -1.58 -28.906 -6.828 1 98 307 THR A C 1
ATOM 2474 O O . THR A 1 307 ? -2.244 -29.953 -6.773 1 98 307 THR A O 1
ATOM 2477 N N . LEU A 1 308 ? -1.748 -27.984 -7.738 1 98.12 308 LEU A N 1
ATOM 2478 C CA . LEU A 1 308 ? -2.689 -28.188 -8.836 1 98.12 308 LEU A CA 1
ATOM 2479 C C . LEU A 1 308 ? -1.968 -28.641 -10.102 1 98.12 308 LEU A C 1
ATOM 2481 O O . LEU A 1 308 ? -2.578 -28.75 -11.164 1 98.12 308 LEU A O 1
ATOM 2485 N N . THR A 1 309 ? -0.676 -28.875 -10 1 98.38 309 THR A N 1
ATOM 2486 C CA . THR A 1 309 ? 0.12 -29.344 -11.133 1 98.38 309 THR A CA 1
ATOM 2487 C C . THR A 1 309 ? 0.523 -30.797 -10.953 1 98.38 309 THR A C 1
ATOM 2489 O O . THR A 1 309 ? 1.291 -31.125 -10.047 1 98.38 309 THR A O 1
ATOM 2492 N N . PHE A 1 310 ? 0.04 -31.609 -11.82 1 97.06 310 PHE A N 1
ATOM 2493 C CA . PHE A 1 310 ? 0.367 -33.031 -11.781 1 97.06 310 PHE A CA 1
ATOM 2494 C C . PHE A 1 310 ? 1.786 -33.281 -12.281 1 97.06 310 PHE A C 1
ATOM 2496 O O . PHE A 1 310 ? 2.182 -32.75 -13.328 1 97.06 310 PHE A O 1
ATOM 2503 N N . VAL A 1 311 ? 2.508 -34 -11.539 1 96.62 311 VAL A N 1
ATOM 2504 C CA . VAL A 1 311 ? 3.842 -34.469 -11.906 1 96.62 311 VAL A CA 1
ATOM 2505 C C . VAL A 1 311 ? 3.951 -35.969 -11.672 1 96.62 311 VAL A C 1
ATOM 2507 O O . VAL A 1 311 ? 3.588 -36.469 -10.602 1 96.62 311 VAL A O 1
ATOM 2510 N N . ASP A 1 312 ? 4.438 -36.719 -12.648 1 95 312 ASP A N 1
ATOM 2511 C CA . ASP A 1 312 ? 4.562 -38.156 -12.547 1 95 312 ASP A CA 1
ATOM 2512 C C . ASP A 1 312 ? 5.941 -38.562 -12.008 1 95 312 ASP A C 1
ATOM 2514 O O . ASP A 1 312 ? 6.938 -38.469 -12.727 1 95 312 ASP A O 1
ATOM 2518 N N . TRP A 1 313 ? 5.949 -39.062 -10.812 1 92.31 313 TRP A N 1
ATOM 2519 C CA . TRP A 1 313 ? 7.199 -39.469 -10.18 1 92.31 313 TRP A CA 1
ATOM 2520 C C . TRP A 1 313 ? 7.266 -41 -10.055 1 92.31 313 TRP A C 1
ATOM 2522 O O . TRP A 1 313 ? 8.102 -41.531 -9.328 1 92.31 313 TRP A O 1
ATOM 2532 N N . ALA A 1 314 ? 6.453 -41.656 -10.688 1 89.69 314 ALA A N 1
ATOM 2533 C CA . ALA A 1 314 ? 6.273 -43.094 -10.516 1 89.69 314 ALA A CA 1
ATOM 2534 C C . ALA A 1 314 ? 7.555 -43.844 -10.859 1 89.69 314 ALA A C 1
ATOM 2536 O O . ALA A 1 314 ? 7.828 -44.906 -10.297 1 89.69 314 ALA A O 1
ATOM 2537 N N . LYS A 1 315 ? 8.344 -43.344 -11.719 1 90.19 315 LYS A N 1
ATOM 2538 C CA . LYS A 1 315 ? 9.555 -44.031 -12.164 1 90.19 315 LYS A CA 1
ATOM 2539 C C . LYS A 1 315 ? 10.711 -43.781 -11.195 1 90.19 315 LYS A C 1
ATOM 2541 O O . LYS A 1 315 ? 11.781 -44.375 -11.336 1 90.19 315 LYS A O 1
ATOM 2546 N N . GLY A 1 316 ? 10.539 -42.938 -10.266 1 82 316 GLY A N 1
ATOM 2547 C CA . GLY A 1 316 ? 11.586 -42.625 -9.297 1 82 316 GLY A CA 1
ATOM 2548 C C . GLY A 1 316 ? 12.703 -41.812 -9.883 1 82 316 GLY A C 1
ATOM 2549 O O . GLY A 1 316 ? 12.617 -41.344 -11.023 1 82 316 GLY A O 1
ATOM 2550 N N . GLY A 1 317 ? 13.734 -41.438 -9.055 1 82.31 317 GLY A N 1
ATOM 2551 C CA . GLY A 1 317 ? 14.867 -40.656 -9.516 1 82.31 317 GLY A CA 1
ATOM 2552 C C . GLY A 1 317 ? 14.711 -39.188 -9.266 1 82.31 317 GLY A C 1
ATOM 2553 O O . GLY A 1 317 ? 13.711 -38.75 -8.695 1 82.31 317 GLY A O 1
ATOM 2554 N N . PRO A 1 318 ? 15.688 -38.531 -9.711 1 82.75 318 PRO A N 1
ATOM 2555 C CA . PRO A 1 318 ? 15.719 -37.094 -9.391 1 82.75 318 PRO A CA 1
ATOM 2556 C C . PRO A 1 318 ? 14.906 -36.25 -10.375 1 82.75 318 PRO A C 1
ATOM 2558 O O . PRO A 1 318 ? 14.711 -35.062 -10.148 1 82.75 318 PRO A O 1
ATOM 2561 N N . HIS A 1 319 ? 14.383 -36.938 -11.461 1 88.69 319 HIS A N 1
ATOM 2562 C CA . HIS A 1 319 ? 13.594 -36.219 -12.453 1 88.69 319 HIS A CA 1
ATOM 2563 C C . HIS A 1 319 ? 12.258 -36.906 -12.703 1 88.69 319 HIS A C 1
ATOM 2565 O O . HIS A 1 319 ? 12.188 -38.125 -12.766 1 88.69 319 HIS A O 1
ATOM 2571 N N . PRO A 1 320 ? 11.258 -36.094 -12.883 1 94.06 320 PRO A N 1
ATOM 2572 C CA . PRO A 1 320 ? 9.961 -36.688 -13.172 1 94.06 320 PRO A CA 1
ATOM 2573 C C . PRO A 1 320 ? 9.859 -37.25 -14.594 1 94.06 320 PRO A C 1
ATOM 2575 O O . PRO A 1 320 ? 10.719 -36.969 -15.43 1 94.06 320 PRO A O 1
ATOM 2578 N N . THR A 1 321 ? 8.859 -38.031 -14.805 1 95.5 321 THR A N 1
ATOM 2579 C CA . THR A 1 321 ? 8.609 -38.625 -16.109 1 95.5 321 THR A CA 1
ATOM 2580 C C . THR A 1 321 ? 8.398 -37.531 -17.156 1 95.5 321 THR A C 1
ATOM 2582 O O . THR A 1 321 ? 7.672 -36.562 -16.922 1 95.5 321 THR A O 1
ATOM 2585 N N . LYS A 1 322 ? 9.086 -37.688 -18.281 1 96.31 322 LYS A N 1
ATOM 2586 C CA . LYS A 1 322 ? 8.906 -36.812 -19.422 1 96.31 322 LYS A CA 1
ATOM 2587 C C . LYS A 1 322 ? 7.98 -37.406 -20.453 1 96.31 322 LYS A C 1
ATOM 2589 O O . LYS A 1 322 ? 8.07 -38.625 -20.75 1 96.31 322 LYS A O 1
ATOM 2594 N N . TYR A 1 323 ? 7.137 -36.625 -21.016 1 97.25 323 TYR A N 1
ATOM 2595 C CA . TYR A 1 323 ? 6.207 -37.094 -22.031 1 97.25 323 TYR A CA 1
ATOM 2596 C C . TYR A 1 323 ? 6.57 -36.531 -23.406 1 97.25 323 TYR A C 1
ATOM 2598 O O . TYR A 1 323 ? 6.766 -35.312 -23.547 1 97.25 323 TYR A O 1
ATOM 2606 N N . THR A 1 324 ? 6.656 -37.375 -24.281 1 96.44 324 THR A N 1
ATOM 2607 C CA . THR A 1 324 ? 6.973 -37 -25.656 1 96.44 324 THR A CA 1
ATOM 2608 C C . THR A 1 324 ? 5.773 -37.25 -26.562 1 96.44 324 THR A C 1
ATOM 2610 O O . THR A 1 324 ? 4.656 -37.5 -26.094 1 96.44 324 THR A O 1
ATOM 2613 N N . ARG A 1 325 ? 6.027 -37.188 -27.844 1 96 325 ARG A N 1
ATOM 2614 C CA . ARG A 1 325 ? 4.98 -37.219 -28.859 1 96 325 ARG A CA 1
ATOM 2615 C C . ARG A 1 325 ? 4.098 -38.469 -28.703 1 96 325 ARG A C 1
ATOM 2617 O O . ARG A 1 325 ? 2.871 -38.344 -28.656 1 96 325 ARG A O 1
ATOM 2624 N N . ASN A 1 326 ? 4.68 -39.594 -28.516 1 95.06 326 ASN A N 1
ATOM 2625 C CA . ASN A 1 326 ? 3.951 -40.875 -28.531 1 95.06 326 ASN A CA 1
ATOM 2626 C C . ASN A 1 326 ? 3.236 -41.125 -27.203 1 95.06 326 ASN A C 1
ATOM 2628 O O . ASN A 1 326 ? 2.34 -41.969 -27.125 1 95.06 326 ASN A O 1
ATOM 2632 N N . ASP A 1 327 ? 3.631 -40.375 -26.219 1 95.94 327 ASP A N 1
ATOM 2633 C CA . ASP A 1 327 ? 2.994 -40.531 -24.906 1 95.94 327 ASP A CA 1
ATOM 2634 C C . ASP A 1 327 ? 1.654 -39.812 -24.859 1 95.94 327 ASP A C 1
ATOM 2636 O O . ASP A 1 327 ? 0.808 -40.094 -24.016 1 95.94 327 ASP A O 1
ATOM 2640 N N . VAL A 1 328 ? 1.505 -38.875 -25.781 1 97.12 328 VAL A N 1
ATOM 2641 C CA . VAL A 1 328 ? 0.323 -38 -25.781 1 97.12 328 VAL A CA 1
ATOM 2642 C C . VAL A 1 328 ? -0.811 -38.688 -26.547 1 97.12 328 VAL A C 1
ATOM 2644 O O . VAL A 1 328 ? -0.788 -38.75 -27.781 1 97.12 328 VAL A O 1
ATOM 2647 N N . THR A 1 329 ? -1.75 -39.219 -25.844 1 96.81 329 THR A N 1
ATOM 2648 C CA . THR A 1 329 ? -2.963 -39.812 -26.375 1 96.81 329 THR A CA 1
ATOM 2649 C C . THR A 1 329 ? -4.199 -39.25 -25.688 1 96.81 329 THR A C 1
ATOM 2651 O O . THR A 1 329 ? -4.098 -38.656 -24.609 1 96.81 329 THR A O 1
ATOM 2654 N N . LYS A 1 330 ? -5.359 -39.438 -26.359 1 96.31 330 LYS A N 1
ATOM 2655 C CA . LYS A 1 330 ? -6.617 -39 -25.75 1 96.31 330 LYS A CA 1
ATOM 2656 C C . LYS A 1 330 ? -6.824 -39.656 -24.391 1 96.31 330 LYS A C 1
ATOM 2658 O O . LYS A 1 330 ? -7.188 -39 -23.422 1 96.31 330 LYS A O 1
ATOM 2663 N N . ASP A 1 331 ? -6.543 -40.969 -24.375 1 95.44 331 ASP A N 1
ATOM 2664 C CA . ASP A 1 331 ? -6.73 -41.75 -23.141 1 95.44 331 ASP A CA 1
ATOM 2665 C C . ASP A 1 331 ? -5.805 -41.219 -22.031 1 95.44 331 ASP A C 1
ATOM 2667 O O . ASP A 1 331 ? -6.219 -41.125 -20.875 1 95.44 331 ASP A O 1
ATOM 2671 N N . PHE A 1 332 ? -4.613 -40.938 -22.359 1 95.88 332 PHE A N 1
ATOM 2672 C CA . PHE A 1 332 ? -3.633 -40.438 -21.391 1 95.88 332 PHE A CA 1
ATOM 2673 C C . PHE A 1 332 ? -4.062 -39.125 -20.797 1 95.88 332 PHE A C 1
ATOM 2675 O O . PHE A 1 332 ? -4.078 -38.938 -19.562 1 95.88 332 PHE A O 1
ATOM 2682 N N . LEU A 1 333 ? -4.457 -38.188 -21.625 1 95.62 333 LEU A N 1
ATOM 2683 C CA . LEU A 1 333 ? -4.883 -36.875 -21.188 1 95.62 333 LEU A CA 1
ATOM 2684 C C . LEU A 1 333 ? -6.145 -36.969 -20.328 1 95.62 333 LEU A C 1
ATOM 2686 O O . LEU A 1 333 ? -6.289 -36.25 -19.344 1 95.62 333 LEU A O 1
ATOM 2690 N N . MET A 1 334 ? -7.043 -37.875 -20.672 1 94.56 334 MET A N 1
ATOM 2691 C CA . MET A 1 334 ? -8.25 -38.094 -19.875 1 94.56 334 MET A CA 1
ATOM 2692 C C . MET A 1 334 ? -7.91 -38.625 -18.5 1 94.56 334 MET A C 1
ATOM 2694 O O . MET A 1 334 ? -8.531 -38.25 -17.5 1 94.56 334 MET A O 1
ATOM 2698 N N . LYS A 1 335 ? -6.957 -39.469 -18.484 1 92.94 335 LYS A N 1
ATOM 2699 C CA . LYS A 1 335 ? -6.523 -40.031 -17.203 1 92.94 335 LYS A CA 1
ATOM 2700 C C . LYS A 1 335 ? -5.961 -38.938 -16.297 1 92.94 335 LYS A C 1
ATOM 2702 O O . LYS A 1 335 ? -6.203 -38.938 -15.086 1 92.94 335 LYS A O 1
ATOM 2707 N N . LEU A 1 336 ? -5.262 -38.031 -16.859 1 93.62 336 LEU A N 1
ATOM 2708 C CA . LEU A 1 336 ? -4.68 -36.938 -16.094 1 93.62 336 LEU A CA 1
ATOM 2709 C C . LEU A 1 336 ? -5.766 -36.062 -15.5 1 93.62 336 LEU A C 1
ATOM 2711 O O . LEU A 1 336 ? -5.574 -35.469 -14.43 1 93.62 336 LEU A O 1
ATOM 2715 N N . ARG A 1 337 ? -6.914 -36 -16.125 1 92 337 ARG A N 1
ATOM 2716 C CA . ARG A 1 337 ? -8.023 -35.125 -15.711 1 92 337 ARG A CA 1
ATOM 2717 C C . ARG A 1 337 ? -8.852 -35.812 -14.617 1 92 337 ARG A C 1
ATOM 2719 O O . ARG A 1 337 ? -9.531 -35.125 -13.844 1 92 337 ARG A O 1
ATOM 2726 N N . ASN A 1 338 ? -8.961 -37.156 -14.719 1 80.81 338 ASN A N 1
ATOM 2727 C CA . ASN A 1 338 ? -9.828 -37.938 -13.836 1 80.81 338 ASN A CA 1
ATOM 2728 C C . ASN A 1 338 ? -9.031 -38.656 -12.75 1 80.81 338 ASN A C 1
ATOM 2730 O O . ASN A 1 338 ? -8.898 -39.875 -12.766 1 80.81 338 ASN A O 1
ATOM 2734 N N . ASP A 1 339 ? -8.305 -37.875 -12.031 1 68.88 339 ASP A N 1
ATOM 2735 C CA . ASP A 1 339 ? -7.395 -38.438 -11.031 1 68.88 339 ASP A CA 1
ATOM 2736 C C . ASP A 1 339 ? -8.164 -39 -9.852 1 68.88 339 ASP A C 1
ATOM 2738 O O . ASP A 1 339 ? -9.211 -39.625 -10.023 1 68.88 339 ASP A O 1
ATOM 2742 N N . LYS A 1 340 ? -7.723 -38.688 -8.648 1 77.38 340 LYS A N 1
ATOM 2743 C CA . LYS A 1 340 ? -8.125 -39.031 -7.289 1 77.38 340 LYS A CA 1
ATOM 2744 C C . LYS A 1 340 ? -9.164 -38.062 -6.758 1 77.38 340 LYS A C 1
ATOM 2746 O O . LYS A 1 340 ? -9.664 -37.219 -7.5 1 77.38 340 LYS A O 1
ATOM 2751 N N . SER A 1 341 ? -9.742 -38.406 -5.711 1 90.88 341 SER A N 1
ATOM 2752 C CA . SER A 1 341 ? -10.609 -37.5 -4.98 1 90.88 341 SER A CA 1
ATOM 2753 C C . SER A 1 341 ? -9.797 -36.5 -4.145 1 90.88 341 SER A C 1
ATOM 2755 O O . SER A 1 341 ? -8.773 -36.875 -3.564 1 90.88 341 SER A O 1
ATOM 2757 N N . CYS A 1 342 ? -10.242 -35.25 -4.277 1 94.62 342 CYS A N 1
ATOM 2758 C CA . CYS A 1 342 ? -9.617 -34.219 -3.467 1 94.62 342 CYS A CA 1
ATOM 2759 C C . CYS A 1 342 ? -10.664 -33.25 -2.904 1 94.62 342 CYS A C 1
ATOM 2761 O O . CYS A 1 342 ? -11.867 -33.469 -3.109 1 94.62 342 CYS A O 1
ATOM 2763 N N . GLU A 1 343 ? -10.219 -32.375 -2.029 1 94.81 343 GLU A N 1
ATOM 2764 C CA . GLU A 1 343 ? -11.148 -31.438 -1.406 1 94.81 343 GLU A CA 1
ATOM 2765 C C . GLU A 1 343 ? -11.062 -30.078 -2.074 1 94.81 343 GLU A C 1
ATOM 2767 O O . GLU A 1 343 ? -9.977 -29.594 -2.385 1 94.81 343 GLU A O 1
ATOM 2772 N N . TYR A 1 344 ? -12.203 -29.453 -2.355 1 96.12 344 TYR A N 1
ATOM 2773 C CA . TYR A 1 344 ? -12.336 -28.094 -2.879 1 96.12 344 TYR A CA 1
ATOM 2774 C C . TYR A 1 344 ? -13.414 -27.312 -2.123 1 96.12 344 TYR A C 1
ATOM 2776 O O . TYR A 1 344 ? -14.594 -27.672 -2.184 1 96.12 344 TYR A O 1
ATOM 2784 N N . ASN A 1 345 ? -12.961 -26.281 -1.456 1 96.88 345 ASN A N 1
ATOM 2785 C CA . ASN A 1 345 ? -13.859 -25.438 -0.669 1 96.88 345 ASN A CA 1
ATOM 2786 C C . ASN A 1 345 ? -14.719 -26.266 0.281 1 96.88 345 ASN A C 1
ATOM 2788 O O . ASN A 1 345 ? -15.93 -26.062 0.371 1 96.88 345 ASN A O 1
ATOM 2792 N N . GLY A 1 346 ? -14.141 -27.266 0.818 1 94.38 346 GLY A N 1
ATOM 2793 C CA . GLY A 1 346 ? -14.797 -28.047 1.847 1 94.38 346 GLY A CA 1
ATOM 2794 C C . GLY A 1 346 ? -15.633 -29.188 1.285 1 94.38 346 GLY A C 1
ATOM 2795 O O . GLY A 1 346 ? -16.281 -29.922 2.035 1 94.38 346 GLY A O 1
ATOM 2796 N N . LYS A 1 347 ? -15.594 -29.406 0.001 1 95.5 347 LYS A N 1
ATOM 2797 C CA . LYS A 1 347 ? -16.359 -30.469 -0.634 1 95.5 347 LYS A CA 1
ATOM 2798 C C . LYS A 1 347 ? -15.469 -31.375 -1.461 1 95.5 347 LYS A C 1
ATOM 2800 O O . LYS A 1 347 ? -14.43 -30.953 -1.966 1 95.5 347 LYS A O 1
ATOM 2805 N N . LYS A 1 348 ? -15.969 -32.594 -1.58 1 94.56 348 LYS A N 1
ATOM 2806 C CA . LYS A 1 348 ? -15.258 -33.531 -2.43 1 94.56 348 LYS A CA 1
ATOM 2807 C C . LYS A 1 348 ? -15.32 -33.125 -3.895 1 94.56 348 LYS A C 1
ATOM 2809 O O . LYS A 1 348 ? -16.359 -32.656 -4.375 1 94.56 348 LYS A O 1
ATOM 2814 N N . ASN A 1 349 ? -14.18 -33.281 -4.535 1 92.94 349 ASN A N 1
ATOM 2815 C CA . ASN A 1 349 ? -14.039 -32.906 -5.934 1 92.94 349 ASN A CA 1
ATOM 2816 C C . ASN A 1 349 ? -13.148 -33.875 -6.695 1 92.94 349 ASN A C 1
ATOM 2818 O O . ASN A 1 349 ? -12.266 -34.5 -6.109 1 92.94 349 ASN A O 1
ATOM 2822 N N . GLN A 1 350 ? -13.391 -34 -7.926 1 91.38 350 GLN A N 1
ATOM 2823 C CA . GLN A 1 350 ? -12.609 -34.938 -8.734 1 91.38 350 GLN A CA 1
ATOM 2824 C C . GLN A 1 350 ? -11.531 -34.219 -9.531 1 91.38 350 GLN A C 1
ATOM 2826 O O . GLN A 1 350 ? -10.617 -34.844 -10.07 1 91.38 350 GLN A O 1
ATOM 2831 N N . THR A 1 351 ? -11.688 -32.906 -9.672 1 93.31 351 THR A N 1
ATOM 2832 C CA . THR A 1 351 ? -10.648 -32.125 -10.312 1 93.31 351 THR A CA 1
ATOM 2833 C C . THR A 1 351 ? -9.555 -31.75 -9.312 1 93.31 351 THR A C 1
ATOM 2835 O O . THR A 1 351 ? -9.695 -30.766 -8.57 1 93.31 351 THR A O 1
ATOM 2838 N N . CYS A 1 352 ? -8.516 -32.531 -9.352 1 95.69 352 CYS A N 1
ATOM 2839 C CA . CYS A 1 352 ? -7.477 -32.344 -8.352 1 95.69 352 CYS A CA 1
ATOM 2840 C C . CYS A 1 352 ? -6.285 -31.594 -8.938 1 95.69 352 CYS A C 1
ATOM 2842 O O . CYS A 1 352 ? -5.535 -30.938 -8.211 1 95.69 352 CYS A O 1
ATOM 2844 N N . HIS A 1 353 ? -6.117 -31.766 -10.234 1 97.38 353 HIS A N 1
ATOM 2845 C CA . HIS A 1 353 ? -5.043 -31.078 -10.938 1 97.38 353 HIS A CA 1
ATOM 2846 C C . HIS A 1 353 ? -5.578 -30.312 -12.148 1 97.38 353 HIS A C 1
ATOM 2848 O O . HIS A 1 353 ? -6.434 -30.828 -12.875 1 97.38 353 HIS A O 1
ATOM 2854 N N . LEU A 1 354 ? -5.109 -29.062 -12.273 1 97.94 354 LEU A N 1
ATOM 2855 C CA . LEU A 1 354 ? -5.516 -28.234 -13.398 1 97.94 354 LEU A CA 1
ATOM 2856 C C . LEU A 1 354 ? -4.441 -28.219 -14.477 1 97.94 354 LEU A C 1
ATOM 2858 O O . LEU A 1 354 ? -4.711 -27.859 -15.625 1 97.94 354 LEU A O 1
ATOM 2862 N N . PHE A 1 355 ? -3.223 -28.547 -14.141 1 98.44 355 PHE A N 1
ATOM 2863 C CA . PHE A 1 355 ? -2.064 -28.531 -15.023 1 98.44 355 PHE A CA 1
ATOM 2864 C C . PHE A 1 355 ? -1.267 -29.828 -14.883 1 98.44 355 PHE A C 1
ATOM 2866 O O . PHE A 1 355 ? -1.475 -30.594 -13.938 1 98.44 355 PHE A O 1
ATOM 2873 N N . ALA A 1 356 ? -0.378 -30.078 -15.883 1 97.88 356 ALA A N 1
ATOM 2874 C CA . ALA A 1 356 ? 0.479 -31.25 -15.812 1 97.88 356 ALA A CA 1
ATOM 2875 C C . ALA A 1 356 ? 1.852 -30.969 -16.422 1 97.88 356 ALA A C 1
ATOM 2877 O O . ALA A 1 356 ? 1.98 -30.125 -17.312 1 97.88 356 ALA A O 1
ATOM 2878 N N . ARG A 1 357 ? 2.689 -31.531 -15.914 1 96.88 357 ARG A N 1
ATOM 2879 C CA . ARG A 1 357 ? 4.062 -31.547 -16.406 1 96.88 357 ARG A CA 1
ATOM 2880 C C . ARG A 1 357 ? 4.691 -32.938 -16.25 1 96.88 357 ARG A C 1
ATOM 2882 O O . ARG A 1 357 ? 4.223 -33.75 -15.461 1 96.88 357 ARG A O 1
ATOM 2889 N N . LYS A 1 358 ? 5.715 -33.469 -17.031 1 96.56 358 LYS A N 1
ATOM 2890 C CA . LYS A 1 358 ? 6.613 -32.656 -17.859 1 96.56 358 LYS A CA 1
ATOM 2891 C C . LYS A 1 358 ? 6.484 -33.031 -19.328 1 96.56 358 LYS A C 1
ATOM 2893 O O . LYS A 1 358 ? 6.859 -34.125 -19.734 1 96.56 358 LYS A O 1
ATOM 2898 N N . PHE A 1 359 ? 6.02 -32.094 -20.156 1 97.88 359 PHE A N 1
ATOM 2899 C CA . PHE A 1 359 ? 5.852 -32.344 -21.578 1 97.88 359 PHE A CA 1
ATOM 2900 C C . PHE A 1 359 ? 6.965 -31.672 -22.375 1 97.88 359 PHE A C 1
ATOM 2902 O O . PHE A 1 359 ? 7.258 -30.484 -22.172 1 97.88 359 PHE A O 1
ATOM 2909 N N . THR A 1 360 ? 7.547 -32.438 -23.266 1 95.75 360 THR A N 1
ATOM 2910 C CA . THR A 1 360 ? 8.633 -31.906 -24.078 1 95.75 360 THR A CA 1
ATOM 2911 C C . THR A 1 360 ? 8.094 -31.203 -25.312 1 95.75 360 THR A C 1
ATOM 2913 O O . THR A 1 360 ? 6.898 -31.266 -25.609 1 95.75 360 THR A O 1
ATOM 2916 N N . SER A 1 361 ? 9.008 -30.531 -26 1 94 361 SER A N 1
ATOM 2917 C CA . SER A 1 361 ? 8.617 -29.844 -27.219 1 94 361 SER A CA 1
ATOM 2918 C C . SER A 1 361 ? 8.094 -30.812 -28.266 1 94 361 SER A C 1
ATOM 2920 O O . SER A 1 361 ? 7.266 -30.438 -29.109 1 94 361 SER A O 1
ATOM 2922 N N . HIS A 1 362 ? 8.477 -32.031 -28.219 1 96.5 362 HIS A N 1
ATOM 2923 C CA . HIS A 1 362 ? 8.062 -33.031 -29.188 1 96.5 362 HIS A CA 1
ATOM 2924 C C . HIS A 1 362 ? 6.602 -33.406 -29 1 96.5 362 HIS A C 1
ATOM 2926 O O . HIS A 1 362 ? 5.992 -34 -29.891 1 96.5 362 HIS A O 1
ATOM 2932 N N . ALA A 1 363 ? 6.141 -33.094 -27.859 1 97.44 363 ALA A N 1
ATOM 2933 C CA . ALA A 1 363 ? 4.754 -33.438 -27.578 1 97.44 363 ALA A CA 1
ATOM 2934 C C . ALA A 1 363 ? 3.795 -32.406 -28.172 1 97.44 363 ALA A C 1
ATOM 2936 O O . ALA A 1 363 ? 2.586 -32.625 -28.25 1 97.44 363 ALA A O 1
ATOM 2937 N N . LEU A 1 364 ? 4.262 -31.297 -28.656 1 97.12 364 LEU A N 1
ATOM 2938 C CA . LEU A 1 364 ? 3.451 -30.125 -29 1 97.12 364 LEU A CA 1
ATOM 2939 C C . LEU A 1 364 ? 2.463 -30.469 -30.109 1 97.12 364 LEU A C 1
ATOM 2941 O O . LEU A 1 364 ? 1.274 -30.156 -30.016 1 97.12 364 LEU A O 1
ATOM 2945 N N . ASP A 1 365 ? 2.943 -31.125 -31.156 1 96.88 365 ASP A N 1
ATOM 2946 C CA . ASP A 1 365 ? 2.098 -31.406 -32.312 1 96.88 365 ASP A CA 1
ATOM 2947 C C . ASP A 1 365 ? 0.885 -32.25 -31.906 1 96.88 365 ASP A C 1
ATOM 2949 O O . ASP A 1 365 ? -0.245 -31.922 -32.281 1 96.88 365 ASP A O 1
ATOM 2953 N N . ARG A 1 366 ? 1.152 -33.281 -31.156 1 97.25 366 ARG A N 1
ATOM 2954 C CA . ARG A 1 366 ? 0.063 -34.156 -30.719 1 97.25 366 ARG A CA 1
ATOM 2955 C C . ARG A 1 366 ? -0.863 -33.406 -29.75 1 97.25 366 ARG A C 1
ATOM 2957 O O . ARG A 1 366 ? -2.08 -33.594 -29.797 1 97.25 366 ARG A O 1
ATOM 2964 N N . LEU A 1 367 ? -0.283 -32.625 -28.922 1 97.81 367 LEU A N 1
ATOM 2965 C CA . LEU A 1 367 ? -1.082 -31.828 -27.984 1 97.81 367 LEU A CA 1
ATOM 2966 C C . LEU A 1 367 ? -2.025 -30.891 -28.734 1 97.81 367 LEU A C 1
ATOM 2968 O O . LEU A 1 367 ? -3.207 -30.797 -28.391 1 97.81 367 LEU A O 1
ATOM 2972 N N . LEU A 1 368 ? -1.548 -30.234 -29.812 1 97 368 LEU A N 1
ATOM 2973 C CA . LEU A 1 368 ? -2.344 -29.281 -30.578 1 97 368 LEU A CA 1
ATOM 2974 C C . LEU A 1 368 ? -3.48 -29.984 -31.312 1 97 368 LEU A C 1
ATOM 2976 O O . LEU A 1 368 ? -4.539 -29.391 -31.547 1 97 368 LEU A O 1
ATOM 2980 N N . ARG A 1 369 ? -3.291 -31.219 -31.594 1 95.88 369 ARG A N 1
ATOM 2981 C CA . ARG A 1 369 ? -4.297 -31.984 -32.344 1 95.88 369 ARG A CA 1
ATOM 2982 C C . ARG A 1 369 ? -5.379 -32.5 -31.406 1 95.88 369 ARG A C 1
ATOM 2984 O O . ARG A 1 369 ? -6.551 -32.594 -31.781 1 95.88 369 ARG A O 1
ATOM 2991 N N . ILE A 1 370 ? -4.996 -32.812 -30.188 1 96.62 370 ILE A N 1
ATOM 2992 C CA . ILE A 1 370 ? -5.906 -33.562 -29.344 1 96.62 370 ILE A CA 1
ATOM 2993 C C . ILE A 1 370 ? -6.488 -32.656 -28.266 1 96.62 370 ILE A C 1
ATOM 2995 O O . ILE A 1 370 ? -7.707 -32.625 -28.078 1 96.62 370 ILE A O 1
ATOM 2999 N N . ALA A 1 371 ? -5.742 -31.859 -27.578 1 94.88 371 ALA A N 1
ATOM 3000 C CA . ALA A 1 371 ? -6.082 -31.172 -26.344 1 94.88 371 ALA A CA 1
ATOM 3001 C C . ALA A 1 371 ? -7.195 -30.156 -26.562 1 94.88 371 ALA A C 1
ATOM 3003 O O . ALA A 1 371 ? -8.141 -30.078 -25.781 1 94.88 371 ALA A O 1
ATOM 3004 N N . PRO A 1 372 ? -7.148 -29.375 -27.688 1 94.81 372 PRO A N 1
ATOM 3005 C CA . PRO A 1 372 ? -8.172 -28.344 -27.844 1 94.81 372 PRO A CA 1
ATOM 3006 C C . PRO A 1 372 ? -9.586 -28.922 -27.922 1 94.81 372 PRO A C 1
ATOM 3008 O O . PRO A 1 372 ? -10.516 -28.375 -27.328 1 94.81 372 PRO A O 1
ATOM 3011 N N . LYS A 1 373 ? -9.719 -29.984 -28.594 1 93.5 373 LYS A N 1
ATOM 3012 C CA . LYS A 1 373 ? -11.039 -30.609 -28.688 1 93.5 373 LYS A CA 1
ATOM 3013 C C . LYS A 1 373 ? -11.406 -31.312 -27.391 1 93.5 373 LYS A C 1
ATOM 3015 O O . LYS A 1 373 ? -12.523 -31.172 -26.891 1 93.5 373 LYS A O 1
ATOM 3020 N N . LEU A 1 374 ? -10.453 -32.031 -26.891 1 93.75 374 LEU A N 1
ATOM 3021 C CA . LEU A 1 374 ? -10.703 -32.812 -25.688 1 93.75 374 LEU A CA 1
ATOM 3022 C C . LEU A 1 374 ? -11.031 -31.922 -24.516 1 93.75 374 LEU A C 1
ATOM 3024 O O . LEU A 1 374 ? -11.945 -32.219 -23.734 1 93.75 374 LEU A O 1
ATOM 3028 N N . MET A 1 375 ? -10.336 -30.766 -24.359 1 92.38 375 MET A N 1
ATOM 3029 C CA . MET A 1 375 ? -10.469 -29.875 -23.219 1 92.38 375 MET A CA 1
ATOM 3030 C C . MET A 1 375 ? -11.438 -28.734 -23.516 1 92.38 375 MET A C 1
ATOM 3032 O O . MET A 1 375 ? -11.711 -27.906 -22.656 1 92.38 375 MET A O 1
ATOM 3036 N N . GLN A 1 376 ? -11.852 -28.641 -24.766 1 91.25 376 GLN A N 1
ATOM 3037 C CA . GLN A 1 376 ? -12.852 -27.672 -25.188 1 91.25 376 GLN A CA 1
ATOM 3038 C C . GLN A 1 376 ? -12.297 -26.25 -25.141 1 91.25 376 GLN A C 1
ATOM 3040 O O . GLN A 1 376 ? -12.93 -25.344 -24.562 1 91.25 376 GLN A O 1
ATOM 3045 N N . PHE A 1 377 ? -11.203 -26.094 -25.781 1 91.19 377 PHE A N 1
ATOM 3046 C CA . PHE A 1 377 ? -10.672 -24.75 -25.984 1 91.19 377 PHE A CA 1
ATOM 3047 C C . PHE A 1 377 ? -11.523 -23.969 -26.969 1 91.19 377 PHE A C 1
ATOM 3049 O O . PHE A 1 377 ? -12.289 -24.562 -27.75 1 91.19 377 PHE A O 1
ATOM 3056 N N . ASN A 1 378 ? -11.406 -22.656 -26.891 1 83.56 378 ASN A N 1
ATOM 3057 C CA . ASN A 1 378 ? -12.07 -21.859 -27.922 1 83.56 378 ASN A CA 1
ATOM 3058 C C . ASN A 1 378 ? -11.414 -22.047 -29.281 1 83.56 378 ASN A C 1
ATOM 3060 O O . ASN A 1 378 ? -10.195 -22.188 -29.391 1 83.56 378 ASN A O 1
ATOM 3064 N N . LEU A 1 379 ? -12.328 -22.156 -30.281 1 74.81 379 LEU A N 1
ATOM 3065 C CA . LEU A 1 379 ? -11.828 -22.344 -31.641 1 74.81 379 LEU A CA 1
ATOM 3066 C C . LEU A 1 379 ? -11.516 -21 -32.281 1 74.81 379 LEU A C 1
ATOM 3068 O O . LEU A 1 379 ? -12.188 -20 -32 1 74.81 379 LEU A O 1
ATOM 3072 N N . MET B 1 1 ? 45.969 10.828 7.102 1 27.17 1 MET B N 1
ATOM 3073 C CA . MET B 1 1 ? 45 11.906 7.047 1 27.17 1 MET B CA 1
ATOM 3074 C C . MET B 1 1 ? 45.406 12.977 6.051 1 27.17 1 MET B C 1
ATOM 3076 O O . MET B 1 1 ? 44.594 13.484 5.289 1 27.17 1 MET B O 1
ATOM 3080 N N . LYS B 1 2 ? 46.5 13.664 6.383 1 34.28 2 LYS B N 1
ATOM 3081 C CA . LYS B 1 2 ? 46.875 15.031 6.031 1 34.28 2 LYS B CA 1
ATOM 3082 C C . LYS B 1 2 ? 47.281 15.133 4.559 1 34.28 2 LYS B C 1
ATOM 3084 O O . LYS B 1 2 ? 47.062 16.172 3.924 1 34.28 2 LYS B O 1
ATOM 3089 N N . SER B 1 3 ? 47.906 14.18 4.098 1 39.81 3 SER B N 1
ATOM 3090 C CA . SER B 1 3 ? 48.656 14.234 2.854 1 39.81 3 SER B CA 1
ATOM 3091 C C . SER B 1 3 ? 47.75 14.234 1.642 1 39.81 3 SER B C 1
ATOM 3093 O O . SER B 1 3 ? 48.125 14.719 0.57 1 39.81 3 SER B O 1
ATOM 3095 N N . THR B 1 4 ? 46.531 13.586 1.806 1 43.81 4 THR B N 1
ATOM 3096 C CA . THR B 1 4 ? 45.594 13.391 0.706 1 43.81 4 THR B CA 1
ATOM 3097 C C . THR B 1 4 ? 44.844 14.68 0.393 1 43.81 4 THR B C 1
ATOM 3099 O O . THR B 1 4 ? 44.094 14.758 -0.598 1 43.81 4 THR B O 1
ATOM 3102 N N . GLN B 1 5 ? 44.938 15.633 1.195 1 46 5 GLN B N 1
ATOM 3103 C CA . GLN B 1 5 ? 44.281 16.938 1.151 1 46 5 GLN B CA 1
ATOM 3104 C C . GLN B 1 5 ? 44.875 17.812 0.037 1 46 5 GLN B C 1
ATOM 3106 O O . GLN B 1 5 ? 44.125 18.547 -0.622 1 46 5 GLN B O 1
ATOM 3111 N N . ASN B 1 6 ? 46.156 17.75 -0.123 1 47.34 6 ASN B N 1
ATOM 3112 C CA . ASN B 1 6 ? 46.875 18.703 -0.971 1 47.34 6 ASN B CA 1
ATOM 3113 C C . ASN B 1 6 ? 46.625 18.422 -2.451 1 47.34 6 ASN B C 1
ATOM 3115 O O . ASN B 1 6 ? 46.594 19.344 -3.262 1 47.34 6 ASN B O 1
ATOM 3119 N N . LEU B 1 7 ? 46.594 17.125 -2.754 1 51.31 7 LEU B N 1
ATOM 3120 C CA . LEU B 1 7 ? 46.531 16.766 -4.164 1 51.31 7 LEU B CA 1
ATOM 3121 C C . LEU B 1 7 ? 45.219 17.188 -4.789 1 51.31 7 LEU B C 1
ATOM 3123 O O . LEU B 1 7 ? 45.188 17.609 -5.941 1 51.31 7 LEU B O 1
ATOM 3127 N N . LEU B 1 8 ? 44.156 17.359 -3.934 1 47.34 8 LEU B N 1
ATOM 3128 C CA . LEU B 1 8 ? 42.781 17.656 -4.383 1 47.34 8 LEU B CA 1
ATOM 3129 C C . LEU B 1 8 ? 42.656 19.109 -4.824 1 47.34 8 LEU B C 1
ATOM 3131 O O . LEU B 1 8 ? 42 19.406 -5.824 1 47.34 8 LEU B O 1
ATOM 3135 N N . SER B 1 9 ? 43.312 19.891 -4.238 1 54.69 9 SER B N 1
ATOM 3136 C CA . SER B 1 9 ? 43.219 21.344 -4.441 1 54.69 9 SER B CA 1
ATOM 3137 C C . SER B 1 9 ? 43.781 21.75 -5.793 1 54.69 9 SER B C 1
ATOM 3139 O O . SER B 1 9 ? 43.25 22.625 -6.461 1 54.69 9 SER B O 1
ATOM 3141 N N . VAL B 1 10 ? 44.812 21.047 -6.188 1 54.12 10 VAL B N 1
ATOM 3142 C CA . VAL B 1 10 ? 45.594 21.359 -7.391 1 54.12 10 VAL B CA 1
ATOM 3143 C C . VAL B 1 10 ? 44.75 21.047 -8.625 1 54.12 10 VAL B C 1
ATOM 3145 O O . VAL B 1 10 ? 44.75 21.812 -9.594 1 54.12 10 VAL B O 1
ATOM 3148 N N . MET B 1 11 ? 44.031 19.891 -8.602 1 54.03 11 MET B N 1
ATOM 3149 C CA . MET B 1 11 ? 43.25 19.422 -9.742 1 54.03 11 MET B CA 1
ATOM 3150 C C . MET B 1 11 ? 42.062 20.375 -10.031 1 54.03 11 MET B C 1
ATOM 3152 O O . MET B 1 11 ? 41.656 20.516 -11.18 1 54.03 11 MET B O 1
ATOM 3156 N N . LEU B 1 12 ? 41.594 21.141 -9.008 1 56.09 12 LEU B N 1
ATOM 3157 C CA . LEU B 1 12 ? 40.5 22.109 -9.094 1 56.09 12 LEU B CA 1
ATOM 3158 C C . LEU B 1 12 ? 40.938 23.359 -9.875 1 56.09 12 LEU B C 1
ATOM 3160 O O . LEU B 1 12 ? 40.188 23.875 -10.695 1 56.09 12 LEU B O 1
ATOM 3164 N N . VAL B 1 13 ? 42.156 23.672 -9.594 1 57.56 13 VAL B N 1
ATOM 3165 C CA . VAL B 1 13 ? 42.656 24.922 -10.172 1 57.56 13 VAL B CA 1
ATOM 3166 C C . VAL B 1 13 ? 42.844 24.734 -11.68 1 57.56 13 VAL B C 1
ATOM 3168 O O . VAL B 1 13 ? 42.531 25.641 -12.461 1 57.56 13 VAL B O 1
ATOM 3171 N N . PHE B 1 14 ? 43.375 23.516 -12.023 1 56.19 14 PHE B N 1
ATOM 3172 C CA . PHE B 1 14 ? 43.594 23.188 -13.422 1 56.19 14 PHE B CA 1
ATOM 3173 C C . PHE B 1 14 ? 42.312 23.219 -14.211 1 56.19 14 PHE B C 1
ATOM 3175 O O . PHE B 1 14 ? 42.25 23.766 -15.312 1 56.19 14 PHE B O 1
ATOM 3182 N N . ALA B 1 15 ? 41.156 22.672 -13.688 1 54.66 15 ALA B N 1
ATOM 3183 C CA . ALA B 1 15 ? 39.844 22.547 -14.328 1 54.66 15 ALA B CA 1
ATOM 3184 C C . ALA B 1 15 ? 39.219 23.922 -14.508 1 54.66 15 ALA B C 1
ATOM 3186 O O . ALA B 1 15 ? 38.531 24.172 -15.508 1 54.66 15 ALA B O 1
ATOM 3187 N N . PHE B 1 16 ? 39.5 24.828 -13.586 1 60.12 16 PHE B N 1
ATOM 3188 C CA . PHE B 1 16 ? 38.938 26.188 -13.672 1 60.12 16 PHE B CA 1
ATOM 3189 C C . PHE B 1 16 ? 39.562 26.938 -14.852 1 60.12 16 PHE B C 1
ATOM 3191 O O . PHE B 1 16 ? 38.875 27.688 -15.539 1 60.12 16 PHE B O 1
ATOM 3198 N N . GLY B 1 17 ? 40.875 26.688 -15 1 52.75 17 GLY B N 1
ATOM 3199 C CA . GLY B 1 17 ? 41.594 27.328 -16.094 1 52.75 17 GLY B CA 1
ATOM 3200 C C . GLY B 1 17 ? 41.094 26.922 -17.453 1 52.75 17 GLY B C 1
ATOM 3201 O O . GLY B 1 17 ? 40.938 27.766 -18.344 1 52.75 17 GLY B O 1
ATOM 3202 N N . LEU B 1 18 ? 40.938 25.594 -17.625 1 51.84 18 LEU B N 1
ATOM 3203 C CA . LEU B 1 18 ? 40.438 25.016 -18.875 1 51.84 18 LEU B CA 1
ATOM 3204 C C . LEU B 1 18 ? 39.094 25.594 -19.25 1 51.84 18 LEU B C 1
ATOM 3206 O O . LEU B 1 18 ? 38.844 25.938 -20.406 1 51.84 18 LEU B O 1
ATOM 3210 N N . PHE B 1 19 ? 38.125 25.922 -18.266 1 52.09 19 PHE B N 1
ATOM 3211 C CA . PHE B 1 19 ? 36.75 26.406 -18.453 1 52.09 19 PHE B CA 1
ATOM 3212 C C . PHE B 1 19 ? 36.781 27.859 -18.922 1 52.09 19 PHE B C 1
ATOM 3214 O O . PHE B 1 19 ? 35.969 28.25 -19.781 1 52.09 19 PHE B O 1
ATOM 3221 N N . PHE B 1 20 ? 37.594 28.609 -18.375 1 54.84 20 PHE B N 1
ATOM 3222 C CA . PHE B 1 20 ? 37.594 30.031 -18.672 1 54.84 20 PHE B CA 1
ATOM 3223 C C . PHE B 1 20 ? 38.062 30.281 -20.109 1 54.84 20 PHE B C 1
ATOM 3225 O O . PHE B 1 20 ? 37.562 31.203 -20.766 1 54.84 20 PHE B O 1
ATOM 3232 N N . GLY B 1 21 ? 39.031 29.453 -20.547 1 46.31 21 GLY B N 1
ATOM 3233 C CA . GLY B 1 21 ? 39.562 29.609 -21.891 1 46.31 21 GLY B CA 1
ATOM 3234 C C . GLY B 1 21 ? 38.5 29.391 -22.969 1 46.31 21 GLY B C 1
ATOM 3235 O O . GLY B 1 21 ? 38.469 30.141 -23.953 1 46.31 21 GLY B O 1
ATOM 3236 N N . VAL B 1 22 ? 37.719 28.344 -22.906 1 46.72 22 VAL B N 1
ATOM 3237 C CA . VAL B 1 22 ? 36.75 27.969 -23.938 1 46.72 22 VAL B CA 1
ATOM 3238 C C . VAL B 1 22 ? 35.656 29 -24.016 1 46.72 22 VAL B C 1
ATOM 3240 O O . VAL B 1 22 ? 35.031 29.172 -25.062 1 46.72 22 VAL B O 1
ATOM 3243 N N . THR B 1 23 ? 35.312 29.906 -23.016 1 46.56 23 THR B N 1
ATOM 3244 C CA . THR B 1 23 ? 34.219 30.891 -22.938 1 46.56 23 THR B CA 1
ATOM 3245 C C . THR B 1 23 ? 34.531 32.094 -23.828 1 46.56 23 THR B C 1
ATOM 3247 O O . THR B 1 23 ? 33.594 32.75 -24.328 1 46.56 23 THR B O 1
ATOM 3250 N N . LEU B 1 24 ? 35.75 32.438 -23.922 1 42.09 24 LEU B N 1
ATOM 3251 C CA . LEU B 1 24 ? 36.062 33.719 -24.562 1 42.09 24 LEU B CA 1
ATOM 3252 C C . LEU B 1 24 ? 35.719 33.656 -26.047 1 42.09 24 LEU B C 1
ATOM 3254 O O . LEU B 1 24 ? 35.25 34.656 -26.609 1 42.09 24 LEU B O 1
ATOM 3258 N N . ILE B 1 25 ? 36.062 32.625 -26.766 1 39.12 25 ILE B N 1
ATOM 3259 C CA . ILE B 1 25 ? 36 32.656 -28.219 1 39.12 25 ILE B CA 1
ATOM 3260 C C . ILE B 1 25 ? 34.531 32.75 -28.656 1 39.12 25 ILE B C 1
ATOM 3262 O O . ILE B 1 25 ? 34.25 33.25 -29.75 1 39.12 25 ILE B O 1
ATOM 3266 N N . PHE B 1 26 ? 33.5 32.344 -27.922 1 36.88 26 PHE B N 1
ATOM 3267 C CA . PHE B 1 26 ? 32.125 32.344 -28.359 1 36.88 26 PHE B CA 1
ATOM 3268 C C . PHE B 1 26 ? 31.547 33.75 -28.438 1 36.88 26 PHE B C 1
ATOM 3270 O O . PHE B 1 26 ? 30.438 33.938 -28.906 1 36.88 26 PHE B O 1
ATOM 3277 N N . HIS B 1 27 ? 32.156 34.781 -27.828 1 34.22 27 HIS B N 1
ATOM 3278 C CA . HIS B 1 27 ? 31.484 36.062 -27.703 1 34.22 27 HIS B CA 1
ATOM 3279 C C . HIS B 1 27 ? 31.453 36.812 -29.031 1 34.22 27 HIS B C 1
ATOM 3281 O O . HIS B 1 27 ? 30.75 37.812 -29.156 1 34.22 27 HIS B O 1
ATOM 3287 N N . LEU B 1 28 ? 32.438 36.75 -29.812 1 29.64 28 LEU B N 1
ATOM 3288 C CA . LEU B 1 28 ? 32.625 37.781 -30.812 1 29.64 28 LEU B CA 1
ATOM 3289 C C . LEU B 1 28 ? 31.688 37.594 -32 1 29.64 28 LEU B C 1
ATOM 3291 O O . LEU B 1 28 ? 31.625 38.406 -32.906 1 29.64 28 LEU B O 1
ATOM 3295 N N . LYS B 1 29 ? 31.438 36.406 -32.438 1 32.91 29 LYS B N 1
ATOM 3296 C CA . LYS B 1 29 ? 31.078 36.281 -33.844 1 32.91 29 LYS B CA 1
ATOM 3297 C C . LYS B 1 29 ? 29.766 37 -34.156 1 32.91 29 LYS B C 1
ATOM 3299 O O . LYS B 1 29 ? 29.312 37 -35.312 1 32.91 29 LYS B O 1
ATOM 3304 N N . ASP B 1 30 ? 28.875 37.375 -33.156 1 26.16 30 ASP B N 1
ATOM 3305 C CA . ASP B 1 30 ? 27.469 37.594 -33.5 1 26.16 30 ASP B CA 1
ATOM 3306 C C . ASP B 1 30 ? 27.234 39.031 -33.969 1 26.16 30 ASP B C 1
ATOM 3308 O O . ASP B 1 30 ? 26.125 39.562 -33.812 1 26.16 30 ASP B O 1
ATOM 3312 N N . ILE B 1 31 ? 28.297 39.75 -34.438 1 26.53 31 ILE B N 1
ATOM 3313 C CA . ILE B 1 31 ? 27.891 41.125 -34.625 1 26.53 31 ILE B CA 1
ATOM 3314 C C . ILE B 1 31 ? 27.078 41.281 -35.906 1 26.53 31 ILE B C 1
ATOM 3316 O O . ILE B 1 31 ? 27.625 41.219 -37 1 26.53 31 ILE B O 1
ATOM 3320 N N . SER B 1 32 ? 25.969 40.5 -36.125 1 23.72 32 SER B N 1
ATOM 3321 C CA . SER B 1 32 ? 25.219 40.625 -37.375 1 23.72 32 SER B CA 1
ATOM 3322 C C . SER B 1 32 ? 24.641 42 -37.562 1 23.72 32 SER B C 1
ATOM 3324 O O . SER B 1 32 ? 23.969 42.531 -36.656 1 23.72 32 SER B O 1
ATOM 3326 N N . PHE B 1 33 ? 25.359 42.875 -38.25 1 22.25 33 PHE B N 1
ATOM 3327 C CA . PHE B 1 33 ? 25.047 44.25 -38.656 1 22.25 33 PHE B CA 1
ATOM 3328 C C . PHE B 1 33 ? 23.688 44.312 -39.344 1 22.25 33 PHE B C 1
ATOM 3330 O O . PHE B 1 33 ? 23.453 43.625 -40.344 1 22.25 33 PHE B O 1
ATOM 3337 N N . SER B 1 34 ? 22.578 44.562 -38.625 1 23.23 34 SER B N 1
ATOM 3338 C CA . SER B 1 34 ? 21.172 44.75 -38.969 1 23.23 34 SER B CA 1
ATOM 3339 C C . SER B 1 34 ? 20.984 45.969 -39.844 1 23.23 34 SER B C 1
ATOM 3341 O O . SER B 1 34 ? 21.141 47.125 -39.406 1 23.23 34 SER B O 1
ATOM 3343 N N . LEU B 1 35 ? 21.641 45.969 -41.062 1 20.83 35 LEU B N 1
ATOM 3344 C CA . LEU B 1 35 ? 21.422 47.125 -41.938 1 20.83 35 LEU B CA 1
ATOM 3345 C C . LEU B 1 35 ? 19.938 47.344 -42.188 1 20.83 35 LEU B C 1
ATOM 3347 O O . LEU B 1 35 ? 19.234 46.438 -42.625 1 20.83 35 LEU B O 1
ATOM 3351 N N . ARG B 1 36 ? 19.344 48.531 -41.656 1 23.53 36 ARG B N 1
ATOM 3352 C CA . ARG B 1 36 ? 18.031 49.125 -41.5 1 23.53 36 ARG B CA 1
ATOM 3353 C C . ARG B 1 36 ? 17.453 49.562 -42.844 1 23.53 36 ARG B C 1
ATOM 3355 O O . ARG B 1 36 ? 17.891 50.562 -43.438 1 23.53 36 ARG B O 1
ATOM 3362 N N . PHE B 1 37 ? 17.312 48.531 -43.812 1 20.72 37 PHE B N 1
ATOM 3363 C CA . PHE B 1 37 ? 16.734 49 -45.062 1 20.72 37 PHE B CA 1
ATOM 3364 C C . PHE B 1 37 ? 15.398 49.656 -44.844 1 20.72 37 PHE B C 1
ATOM 3366 O O . PHE B 1 37 ? 14.555 49.156 -44.094 1 20.72 37 PHE B O 1
ATOM 3373 N N . THR B 1 38 ? 15.195 50.906 -45.312 1 20.84 38 THR B N 1
ATOM 3374 C CA . THR B 1 38 ? 14.305 52.062 -45.219 1 20.84 38 THR B CA 1
ATOM 3375 C C . THR B 1 38 ? 12.883 51.688 -45.625 1 20.84 38 THR B C 1
ATOM 3377 O O . THR B 1 38 ? 12.68 50.688 -46.312 1 20.84 38 THR B O 1
ATOM 3380 N N . GLN B 1 39 ? 11.961 52.625 -46.094 1 23.02 39 GLN B N 1
ATOM 3381 C CA . GLN B 1 39 ? 10.742 53.312 -45.719 1 23.02 39 GLN B CA 1
ATOM 3382 C C . GLN B 1 39 ? 9.523 52.75 -46.406 1 23.02 39 GLN B C 1
ATOM 3384 O O . GLN B 1 39 ? 8.445 52.656 -45.844 1 23.02 39 GLN B O 1
ATOM 3389 N N . PHE B 1 40 ? 9.508 52.375 -47.75 1 24.8 40 PHE B N 1
ATOM 3390 C CA . PHE B 1 40 ? 8.469 52.969 -48.594 1 24.8 40 PHE B CA 1
ATOM 3391 C C . PHE B 1 40 ? 7.121 52.312 -48.312 1 24.8 40 PHE B C 1
ATOM 3393 O O . PHE B 1 40 ? 7.055 51.094 -48.094 1 24.8 40 PHE B O 1
ATOM 3400 N N . SER B 1 41 ? 5.848 53.062 -48.156 1 24.12 41 SER B N 1
ATOM 3401 C CA . SER B 1 41 ? 4.562 53.219 -47.469 1 24.12 41 SER B CA 1
ATOM 3402 C C . SER B 1 41 ? 3.48 52.406 -48.188 1 24.12 41 SER B C 1
ATOM 3404 O O . SER B 1 41 ? 2.322 52.406 -47.75 1 24.12 41 SER B O 1
ATOM 3406 N N . LEU B 1 42 ? 3.609 51.812 -49.375 1 25 42 LEU B N 1
ATOM 3407 C CA . LEU B 1 42 ? 2.473 51.875 -50.281 1 25 42 LEU B CA 1
ATOM 3408 C C . LEU B 1 42 ? 1.323 51.031 -49.781 1 25 42 LEU B C 1
ATOM 3410 O O . LEU B 1 42 ? 0.311 50.875 -50.469 1 25 42 LEU B O 1
ATOM 3414 N N . SER B 1 43 ? 1.093 50.594 -48.5 1 24 43 SER B N 1
ATOM 3415 C CA . SER B 1 43 ? 0.492 49.281 -48.312 1 24 43 SER B CA 1
ATOM 3416 C C . SER B 1 43 ? -1.025 49.344 -48.469 1 24 43 SER B C 1
ATOM 3418 O O . SER B 1 43 ? -1.677 50.219 -47.875 1 24 43 SER B O 1
ATOM 3420 N N . THR B 1 44 ? -1.527 48.938 -49.719 1 28.64 44 THR B N 1
ATOM 3421 C CA . THR B 1 44 ? -2.881 48.688 -50.188 1 28.64 44 THR B CA 1
ATOM 3422 C C . THR B 1 44 ? -3.656 47.844 -49.188 1 28.64 44 THR B C 1
ATOM 3424 O O . THR B 1 44 ? -3.166 46.812 -48.75 1 28.64 44 THR B O 1
ATOM 3427 N N . THR B 1 45 ? -4.566 48.406 -48.438 1 25.55 45 THR B N 1
ATOM 3428 C CA . THR B 1 45 ? -5.242 47.969 -47.219 1 25.55 45 THR B CA 1
ATOM 3429 C C . THR B 1 45 ? -6.16 46.781 -47.5 1 25.55 45 THR B C 1
ATOM 3431 O O . THR B 1 45 ? -6.977 46.406 -46.656 1 25.55 45 THR B O 1
ATOM 3434 N N . PRO B 1 46 ? -5.68 45.875 -48.5 1 28.19 46 PRO B N 1
ATOM 3435 C CA . PRO B 1 46 ? -6.859 45.031 -48.781 1 28.19 46 PRO B CA 1
ATOM 3436 C C . PRO B 1 46 ? -7.434 44.406 -47.5 1 28.19 46 PRO B C 1
ATOM 3438 O O . PRO B 1 46 ? -6.703 44.188 -46.531 1 28.19 46 PRO B O 1
ATOM 3441 N N . SER B 1 47 ? -8.695 44.625 -47.125 1 26.58 47 SER B N 1
ATOM 3442 C CA . SER B 1 47 ? -9.453 44.219 -45.938 1 26.58 47 SER B CA 1
ATOM 3443 C C . SER B 1 47 ? -9.391 42.688 -45.75 1 26.58 47 SER B C 1
ATOM 3445 O O . SER B 1 47 ? -10.109 41.969 -46.438 1 26.58 47 SER B O 1
ATOM 3447 N N . ALA B 1 48 ? -8.266 42.031 -45.875 1 24.67 48 ALA B N 1
ATOM 3448 C CA . ALA B 1 48 ? -8.266 40.594 -45.969 1 24.67 48 ALA B CA 1
ATOM 3449 C C . ALA B 1 48 ? -8.883 39.969 -44.719 1 24.67 48 ALA B C 1
ATOM 3451 O O . ALA B 1 48 ? -8.617 40.406 -43.594 1 24.67 48 ALA B O 1
ATOM 3452 N N . THR B 1 49 ? -9.992 39.438 -44.812 1 28.39 49 THR B N 1
ATOM 3453 C CA . THR B 1 49 ? -10.781 38.625 -43.906 1 28.39 49 THR B CA 1
ATOM 3454 C C . THR B 1 49 ? -9.914 37.531 -43.25 1 28.39 49 THR B C 1
ATOM 3456 O O . THR B 1 49 ? -9.414 36.656 -43.938 1 28.39 49 THR B O 1
ATOM 3459 N N . SER B 1 50 ? -8.906 37.906 -42.469 1 23.47 50 SER B N 1
ATOM 3460 C CA . SER B 1 50 ? -7.914 36.938 -42 1 23.47 50 SER B CA 1
ATOM 3461 C C . SER B 1 50 ? -8.578 35.75 -41.281 1 23.47 50 SER B C 1
ATOM 3463 O O . SER B 1 50 ? -9.367 35.938 -40.375 1 23.47 50 SER B O 1
ATOM 3465 N N . THR B 1 51 ? -8.82 34.75 -42.094 1 27.02 51 THR B N 1
ATOM 3466 C CA . THR B 1 51 ? -9.242 33.469 -41.531 1 27.02 51 THR B CA 1
ATOM 3467 C C . THR B 1 51 ? -8.352 33.062 -40.344 1 27.02 51 THR B C 1
ATOM 3469 O O . THR B 1 51 ? -7.129 33 -40.5 1 27.02 51 THR B O 1
ATOM 3472 N N . ALA B 1 52 ? -8.766 33.344 -39.062 1 25.17 52 ALA B N 1
ATOM 3473 C CA . ALA B 1 52 ? -8.086 33 -37.812 1 25.17 52 ALA B CA 1
ATOM 3474 C C . ALA B 1 52 ? -7.543 31.578 -37.875 1 25.17 52 ALA B C 1
ATOM 3476 O O . ALA B 1 52 ? -8.281 30.625 -38.188 1 25.17 52 ALA B O 1
ATOM 3477 N N . ALA B 1 53 ? -6.277 31.438 -38.25 1 28.77 53 ALA B N 1
ATOM 3478 C CA . ALA B 1 53 ? -5.668 30.109 -38.219 1 28.77 53 ALA B CA 1
ATOM 3479 C C . ALA B 1 53 ? -5.996 29.391 -36.906 1 28.77 53 ALA B C 1
ATOM 3481 O O . ALA B 1 53 ? -6.039 30.016 -35.844 1 28.77 53 ALA B O 1
ATOM 3482 N N . PRO B 1 54 ? -6.562 28.25 -37.031 1 28.75 54 PRO B N 1
ATOM 3483 C CA . PRO B 1 54 ? -6.961 27.547 -35.812 1 28.75 54 PRO B CA 1
ATOM 3484 C C . PRO B 1 54 ? -5.891 27.594 -34.719 1 28.75 54 PRO B C 1
ATOM 3486 O O . PRO B 1 54 ? -4.707 27.766 -35.031 1 28.75 54 PRO B O 1
ATOM 3489 N N . ALA B 1 55 ? -6.242 28.031 -33.469 1 31.8 55 ALA B N 1
ATOM 3490 C CA . ALA B 1 55 ? -5.48 28.031 -32.25 1 31.8 55 ALA B CA 1
ATOM 3491 C C . ALA B 1 55 ? -4.492 26.859 -32.188 1 31.8 55 ALA B C 1
ATOM 3493 O O . ALA B 1 55 ? -4.824 25.75 -32.625 1 31.8 55 ALA B O 1
ATOM 3494 N N . GLY B 1 56 ? -3.297 27.234 -32.5 1 28.09 56 GLY B N 1
ATOM 3495 C CA . GLY B 1 56 ? -2.189 26.297 -32.469 1 28.09 56 GLY B CA 1
ATOM 3496 C C . GLY B 1 56 ? -2.383 25.203 -31.422 1 28.09 56 GLY B C 1
ATOM 3497 O O . GLY B 1 56 ? -2.971 25.438 -30.359 1 28.09 56 GLY B O 1
ATOM 3498 N N . VAL B 1 57 ? -2.49 24 -31.891 1 31.62 57 VAL B N 1
ATOM 3499 C CA . VAL B 1 57 ? -2.447 22.797 -31.062 1 31.62 57 VAL B CA 1
ATOM 3500 C C . VAL B 1 57 ? -1.415 22.984 -29.938 1 31.62 57 VAL B C 1
ATOM 3502 O O . VAL B 1 57 ? -0.241 23.25 -30.219 1 31.62 57 VAL B O 1
ATOM 3505 N N . ASP B 1 58 ? -1.793 23.719 -28.859 1 31.38 58 ASP B N 1
ATOM 3506 C CA . ASP B 1 58 ? -0.914 23.625 -27.688 1 31.38 58 ASP B CA 1
ATOM 3507 C C . ASP B 1 58 ? -0.068 22.359 -27.734 1 31.38 58 ASP B C 1
ATOM 3509 O O . ASP B 1 58 ? -0.605 21.25 -27.766 1 31.38 58 ASP B O 1
ATOM 3513 N N . LEU B 1 59 ? 1.003 22.453 -28.438 1 31.78 59 LEU B N 1
ATOM 3514 C CA . LEU B 1 59 ? 1.954 21.359 -28.328 1 31.78 59 LEU B CA 1
ATOM 3515 C C . LEU B 1 59 ? 1.932 20.766 -26.922 1 31.78 59 LEU B C 1
ATOM 3517 O O . LEU B 1 59 ? 2.32 21.438 -25.953 1 31.78 59 LEU B O 1
ATOM 3521 N N . VAL B 1 60 ? 0.905 20.078 -26.578 1 32.38 60 VAL B N 1
ATOM 3522 C CA . VAL B 1 60 ? 1.009 19.203 -25.406 1 32.38 60 VAL B CA 1
ATOM 3523 C C . VAL B 1 60 ? 2.443 18.703 -25.266 1 32.38 60 VAL B C 1
ATOM 3525 O O . VAL B 1 60 ? 3.01 18.141 -26.219 1 32.38 60 VAL B O 1
ATOM 3528 N N . ALA B 1 61 ? 3.219 19.359 -24.375 1 37.41 61 ALA B N 1
ATOM 3529 C CA . ALA B 1 61 ? 4.559 18.859 -24.062 1 37.41 61 ALA B CA 1
ATOM 3530 C C . ALA B 1 61 ? 4.637 17.344 -24.25 1 37.41 61 ALA B C 1
ATOM 3532 O O . ALA B 1 61 ? 3.645 16.641 -24.062 1 37.41 61 ALA B O 1
ATOM 3533 N N . PRO B 1 62 ? 5.535 16.969 -25.016 1 37.31 62 PRO B N 1
ATOM 3534 C CA . PRO B 1 62 ? 5.66 15.516 -25.109 1 37.31 62 PRO B CA 1
ATOM 3535 C C . PRO B 1 62 ? 5.484 14.812 -23.781 1 37.31 62 PRO B C 1
ATOM 3537 O O . PRO B 1 62 ? 5.801 15.383 -22.719 1 37.31 62 PRO B O 1
ATOM 3540 N N . PRO B 1 63 ? 4.477 13.984 -23.625 1 40.81 63 PRO B N 1
ATOM 3541 C CA . PRO B 1 63 ? 4.32 13.305 -22.328 1 40.81 63 PRO B CA 1
ATOM 3542 C C . PRO B 1 63 ? 5.656 12.914 -21.703 1 40.81 63 PRO B C 1
ATOM 3544 O O . PRO B 1 63 ? 6.621 12.633 -22.422 1 40.81 63 PRO B O 1
ATOM 3547 N N . LEU B 1 64 ? 6.039 13.477 -20.625 1 45.84 64 LEU B N 1
ATOM 3548 C CA . LEU B 1 64 ? 7.23 13.062 -19.891 1 45.84 64 LEU B CA 1
ATOM 3549 C C . LEU B 1 64 ? 7.426 11.547 -20 1 45.84 64 LEU B C 1
ATOM 3551 O O . LEU B 1 64 ? 6.457 10.789 -19.969 1 45.84 64 LEU B O 1
ATOM 3555 N N . PRO B 1 65 ? 8.57 11.203 -20.484 1 48.19 65 PRO B N 1
ATOM 3556 C CA . PRO B 1 65 ? 8.852 9.766 -20.562 1 48.19 65 PRO B CA 1
ATOM 3557 C C . PRO B 1 65 ? 8.461 9.016 -19.297 1 48.19 65 PRO B C 1
ATOM 3559 O O . PRO B 1 65 ? 8.609 9.547 -18.188 1 48.19 65 PRO B O 1
ATOM 3562 N N . VAL B 1 66 ? 7.539 8.07 -19.422 1 52.59 66 VAL B N 1
ATOM 3563 C CA . VAL B 1 66 ? 7.098 7.211 -18.328 1 52.59 66 VAL B CA 1
ATOM 3564 C C . VAL B 1 66 ? 8.312 6.609 -17.625 1 52.59 66 VAL B C 1
ATOM 3566 O O . VAL B 1 66 ? 9.18 6.02 -18.266 1 52.59 66 VAL B O 1
ATOM 3569 N N . ASP B 1 67 ? 8.617 7.109 -16.5 1 55.53 67 ASP B N 1
ATOM 3570 C CA . ASP B 1 67 ? 9.664 6.523 -15.672 1 55.53 67 ASP B CA 1
ATOM 3571 C C . ASP B 1 67 ? 9.398 5.043 -15.406 1 55.53 67 ASP B C 1
ATOM 3573 O O . ASP B 1 67 ? 8.422 4.691 -14.734 1 55.53 67 ASP B O 1
ATOM 3577 N N . LEU B 1 68 ? 10.133 4.215 -16.078 1 63.69 68 LEU B N 1
ATOM 3578 C CA . LEU B 1 68 ? 9.992 2.768 -15.953 1 63.69 68 LEU B CA 1
ATOM 3579 C C . LEU B 1 68 ? 10.562 2.277 -14.625 1 63.69 68 LEU B C 1
ATOM 3581 O O . LEU B 1 68 ? 10.547 1.077 -14.344 1 63.69 68 LEU B O 1
ATOM 3585 N N . GLY B 1 69 ? 11.055 3.316 -13.766 1 68.75 69 GLY B N 1
ATOM 3586 C CA . GLY B 1 69 ? 11.539 2.957 -12.445 1 68.75 69 GLY B CA 1
ATOM 3587 C C . GLY B 1 69 ? 10.547 3.264 -11.336 1 68.75 69 GLY B C 1
ATOM 3588 O O . GLY B 1 69 ? 9.336 3.307 -11.578 1 68.75 69 GLY B O 1
ATOM 3589 N N . LEU B 1 70 ? 11.086 3.322 -10.133 1 76.44 70 LEU B N 1
ATOM 3590 C CA . LEU B 1 70 ? 10.297 3.518 -8.922 1 76.44 70 LEU B CA 1
ATOM 3591 C C . LEU B 1 70 ? 9.891 4.98 -8.773 1 76.44 70 LEU B C 1
ATOM 3593 O O . LEU B 1 70 ? 8.93 5.293 -8.055 1 76.44 70 LEU B O 1
ATOM 3597 N N . LYS B 1 71 ? 10.523 5.867 -9.406 1 73.44 71 LYS B N 1
ATOM 3598 C CA . LYS B 1 71 ? 10.406 7.297 -9.141 1 73.44 71 LYS B CA 1
ATOM 3599 C C . LYS B 1 71 ? 9 7.801 -9.445 1 73.44 71 LYS B C 1
ATOM 3601 O O . LYS B 1 71 ? 8.438 8.594 -8.688 1 73.44 71 LYS B O 1
ATOM 3606 N N . GLY B 1 72 ? 8.414 7.348 -10.609 1 73.69 72 GLY B N 1
ATOM 3607 C CA . GLY B 1 72 ? 7.07 7.781 -10.961 1 73.69 72 GLY B CA 1
ATOM 3608 C C . GLY B 1 72 ? 6.008 7.293 -9.992 1 73.69 72 GLY B C 1
ATOM 3609 O O . GLY B 1 72 ? 4.977 7.941 -9.812 1 73.69 72 GLY B O 1
ATOM 3610 N N . PHE B 1 73 ? 6.352 6.305 -9.359 1 77.62 73 PHE B N 1
ATOM 3611 C CA . PHE B 1 73 ? 5.43 5.711 -8.398 1 77.62 73 PHE B CA 1
ATOM 3612 C C . PHE B 1 73 ? 5.48 6.457 -7.07 1 77.62 73 PHE B C 1
ATOM 3614 O O . PHE B 1 73 ? 4.473 6.551 -6.367 1 77.62 73 PHE B O 1
ATOM 3621 N N . LEU B 1 74 ? 6.602 7.027 -6.785 1 78.56 74 LEU B N 1
ATOM 3622 C CA . LEU B 1 74 ? 6.852 7.602 -5.469 1 78.56 74 LEU B CA 1
ATOM 3623 C C . LEU B 1 74 ? 6.172 8.961 -5.328 1 78.56 74 LEU B C 1
ATOM 3625 O O . LEU B 1 74 ? 5.898 9.414 -4.215 1 78.56 74 LEU B O 1
ATOM 3629 N N . LYS B 1 75 ? 6.016 9.641 -6.395 1 77.12 75 LYS B N 1
ATOM 3630 C CA . LYS B 1 75 ? 5.402 10.969 -6.379 1 77.12 75 LYS B CA 1
ATOM 3631 C C . LYS B 1 75 ? 4.609 11.227 -7.66 1 77.12 75 LYS B C 1
ATOM 3633 O O . LYS B 1 75 ? 5.152 11.117 -8.758 1 77.12 75 LYS B O 1
ATOM 3638 N N . PRO B 1 76 ? 3.354 11.586 -7.426 1 77.44 76 PRO B N 1
ATOM 3639 C CA . PRO B 1 76 ? 2.629 11.953 -8.648 1 77.44 76 PRO B CA 1
ATOM 3640 C C . PRO B 1 76 ? 3.225 13.172 -9.344 1 77.44 76 PRO B C 1
ATOM 3642 O O . PRO B 1 76 ? 3.711 14.094 -8.68 1 77.44 76 PRO B O 1
ATOM 3645 N N . PRO B 1 77 ? 3.148 13.172 -10.594 1 71.56 77 PRO B N 1
ATOM 3646 C CA . PRO B 1 77 ? 3.734 14.289 -11.344 1 71.56 77 PRO B CA 1
ATOM 3647 C C . PRO B 1 77 ? 2.949 15.586 -11.172 1 71.56 77 PRO B C 1
ATOM 3649 O O . PRO B 1 77 ? 3.535 16.672 -11.164 1 71.56 77 PRO B O 1
ATOM 3652 N N . GLU B 1 78 ? 1.668 15.531 -11.062 1 82.81 78 GLU B N 1
ATOM 3653 C CA . GLU B 1 78 ? 0.818 16.703 -10.891 1 82.81 78 GLU B CA 1
ATOM 3654 C C . GLU B 1 78 ? -0.154 16.516 -9.734 1 82.81 78 GLU B C 1
ATOM 3656 O O . GLU B 1 78 ? -0.634 15.414 -9.492 1 82.81 78 GLU B O 1
ATOM 3661 N N . LEU B 1 79 ? -0.346 17.672 -9.156 1 90.5 79 LEU B N 1
ATOM 3662 C CA . LEU B 1 79 ? -1.271 17.609 -8.031 1 90.5 79 LEU B CA 1
ATOM 3663 C C . LEU B 1 79 ? -2.717 17.562 -8.516 1 90.5 79 LEU B C 1
ATOM 3665 O O . LEU B 1 79 ? -3.557 16.891 -7.914 1 90.5 79 LEU B O 1
ATOM 3669 N N . MET B 1 80 ? -2.984 18.281 -9.602 1 89.75 80 MET B N 1
ATOM 3670 C CA . MET B 1 80 ? -4.34 18.234 -10.148 1 89.75 80 MET B CA 1
ATOM 3671 C C . MET B 1 80 ? -4.602 16.906 -10.844 1 89.75 80 MET B C 1
ATOM 3673 O O . MET B 1 80 ? -3.805 16.453 -11.672 1 89.75 80 MET B O 1
ATOM 3677 N N . HIS B 1 81 ? -5.605 16.172 -10.398 1 89.88 81 HIS B N 1
ATOM 3678 C CA . HIS B 1 81 ? -5.988 14.875 -10.938 1 89.88 81 HIS B CA 1
ATOM 3679 C C . HIS B 1 81 ? -7.504 14.734 -11 1 89.88 81 HIS B C 1
ATOM 3681 O O . HIS B 1 81 ? -8.234 15.633 -10.586 1 89.88 81 HIS B O 1
ATOM 3687 N N . HIS B 1 82 ? -8 13.586 -11.555 1 89 82 HIS B N 1
ATOM 3688 C CA . HIS B 1 82 ? -9.438 13.406 -11.734 1 89 82 HIS B CA 1
ATOM 3689 C C . HIS B 1 82 ? -9.953 12.258 -10.875 1 89 82 HIS B C 1
ATOM 3691 O O . HIS B 1 82 ? -11.023 11.703 -11.148 1 89 82 HIS B O 1
ATOM 3697 N N . MET B 1 83 ? -9.211 11.859 -9.844 1 91.31 83 MET B N 1
ATOM 3698 C CA . MET B 1 83 ? -9.672 10.805 -8.945 1 91.31 83 MET B CA 1
ATOM 3699 C C . MET B 1 83 ? -10.836 11.289 -8.086 1 91.31 83 MET B C 1
ATOM 3701 O O . MET B 1 83 ? -10.852 12.445 -7.645 1 91.31 83 MET B O 1
ATOM 3705 N N . THR B 1 84 ? -11.789 10.391 -7.898 1 91.69 84 THR B N 1
ATOM 3706 C CA . THR B 1 84 ? -12.797 10.648 -6.867 1 91.69 84 THR B CA 1
ATOM 3707 C C . THR B 1 84 ? -12.164 10.617 -5.48 1 91.69 84 THR B C 1
ATOM 3709 O O . THR B 1 84 ? -11.031 10.164 -5.316 1 91.69 84 THR B O 1
ATOM 3712 N N . ASP B 1 85 ? -12.836 11.109 -4.492 1 93 85 ASP B N 1
ATOM 3713 C CA . ASP B 1 85 ? -12.344 11.055 -3.119 1 93 85 ASP B CA 1
ATOM 3714 C C . ASP B 1 85 ? -12.055 9.617 -2.697 1 93 85 ASP B C 1
ATOM 3716 O O . ASP B 1 85 ? -11.047 9.344 -2.039 1 93 85 ASP B O 1
ATOM 3720 N N . GLU B 1 86 ? -12.961 8.703 -3.09 1 93.25 86 GLU B N 1
ATOM 3721 C CA . GLU B 1 86 ? -12.789 7.301 -2.727 1 93.25 86 GLU B CA 1
ATOM 3722 C C . GLU B 1 86 ? -11.531 6.719 -3.361 1 93.25 86 GLU B C 1
ATOM 3724 O O . GLU B 1 86 ? -10.773 5.996 -2.707 1 93.25 86 GLU B O 1
ATOM 3729 N N . GLU B 1 87 ? -11.344 7.043 -4.609 1 93.38 87 GLU B N 1
ATOM 3730 C CA . GLU B 1 87 ? -10.156 6.57 -5.316 1 93.38 87 GLU B CA 1
ATOM 3731 C C . GLU B 1 87 ? -8.883 7.148 -4.703 1 93.38 87 GLU B C 1
ATOM 3733 O O . GLU B 1 87 ? -7.898 6.434 -4.52 1 93.38 87 GLU B O 1
ATOM 3738 N N . LEU B 1 88 ? -8.93 8.445 -4.43 1 94.81 88 LEU B N 1
ATOM 3739 C CA . LEU B 1 88 ? -7.789 9.133 -3.836 1 94.81 88 LEU B CA 1
ATOM 3740 C C . LEU B 1 88 ? -7.418 8.508 -2.494 1 94.81 88 LEU B C 1
ATOM 3742 O O . LEU B 1 88 ? -6.25 8.195 -2.25 1 94.81 88 LEU B O 1
ATOM 3746 N N . ILE B 1 89 ? -8.375 8.312 -1.683 1 96.44 89 ILE B N 1
ATOM 3747 C CA . ILE B 1 89 ? -8.141 7.785 -0.342 1 96.44 89 ILE B CA 1
ATOM 3748 C C . ILE B 1 89 ? -7.613 6.355 -0.432 1 96.44 89 ILE B C 1
ATOM 3750 O O . ILE B 1 89 ? -6.688 5.984 0.294 1 96.44 89 ILE B O 1
ATOM 3754 N N . TRP B 1 90 ? -8.18 5.555 -1.323 1 95.06 90 TRP B N 1
ATOM 3755 C CA . TRP B 1 90 ? -7.703 4.188 -1.527 1 95.06 90 TRP B CA 1
ATOM 3756 C C . TRP B 1 90 ? -6.227 4.176 -1.909 1 95.06 90 TRP B C 1
ATOM 3758 O O . TRP B 1 90 ? -5.43 3.459 -1.303 1 95.06 90 TRP B O 1
ATOM 3768 N N . ARG B 1 91 ? -5.832 4.988 -2.826 1 94.31 91 ARG B N 1
ATOM 3769 C CA . ARG B 1 91 ? -4.449 5.062 -3.285 1 94.31 91 ARG B CA 1
ATOM 3770 C C . ARG B 1 91 ? -3.535 5.594 -2.186 1 94.31 91 ARG B C 1
ATOM 3772 O O . ARG B 1 91 ? -2.453 5.051 -1.956 1 94.31 91 ARG B O 1
ATOM 3779 N N . ALA B 1 92 ? -4.008 6.602 -1.503 1 96.75 92 ALA B N 1
ATOM 3780 C CA . ALA B 1 92 ? -3.201 7.273 -0.491 1 96.75 92 ALA B CA 1
ATOM 3781 C C . ALA B 1 92 ? -3.031 6.398 0.748 1 96.75 92 ALA B C 1
ATOM 3783 O O . ALA B 1 92 ? -2.131 6.625 1.559 1 96.75 92 ALA B O 1
ATOM 3784 N N . SER B 1 93 ? -3.877 5.391 0.905 1 97.06 93 SER B N 1
ATOM 3785 C CA . SER B 1 93 ? -3.854 4.555 2.102 1 97.06 93 SER B CA 1
ATOM 3786 C C . SER B 1 93 ? -2.904 3.373 1.935 1 97.06 93 SER B C 1
ATOM 3788 O O . SER B 1 93 ? -2.805 2.521 2.818 1 97.06 93 SER B O 1
ATOM 3790 N N . MET B 1 94 ? -2.23 3.299 0.819 1 94.62 94 MET B N 1
ATOM 3791 C CA . MET B 1 94 ? -1.318 2.195 0.533 1 94.62 94 MET B CA 1
ATOM 3792 C C . MET B 1 94 ? -0.112 2.23 1.465 1 94.62 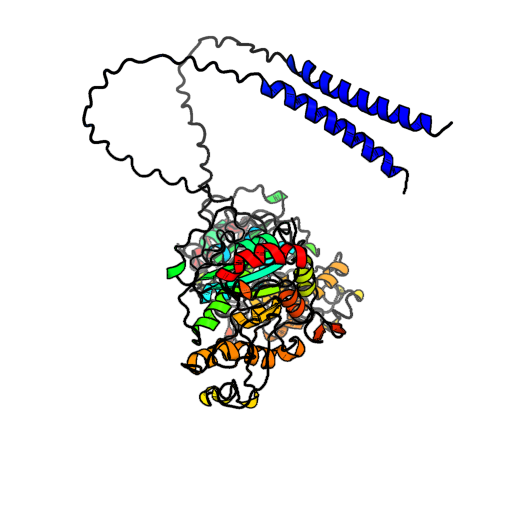94 MET B C 1
ATOM 3794 O O . MET B 1 94 ? 0.507 3.279 1.646 1 94.62 94 MET B O 1
ATOM 3798 N N . VAL B 1 95 ? 0.174 1.071 2.037 1 95.94 95 VAL B N 1
ATOM 3799 C CA . VAL B 1 95 ? 1.353 0.908 2.883 1 95.94 95 VAL B CA 1
ATOM 3800 C C . VAL B 1 95 ? 2.098 -0.365 2.488 1 95.94 95 VAL B C 1
ATOM 3802 O O . VAL B 1 95 ? 1.479 -1.407 2.254 1 95.94 95 VAL B O 1
ATOM 3805 N N . PRO B 1 96 ? 3.387 -0.211 2.332 1 94.5 96 PRO B N 1
ATOM 3806 C CA . PRO B 1 96 ? 4.145 -1.427 2.025 1 94.5 96 PRO B CA 1
ATOM 3807 C C . PRO B 1 96 ? 4.219 -2.389 3.211 1 94.5 96 PRO B C 1
ATOM 3809 O O . PRO B 1 96 ? 4.324 -1.951 4.359 1 94.5 96 PRO B O 1
ATOM 3812 N N . LYS B 1 97 ? 4.102 -3.662 2.904 1 95.81 97 LYS B N 1
ATOM 3813 C CA . LYS B 1 97 ? 4.34 -4.652 3.949 1 95.81 97 LYS B CA 1
ATOM 3814 C C . LYS B 1 97 ? 5.809 -4.691 4.352 1 95.81 97 LYS B C 1
ATOM 3816 O O . LYS B 1 97 ? 6.137 -4.914 5.52 1 95.81 97 LYS B O 1
ATOM 3821 N N . VAL B 1 98 ? 6.645 -4.535 3.326 1 94.44 98 VAL B N 1
ATOM 3822 C CA . VAL B 1 98 ? 8.055 -4.336 3.629 1 94.44 98 VAL B CA 1
ATOM 3823 C C . VAL B 1 98 ? 8.289 -2.91 4.121 1 94.44 98 VAL B C 1
ATOM 3825 O O . VAL B 1 98 ? 8.266 -1.964 3.328 1 94.44 98 VAL B O 1
ATOM 3828 N N . ARG B 1 99 ? 8.609 -2.701 5.32 1 89.06 99 ARG B N 1
ATOM 3829 C CA . ARG B 1 99 ? 8.531 -1.391 5.957 1 89.06 99 ARG B CA 1
ATOM 3830 C C . ARG B 1 99 ? 9.766 -0.549 5.629 1 89.06 99 ARG B C 1
ATOM 3832 O O . ARG B 1 99 ? 9.68 0.677 5.535 1 89.06 99 ARG B O 1
ATOM 3839 N N . ASP B 1 100 ? 10.914 -1.209 5.363 1 90.25 100 ASP B N 1
ATOM 3840 C CA . ASP B 1 100 ? 12.133 -0.463 5.082 1 90.25 100 ASP B CA 1
ATOM 3841 C C . ASP B 1 100 ? 12.133 0.069 3.648 1 90.25 100 ASP B C 1
ATOM 3843 O O . ASP B 1 100 ? 11.836 -0.669 2.707 1 90.25 100 ASP B O 1
ATOM 3847 N N . TYR B 1 101 ? 12.438 1.32 3.533 1 90.25 101 TYR B N 1
ATOM 3848 C CA . TYR B 1 101 ? 12.555 1.899 2.199 1 90.25 101 TYR B CA 1
ATOM 3849 C C . TYR B 1 101 ? 13.805 1.392 1.493 1 90.25 101 TYR B C 1
ATOM 3851 O O . TYR B 1 101 ? 14.906 1.479 2.033 1 90.25 101 TYR B O 1
ATOM 3859 N N . PRO B 1 102 ? 13.664 0.89 0.319 1 91.06 102 PRO B N 1
ATOM 3860 C CA . PRO B 1 102 ? 14.828 0.381 -0.413 1 91.06 102 PRO B CA 1
ATOM 3861 C C . PRO B 1 102 ? 15.57 1.476 -1.176 1 91.06 102 PRO B C 1
ATOM 3863 O O . PRO B 1 102 ? 16.359 1.18 -2.08 1 91.06 102 PRO B O 1
ATOM 3866 N N . PHE B 1 103 ? 15.273 2.723 -0.922 1 86.19 103 PHE B N 1
ATOM 3867 C CA . PHE B 1 103 ? 15.906 3.889 -1.531 1 86.19 103 PHE B CA 1
ATOM 3868 C C . PHE B 1 103 ? 16.188 4.961 -0.486 1 86.19 103 PHE B C 1
ATOM 3870 O O . PHE B 1 103 ? 15.594 4.953 0.594 1 86.19 103 PHE B O 1
ATOM 3877 N N . GLU B 1 104 ? 17.109 5.742 -0.816 1 87.25 104 GLU B N 1
ATOM 3878 C CA . GLU B 1 104 ? 17.375 6.875 0.066 1 87.25 104 GLU B CA 1
ATOM 3879 C C . GLU B 1 104 ? 16.219 7.879 0.022 1 87.25 104 GLU B C 1
ATOM 3881 O O . GLU B 1 104 ? 15.766 8.266 -1.058 1 87.25 104 GLU B O 1
ATOM 3886 N N . ARG B 1 105 ? 15.734 8.156 1.166 1 88.38 105 ARG B N 1
ATOM 3887 C CA . ARG B 1 105 ? 14.594 9.047 1.295 1 88.38 105 ARG B CA 1
ATOM 3888 C C . ARG B 1 105 ? 14.898 10.195 2.248 1 88.38 105 ARG B C 1
ATOM 3890 O O . ARG B 1 105 ? 15.359 9.977 3.367 1 88.38 105 ARG B O 1
ATOM 3897 N N . THR B 1 106 ? 14.711 11.469 1.802 1 94 106 THR B N 1
ATOM 3898 C CA . THR B 1 106 ? 14.711 12.625 2.689 1 94 106 THR B CA 1
ATOM 3899 C C . THR B 1 106 ? 13.297 12.938 3.174 1 94 106 THR B C 1
ATOM 3901 O O . THR B 1 106 ? 12.43 13.312 2.379 1 94 106 THR B O 1
ATOM 3904 N N . PRO B 1 107 ? 13.094 12.742 4.438 1 96.94 107 PRO B N 1
ATOM 3905 C CA . PRO B 1 107 ? 11.758 13.062 4.938 1 96.94 107 PRO B CA 1
ATOM 3906 C C . PRO B 1 107 ? 11.375 14.523 4.703 1 96.94 107 PRO B C 1
ATOM 3908 O O . PRO B 1 107 ? 12.211 15.414 4.855 1 96.94 107 PRO B O 1
ATOM 3911 N N . LYS B 1 108 ? 10.164 14.734 4.277 1 98.31 108 LYS B N 1
ATOM 3912 C CA . LYS B 1 108 ? 9.664 16.094 4.043 1 98.31 108 LYS B CA 1
ATOM 3913 C C . LYS B 1 108 ? 8.516 16.422 4.992 1 98.31 108 LYS B C 1
ATOM 3915 O O . LYS B 1 108 ? 7.879 15.523 5.543 1 98.31 108 LYS B O 1
ATOM 3920 N N . VAL B 1 109 ? 8.328 17.703 5.172 1 98.88 109 VAL B N 1
ATOM 3921 C CA . VAL B 1 109 ? 7.141 18.219 5.855 1 98.88 109 VAL B CA 1
ATOM 3922 C C . VAL B 1 109 ? 6.137 18.734 4.828 1 98.88 109 VAL B C 1
ATOM 3924 O O . VAL B 1 109 ? 6.477 19.578 3.992 1 98.88 109 VAL B O 1
ATOM 3927 N N . ALA B 1 110 ? 4.953 18.141 4.859 1 98.88 110 ALA B N 1
ATOM 3928 C CA . ALA B 1 110 ? 3.873 18.609 4 1 98.88 110 ALA B CA 1
ATOM 3929 C C . ALA B 1 110 ? 3.072 19.719 4.688 1 98.88 110 ALA B C 1
ATOM 3931 O O . ALA B 1 110 ? 2.477 19.484 5.746 1 98.88 110 ALA B O 1
ATOM 3932 N N . PHE B 1 111 ? 3.061 20.875 4.105 1 98.88 111 PHE B N 1
ATOM 3933 C CA . PHE B 1 111 ? 2.252 22 4.586 1 98.88 111 PHE B CA 1
ATOM 3934 C C . PHE B 1 111 ? 0.917 22.047 3.854 1 98.88 111 PHE B C 1
ATOM 3936 O O . PHE B 1 111 ? 0.873 22.297 2.646 1 98.88 111 PHE B O 1
ATOM 3943 N N . LEU B 1 112 ? -0.129 21.812 4.59 1 98.69 112 LEU B N 1
ATOM 3944 C CA . LEU B 1 112 ? -1.484 21.703 4.062 1 98.69 112 LEU B CA 1
ATOM 3945 C C . LEU B 1 112 ? -2.277 22.969 4.344 1 98.69 112 LEU B C 1
ATOM 3947 O O . LEU B 1 112 ? -2.67 23.234 5.484 1 98.69 112 LEU B O 1
ATOM 3951 N N . PHE B 1 113 ? -2.578 23.703 3.297 1 97.44 113 PHE B N 1
ATOM 3952 C CA . PHE B 1 113 ? -3.307 24.953 3.447 1 97.44 113 PHE B CA 1
ATOM 3953 C C . PHE B 1 113 ? -4.781 24.766 3.109 1 97.44 113 PHE B C 1
ATOM 3955 O O . PHE B 1 113 ? -5.129 24.5 1.955 1 97.44 113 PHE B O 1
ATOM 3962 N N . LEU B 1 114 ? -5.574 24.812 4.105 1 96 114 LEU B N 1
ATOM 3963 C CA . LEU B 1 114 ? -7.023 24.859 3.93 1 96 114 LEU B CA 1
ATOM 3964 C C . LEU B 1 114 ? -7.512 26.312 3.904 1 96 114 LEU B C 1
ATOM 3966 O O . LEU B 1 114 ? -7.574 26.969 4.945 1 96 114 LEU B O 1
ATOM 3970 N N . THR B 1 115 ? -7.898 26.781 2.715 1 92.62 115 THR B N 1
ATOM 3971 C CA . THR B 1 115 ? -8.109 28.219 2.58 1 92.62 115 THR B CA 1
ATOM 3972 C C . THR B 1 115 ? -9.484 28.5 1.986 1 92.62 115 THR B C 1
ATOM 3974 O O . THR B 1 115 ? -10.008 27.703 1.201 1 92.62 115 THR B O 1
ATOM 3977 N N . ARG B 1 116 ? -10.062 29.562 2.377 1 84.06 116 ARG B N 1
ATOM 3978 C CA . ARG B 1 116 ? -11.305 30.031 1.778 1 84.06 116 ARG B CA 1
ATOM 3979 C C . ARG B 1 116 ? -11.039 30.766 0.468 1 84.06 116 ARG B C 1
ATOM 3981 O O . ARG B 1 116 ? -11.875 30.766 -0.432 1 84.06 116 ARG B O 1
ATOM 3988 N N . GLY B 1 117 ? -9.93 31.359 0.333 1 79.5 117 GLY B N 1
ATOM 3989 C CA . GLY B 1 117 ? -9.477 32.125 -0.82 1 79.5 117 GLY B CA 1
ATOM 3990 C C . GLY B 1 117 ? -7.984 32 -1.066 1 79.5 117 GLY B C 1
ATOM 3991 O O . GLY B 1 117 ? -7.395 30.938 -0.819 1 79.5 117 GLY B O 1
ATOM 3992 N N . PRO B 1 118 ? -7.488 33.031 -1.604 1 82.69 118 PRO B N 1
ATOM 3993 C CA . PRO B 1 118 ? -6.047 32.969 -1.849 1 82.69 118 PRO B CA 1
ATOM 3994 C C . PRO B 1 118 ? -5.23 32.969 -0.558 1 82.69 118 PRO B C 1
ATOM 3996 O O . PRO B 1 118 ? -5.711 33.375 0.491 1 82.69 118 PRO B O 1
ATOM 3999 N N . VAL B 1 119 ? -4.039 32.438 -0.667 1 89.38 119 VAL B N 1
ATOM 4000 C CA . VAL B 1 119 ? -3.104 32.5 0.451 1 89.38 119 VAL B CA 1
ATOM 4001 C C . VAL B 1 119 ? -2.533 33.906 0.574 1 89.38 119 VAL B C 1
ATOM 4003 O O . VAL B 1 119 ? -1.434 34.188 0.087 1 89.38 119 VAL B O 1
ATOM 4006 N N . VAL B 1 120 ? -3.137 34.719 1.322 1 88.44 120 VAL B N 1
ATOM 4007 C CA . VAL B 1 120 ? -2.887 36.156 1.347 1 88.44 120 VAL B CA 1
ATOM 4008 C C . VAL B 1 120 ? -1.533 36.438 1.995 1 88.44 120 VAL B C 1
ATOM 4010 O O . VAL B 1 120 ? -0.917 37.469 1.738 1 88.44 120 VAL B O 1
ATOM 4013 N N . LEU B 1 121 ? -1.058 35.562 2.754 1 95.75 121 LEU B N 1
ATOM 4014 C CA . LEU B 1 121 ? 0.225 35.75 3.42 1 95.75 121 LEU B CA 1
ATOM 4015 C C . LEU B 1 121 ? 1.329 34.969 2.715 1 95.75 121 LEU B C 1
ATOM 4017 O O . LEU B 1 121 ? 2.381 34.719 3.303 1 95.75 121 LEU B O 1
ATOM 4021 N N . ALA B 1 122 ? 1.14 34.625 1.441 1 94.94 122 ALA B N 1
ATOM 4022 C CA . ALA B 1 122 ? 2.045 33.812 0.639 1 94.94 122 ALA B CA 1
ATOM 4023 C C . ALA B 1 122 ? 3.451 34.406 0.622 1 94.94 122 ALA B C 1
ATOM 4025 O O . ALA B 1 122 ? 4.441 33.688 0.76 1 94.94 122 ALA B O 1
ATOM 4026 N N . PRO B 1 123 ? 3.588 35.781 0.53 1 95.62 123 PRO B N 1
ATOM 4027 C CA . PRO B 1 123 ? 4.945 36.312 0.48 1 95.62 123 PRO B CA 1
ATOM 4028 C C . PRO B 1 123 ? 5.754 36.031 1.737 1 95.62 123 PRO B C 1
ATOM 4030 O O . PRO B 1 123 ? 6.969 35.844 1.662 1 95.62 123 PRO B O 1
ATOM 4033 N N . LEU B 1 124 ? 5.082 36 2.887 1 97.25 124 LEU B N 1
ATOM 4034 C CA . LEU B 1 124 ? 5.785 35.656 4.117 1 97.25 124 LEU B CA 1
ATOM 4035 C C . LEU B 1 124 ? 6.223 34.188 4.09 1 97.25 124 LEU B C 1
ATOM 4037 O O . LEU B 1 124 ? 7.359 33.875 4.445 1 97.25 124 LEU B O 1
ATOM 4041 N N . TRP B 1 125 ? 5.379 33.312 3.684 1 97.94 125 TRP B N 1
ATOM 4042 C CA . TRP B 1 125 ? 5.676 31.875 3.605 1 97.94 125 TRP B CA 1
ATOM 4043 C C . TRP B 1 125 ? 6.777 31.609 2.588 1 97.94 125 TRP B C 1
ATOM 4045 O O . TRP B 1 125 ? 7.602 30.719 2.781 1 97.94 125 TRP B O 1
ATOM 4055 N N . GLU B 1 126 ? 6.762 32.344 1.485 1 97.12 126 GLU B N 1
ATOM 4056 C CA . GLU B 1 126 ? 7.816 32.219 0.486 1 97.12 126 GLU B CA 1
ATOM 4057 C C . GLU B 1 126 ? 9.195 32.469 1.091 1 97.12 126 GLU B C 1
ATOM 4059 O O . GLU B 1 126 ? 10.156 31.766 0.798 1 97.12 126 GLU B O 1
ATOM 4064 N N . ARG B 1 127 ? 9.242 33.5 1.966 1 97 127 ARG B N 1
ATOM 4065 C CA . ARG B 1 127 ? 10.492 33.75 2.674 1 97 127 ARG B CA 1
ATOM 4066 C C . ARG B 1 127 ? 10.828 32.625 3.639 1 97 127 ARG B C 1
ATOM 4068 O O . ARG B 1 127 ? 11.992 32.25 3.771 1 97 127 ARG B O 1
ATOM 4075 N N . PHE B 1 128 ? 9.867 32.125 4.234 1 98 128 PHE B N 1
ATOM 4076 C CA . PHE B 1 128 ? 10.023 31.031 5.18 1 98 128 PHE B CA 1
ATOM 4077 C C . PHE B 1 128 ? 10.617 29.797 4.496 1 98 128 PHE B C 1
ATOM 4079 O O . PHE B 1 128 ? 11.531 29.172 5.031 1 98 128 PHE B O 1
ATOM 4086 N N . PHE B 1 129 ? 10.203 29.484 3.27 1 98.25 129 PHE B N 1
ATOM 4087 C CA . PHE B 1 129 ? 10.578 28.266 2.566 1 98.25 129 PHE B CA 1
ATOM 4088 C C . PHE B 1 129 ? 11.867 28.469 1.786 1 98.25 129 PHE B C 1
ATOM 4090 O O . PHE B 1 129 ? 12.461 27.5 1.301 1 98.25 129 PHE B O 1
ATOM 4097 N N . LYS B 1 130 ? 12.289 29.688 1.614 1 96.88 130 LYS B N 1
ATOM 4098 C CA . LYS B 1 130 ? 13.406 30 0.729 1 96.88 130 LYS B CA 1
ATOM 4099 C C . LYS B 1 130 ? 14.648 29.203 1.11 1 96.88 130 LYS B C 1
ATOM 4101 O O . LYS B 1 130 ? 15.094 29.25 2.262 1 96.88 130 LYS B O 1
ATOM 4106 N N . GLY B 1 131 ? 15.18 28.469 0.177 1 96.19 131 GLY B N 1
ATOM 4107 C CA . GLY B 1 131 ? 16.453 27.781 0.361 1 96.19 131 GLY B CA 1
ATOM 4108 C C . GLY B 1 131 ? 16.297 26.375 0.898 1 96.19 131 GLY B C 1
ATOM 4109 O O . GLY B 1 131 ? 17.281 25.703 1.183 1 96.19 131 GLY B O 1
ATOM 4110 N N . TYR B 1 132 ? 15.109 25.922 0.966 1 97.62 132 TYR B N 1
ATOM 4111 C CA . TYR B 1 132 ? 14.922 24.625 1.604 1 97.62 132 TYR B CA 1
ATOM 4112 C C . TYR B 1 132 ? 14.172 23.656 0.682 1 97.62 132 TYR B C 1
ATOM 4114 O O . TYR B 1 132 ? 13.484 22.75 1.147 1 97.62 132 TYR B O 1
ATOM 4122 N N . ASP B 1 133 ? 14.492 23.859 -0.518 1 94.19 133 ASP B N 1
ATOM 4123 C CA . ASP B 1 133 ? 13.891 23 -1.533 1 94.19 133 ASP B CA 1
ATOM 4124 C C . ASP B 1 133 ? 14.195 21.531 -1.256 1 94.19 133 ASP B C 1
ATOM 4126 O O . ASP B 1 133 ? 15.328 21.172 -0.915 1 94.19 133 ASP B O 1
ATOM 4130 N N . GLY B 1 134 ? 13.227 20.703 -1.32 1 95.31 134 GLY B N 1
ATOM 4131 C CA . GLY B 1 134 ? 13.422 19.281 -1.121 1 95.31 134 GLY B CA 1
ATOM 4132 C C . GLY B 1 134 ? 13.062 18.812 0.279 1 95.31 134 GLY B C 1
ATOM 4133 O O . GLY B 1 134 ? 13.016 17.609 0.552 1 95.31 134 GLY B O 1
ATOM 4134 N N . LEU B 1 135 ? 12.742 19.797 1.136 1 98.06 135 LEU B N 1
ATOM 4135 C CA . LEU B 1 135 ? 12.477 19.438 2.52 1 98.06 135 LEU B CA 1
ATOM 4136 C C . LEU B 1 135 ? 11.008 19.656 2.865 1 98.06 135 LEU B C 1
ATOM 4138 O O . LEU B 1 135 ? 10.57 19.328 3.973 1 98.06 135 LEU B O 1
ATOM 4142 N N . PHE B 1 136 ? 10.336 20.188 1.894 1 98.38 136 PHE B N 1
ATOM 4143 C CA . PHE B 1 136 ? 8.922 20.469 2.139 1 98.38 136 PHE B CA 1
ATOM 4144 C C . PHE B 1 136 ? 8.102 20.266 0.869 1 98.38 136 PHE B C 1
ATOM 4146 O O . PHE B 1 136 ? 8.664 20.188 -0.228 1 98.38 136 PHE B O 1
ATOM 4153 N N . THR B 1 137 ? 6.844 20.031 1.071 1 97.88 137 THR B N 1
ATOM 4154 C CA . THR B 1 137 ? 5.836 20.094 0.02 1 97.88 137 THR B CA 1
ATOM 4155 C C . THR B 1 137 ? 4.648 20.953 0.46 1 97.88 137 THR B C 1
ATOM 4157 O O . THR B 1 137 ? 4.449 21.172 1.656 1 97.88 137 THR B O 1
ATOM 4160 N N . ILE B 1 138 ? 3.918 21.516 -0.526 1 97.88 138 ILE B N 1
ATOM 4161 C CA . ILE B 1 138 ? 2.779 22.375 -0.236 1 97.88 138 ILE B CA 1
ATOM 4162 C C . ILE B 1 138 ? 1.537 21.859 -0.956 1 97.88 138 ILE B C 1
ATOM 4164 O O . ILE B 1 138 ? 1.611 21.453 -2.117 1 97.88 138 ILE B O 1
ATOM 4168 N N . TYR B 1 139 ? 0.46 21.844 -0.28 1 97.06 139 TYR B N 1
ATOM 4169 C CA . TYR B 1 139 ? -0.849 21.5 -0.822 1 97.06 139 TYR B CA 1
ATOM 4170 C C . TYR B 1 139 ? -1.896 22.531 -0.414 1 97.06 139 TYR B C 1
ATOM 4172 O O . TYR B 1 139 ? -1.996 22.891 0.76 1 97.06 139 TYR B O 1
ATOM 4180 N N . VAL B 1 140 ? -2.723 22.938 -1.39 1 95.62 140 VAL B N 1
ATOM 4181 C CA . VAL B 1 140 ? -3.707 23.984 -1.117 1 95.62 140 VAL B CA 1
ATOM 4182 C C . VAL B 1 140 ? -5.102 23.5 -1.498 1 95.62 140 VAL B C 1
ATOM 4184 O O . VAL B 1 140 ? -5.316 23.031 -2.621 1 95.62 140 VAL B O 1
ATOM 4187 N N . HIS B 1 141 ? -5.945 23.422 -0.583 1 95.38 141 HIS B N 1
ATOM 4188 C CA . HIS B 1 141 ? -7.371 23.219 -0.813 1 95.38 141 HIS B CA 1
ATOM 4189 C C . HIS B 1 141 ? -8.133 24.531 -0.712 1 95.38 141 HIS B C 1
ATOM 4191 O O . HIS B 1 141 ? -8.211 25.141 0.363 1 95.38 141 HIS B O 1
ATOM 4197 N N . SER B 1 142 ? -8.703 24.984 -1.808 1 89.31 142 SER B N 1
ATOM 4198 C CA . SER B 1 142 ? -9.422 26.25 -1.833 1 89.31 142 SER B CA 1
ATOM 4199 C C . SER B 1 142 ? -10.773 26.109 -2.518 1 89.31 142 SER B C 1
ATOM 4201 O O . SER B 1 142 ? -10.961 25.219 -3.354 1 89.31 142 SER B O 1
ATOM 4203 N N . SER B 1 143 ? -11.711 26.859 -2.035 1 74.94 143 SER B N 1
ATOM 4204 C CA . SER B 1 143 ? -13.016 26.859 -2.688 1 74.94 143 SER B CA 1
ATOM 4205 C C . SER B 1 143 ? -12.906 27.344 -4.129 1 74.94 143 SER B C 1
ATOM 4207 O O . SER B 1 143 ? -11.945 28.031 -4.496 1 74.94 143 SER B O 1
ATOM 4209 N N . ASP B 1 144 ? -13.773 26.734 -5.035 1 63.34 144 ASP B N 1
ATOM 4210 C CA . ASP B 1 144 ? -13.766 26.984 -6.477 1 63.34 144 ASP B CA 1
ATOM 4211 C C . ASP B 1 144 ? -13.766 28.469 -6.781 1 63.34 144 ASP B C 1
ATOM 4213 O O . ASP B 1 144 ? -13.133 28.922 -7.742 1 63.34 144 ASP B O 1
ATOM 4217 N N . SER B 1 145 ? -14.484 29.219 -6.004 1 57.91 145 SER B N 1
ATOM 4218 C CA . SER B 1 145 ? -14.602 30.641 -6.297 1 57.91 145 SER B CA 1
ATOM 4219 C C . SER B 1 145 ? -13.242 31.344 -6.207 1 57.91 145 SER B C 1
ATOM 4221 O O . SER B 1 145 ? -13.023 32.375 -6.848 1 57.91 145 SER B O 1
ATOM 4223 N N . SER B 1 146 ? -12.383 30.797 -5.566 1 57.72 146 SER B N 1
ATOM 4224 C CA . SER B 1 146 ? -11.07 31.391 -5.352 1 57.72 146 SER B CA 1
ATOM 4225 C C . SER B 1 146 ? -10.039 30.828 -6.328 1 57.72 146 SER B C 1
ATOM 4227 O O . SER B 1 146 ? -8.914 31.328 -6.406 1 57.72 146 SER B O 1
ATOM 4229 N N . ALA B 1 147 ? -10.391 29.75 -6.984 1 59.41 147 ALA B N 1
ATOM 4230 C CA . ALA B 1 147 ? -9.492 29.047 -7.887 1 59.41 147 ALA B CA 1
ATOM 4231 C C . ALA B 1 147 ? -9.031 29.953 -9.023 1 59.41 147 ALA B C 1
ATOM 4233 O O . ALA B 1 147 ? -8.062 29.625 -9.727 1 59.41 147 ALA B O 1
ATOM 4234 N N . LYS B 1 148 ? -9.703 31.141 -9.086 1 60.06 148 LYS B N 1
ATOM 4235 C CA . LYS B 1 148 ? -9.398 32 -10.227 1 60.06 148 LYS B CA 1
ATOM 4236 C C . LYS B 1 148 ? -8.188 32.875 -9.93 1 60.06 148 LYS B C 1
ATOM 4238 O O . LYS B 1 148 ? -7.746 33.656 -10.797 1 60.06 148 LYS B O 1
ATOM 4243 N N . VAL B 1 149 ? -7.691 32.688 -8.75 1 63.34 149 VAL B N 1
ATOM 4244 C CA . VAL B 1 149 ? -6.602 33.594 -8.43 1 63.34 149 VAL B CA 1
ATOM 4245 C C . VAL B 1 149 ? -5.301 33.094 -9.047 1 63.34 149 VAL B C 1
ATOM 4247 O O . VAL B 1 149 ? -4.961 31.906 -8.898 1 63.34 149 VAL B O 1
ATOM 4250 N N . THR B 1 150 ? -4.668 33.969 -9.719 1 74.19 150 THR B N 1
ATOM 4251 C CA . THR B 1 150 ? -3.426 33.688 -10.422 1 74.19 150 THR B CA 1
ATOM 4252 C C . THR B 1 150 ? -2.246 33.688 -9.453 1 74.19 150 THR B C 1
ATOM 4254 O O . THR B 1 150 ? -2.027 34.656 -8.734 1 74.19 150 THR B O 1
ATOM 4257 N N . VAL B 1 151 ? -1.638 32.625 -9.266 1 84.5 151 VAL B N 1
ATOM 4258 C CA . VAL B 1 151 ? -0.411 32.5 -8.484 1 84.5 151 VAL B CA 1
ATOM 4259 C C . VAL B 1 151 ? 0.801 32.594 -9.406 1 84.5 151 VAL B C 1
ATOM 4261 O O . VAL B 1 151 ? 0.872 31.922 -10.438 1 84.5 151 VAL B O 1
ATOM 4264 N N . PRO B 1 152 ? 1.712 33.5 -9.062 1 86.94 152 PRO B N 1
ATOM 4265 C CA . PRO B 1 152 ? 2.904 33.656 -9.906 1 86.94 152 PRO B CA 1
ATOM 4266 C C . PRO B 1 152 ? 3.65 32.312 -10.086 1 86.94 152 PRO B C 1
ATOM 4268 O O . PRO B 1 152 ? 3.727 31.531 -9.148 1 86.94 152 PRO B O 1
ATOM 4271 N N . LYS B 1 153 ? 4.254 32.125 -11.266 1 90.06 153 LYS B N 1
ATOM 4272 C CA . LYS B 1 153 ? 4.93 30.875 -11.609 1 90.06 153 LYS B CA 1
ATOM 4273 C C . LYS B 1 153 ? 6.156 30.656 -10.727 1 90.06 153 LYS B C 1
ATOM 4275 O O . LYS B 1 153 ? 6.555 29.516 -10.492 1 90.06 153 LYS B O 1
ATOM 4280 N N . ASP B 1 154 ? 6.73 31.688 -10.156 1 91 154 ASP B N 1
ATOM 4281 C CA . ASP B 1 154 ? 7.938 31.547 -9.344 1 91 154 ASP B CA 1
ATOM 4282 C C . ASP B 1 154 ? 7.59 31.359 -7.871 1 91 154 ASP B C 1
ATOM 4284 O O . ASP B 1 154 ? 8.477 31.125 -7.043 1 91 154 ASP B O 1
ATOM 4288 N N . SER B 1 155 ? 6.379 31.406 -7.605 1 93.25 155 SER B N 1
ATOM 4289 C CA . SER B 1 155 ? 5.93 31.203 -6.23 1 93.25 155 SER B CA 1
ATOM 4290 C C . SER B 1 155 ? 5.965 29.734 -5.84 1 93.25 155 SER B C 1
ATOM 4292 O O . SER B 1 155 ? 5.66 28.859 -6.656 1 93.25 155 SER B O 1
ATOM 4294 N N . VAL B 1 156 ? 6.285 29.469 -4.57 1 94.81 156 VAL B N 1
ATOM 4295 C CA . VAL B 1 156 ? 6.27 28.094 -4.059 1 94.81 156 VAL B CA 1
ATOM 4296 C C . VAL B 1 156 ? 4.84 27.562 -4.039 1 94.81 156 VAL B C 1
ATOM 4298 O O . VAL B 1 156 ? 4.617 26.359 -3.914 1 94.81 156 VAL B O 1
ATOM 4301 N N . PHE B 1 157 ? 3.842 28.438 -4.25 1 94.31 157 PHE B N 1
ATOM 4302 C CA . PHE B 1 157 ? 2.438 28.047 -4.207 1 94.31 157 PHE B CA 1
ATOM 4303 C C . PHE B 1 157 ? 1.916 27.75 -5.609 1 94.31 157 PHE B C 1
ATOM 4305 O O . PHE B 1 157 ? 0.776 27.312 -5.773 1 94.31 157 PHE B O 1
ATOM 4312 N N . TYR B 1 158 ? 2.711 27.969 -6.605 1 92.38 158 TYR B N 1
ATOM 4313 C CA . TYR B 1 158 ? 2.279 27.719 -7.98 1 92.38 158 TYR B CA 1
ATOM 4314 C C . TYR B 1 158 ? 2.016 26.234 -8.219 1 92.38 158 TYR B C 1
ATOM 4316 O O . TYR B 1 158 ? 2.857 25.391 -7.898 1 92.38 158 TYR B O 1
ATOM 4324 N N . GLY B 1 159 ? 0.857 25.938 -8.75 1 90.81 159 GLY B N 1
ATOM 4325 C CA . GLY B 1 159 ? 0.515 24.562 -9.086 1 90.81 159 GLY B CA 1
ATOM 4326 C C . GLY B 1 159 ? 0.289 23.688 -7.871 1 90.81 159 GLY B C 1
ATOM 4327 O O . GLY B 1 159 ? 0.394 22.453 -7.953 1 90.81 159 GLY B O 1
ATOM 4328 N N . ARG B 1 160 ? 0.017 24.297 -6.75 1 93.94 160 ARG B N 1
ATOM 4329 C CA . ARG B 1 160 ? -0.045 23.516 -5.516 1 93.94 160 ARG B CA 1
ATOM 4330 C C . ARG B 1 160 ? -1.49 23.266 -5.094 1 93.94 160 ARG B C 1
ATOM 4332 O O . ARG B 1 160 ? -1.744 22.656 -4.059 1 93.94 160 ARG B O 1
ATOM 4339 N N . ARG B 1 161 ? -2.393 23.719 -5.918 1 92.75 161 ARG B N 1
ATOM 4340 C CA . ARG B 1 161 ? -3.803 23.469 -5.633 1 92.75 161 ARG B CA 1
ATOM 4341 C C . ARG B 1 161 ? -4.188 22.031 -5.965 1 92.75 161 ARG B C 1
ATOM 4343 O O . ARG B 1 161 ? -3.814 21.516 -7.02 1 92.75 161 ARG B O 1
ATOM 4350 N N . ILE B 1 162 ? -4.875 21.375 -5.098 1 93.75 162 ILE B N 1
ATOM 4351 C CA . ILE B 1 162 ? -5.391 20.031 -5.324 1 93.75 162 ILE B CA 1
ATOM 4352 C C . ILE B 1 162 ? -6.84 20.109 -5.793 1 93.75 162 ILE B C 1
ATOM 4354 O O . ILE B 1 162 ? -7.473 21.156 -5.707 1 93.75 162 ILE B O 1
ATOM 4358 N N . PRO B 1 163 ? -7.387 19 -6.375 1 89.75 163 PRO B N 1
ATOM 4359 C CA . PRO B 1 163 ? -8.836 19.016 -6.617 1 89.75 163 PRO B CA 1
ATOM 4360 C C . PRO B 1 163 ? -9.641 19.312 -5.355 1 89.75 163 PRO B C 1
ATOM 4362 O O . PRO B 1 163 ? -9.586 18.547 -4.387 1 89.75 163 PRO B O 1
ATOM 4365 N N . SER B 1 164 ? -10.289 20.406 -5.379 1 88.94 164 SER B N 1
ATOM 4366 C CA . SER B 1 164 ? -10.922 20.938 -4.18 1 88.94 164 SER B CA 1
ATOM 4367 C C . SER B 1 164 ? -12.438 20.984 -4.328 1 88.94 164 SER B C 1
ATOM 4369 O O . SER B 1 164 ? -12.969 20.734 -5.41 1 88.94 164 SER B O 1
ATOM 4371 N N . LYS B 1 165 ? -13.117 21.062 -3.273 1 84.38 165 LYS B N 1
ATOM 4372 C CA . LYS B 1 165 ? -14.57 21.219 -3.203 1 84.38 165 LYS B CA 1
ATOM 4373 C C . LYS B 1 165 ? -14.961 22.359 -2.258 1 84.38 165 LYS B C 1
ATOM 4375 O O . LYS B 1 165 ? -14.172 22.75 -1.391 1 84.38 165 LYS B O 1
ATOM 4380 N N . ASP B 1 166 ? -16.125 22.812 -2.438 1 80.25 166 ASP B N 1
ATOM 4381 C CA . ASP B 1 166 ? -16.594 23.844 -1.538 1 80.25 166 ASP B CA 1
ATOM 4382 C C . ASP B 1 166 ? -16.766 23.312 -0.118 1 80.25 166 ASP B C 1
ATOM 4384 O O . ASP B 1 166 ? -17.25 22.188 0.076 1 80.25 166 ASP B O 1
ATOM 4388 N N . VAL B 1 167 ? -16.312 24.141 0.761 1 77.38 167 VAL B N 1
ATOM 4389 C CA . VAL B 1 167 ? -16.344 23.75 2.166 1 77.38 167 VAL B CA 1
ATOM 4390 C C . VAL B 1 167 ? -17.156 24.766 2.967 1 77.38 167 VAL B C 1
ATOM 4392 O O . VAL B 1 167 ? -17.094 25.969 2.699 1 77.38 167 VAL B O 1
ATOM 4395 N N . GLU B 1 168 ? -18.016 24.234 3.746 1 70.94 168 GLU B N 1
ATOM 4396 C CA . GLU B 1 168 ? -18.703 25.078 4.719 1 70.94 168 GLU B CA 1
ATOM 4397 C C . GLU B 1 168 ? -18.234 24.781 6.137 1 70.94 168 GLU B C 1
ATOM 4399 O O . GLU B 1 168 ? -18.203 23.625 6.562 1 70.94 168 GLU B O 1
ATOM 4404 N N . TRP B 1 169 ? -17.969 25.953 6.832 1 67.75 169 TRP B N 1
ATOM 4405 C CA . TRP B 1 169 ? -17.438 25.812 8.18 1 67.75 169 TRP B CA 1
ATOM 4406 C C . TRP B 1 169 ? -18.422 25.062 9.078 1 67.75 169 TRP B C 1
ATOM 4408 O O . TRP B 1 169 ? -19.625 25.328 9.047 1 67.75 169 TRP B O 1
ATOM 4418 N N . GLY B 1 170 ? -17.828 24.141 9.844 1 68.44 170 GLY B N 1
ATOM 4419 C CA . GLY B 1 170 ? -18.625 23.406 10.82 1 68.44 170 GLY B CA 1
ATOM 4420 C C . GLY B 1 170 ? -19.281 22.172 10.258 1 68.44 170 GLY B C 1
ATOM 4421 O O . GLY B 1 170 ? -19.719 21.297 11.008 1 68.44 170 GLY B O 1
ATOM 4422 N N . LYS B 1 171 ? -19.281 22.109 8.945 1 75.44 171 LYS B N 1
ATOM 4423 C CA . LYS B 1 171 ? -19.906 20.938 8.328 1 75.44 171 LYS B CA 1
ATOM 4424 C C . LYS B 1 171 ? -18.906 19.812 8.125 1 75.44 171 LYS B C 1
ATOM 4426 O O . LYS B 1 171 ? -17.688 20.047 8.148 1 75.44 171 LYS B O 1
ATOM 4431 N N . VAL B 1 172 ? -19.453 18.688 8.039 1 83.19 172 VAL B N 1
ATOM 4432 C CA . VAL B 1 172 ? -18.625 17.484 7.879 1 83.19 172 VAL B CA 1
ATOM 4433 C C . VAL B 1 172 ? -17.766 17.625 6.633 1 83.19 172 VAL B C 1
ATOM 4435 O O . VAL B 1 172 ? -16.688 17.016 6.543 1 83.19 172 VAL B O 1
ATOM 4438 N N . ASN B 1 173 ? -18.141 18.484 5.82 1 86.56 173 ASN B N 1
ATOM 4439 C CA . ASN B 1 173 ? -17.375 18.656 4.59 1 86.56 173 ASN B CA 1
ATOM 4440 C C . ASN B 1 173 ? -16.016 19.297 4.863 1 86.56 173 ASN B C 1
ATOM 4442 O O . ASN B 1 173 ? -15.102 19.172 4.055 1 86.56 173 ASN B O 1
ATOM 4446 N N . MET B 1 174 ? -15.906 20.047 6.008 1 89.56 174 MET B N 1
ATOM 4447 C CA . MET B 1 174 ? -14.594 20.547 6.414 1 89.56 174 MET B CA 1
ATOM 4448 C C . MET B 1 174 ? -13.633 19.406 6.691 1 89.56 174 MET B C 1
ATOM 4450 O O . MET B 1 174 ? -12.469 19.453 6.289 1 89.56 174 MET B O 1
ATOM 4454 N N . VAL B 1 175 ? -14.141 18.422 7.363 1 93.31 175 VAL B N 1
ATOM 4455 C CA . VAL B 1 175 ? -13.32 17.266 7.66 1 93.31 175 VAL B CA 1
ATOM 4456 C C . VAL B 1 175 ? -12.945 16.547 6.363 1 93.31 175 VAL B C 1
ATOM 4458 O O . VAL B 1 175 ? -11.812 16.078 6.211 1 93.31 175 VAL B O 1
ATOM 4461 N N . GLU B 1 176 ? -13.859 16.516 5.414 1 93.94 176 GLU B N 1
ATOM 4462 C CA . GLU B 1 176 ? -13.57 15.914 4.113 1 93.94 176 GLU B CA 1
ATOM 4463 C C . GLU B 1 176 ? -12.453 16.656 3.395 1 93.94 176 GLU B C 1
ATOM 4465 O O . GLU B 1 176 ? -11.602 16.047 2.754 1 93.94 176 GLU B O 1
ATOM 4470 N N . ALA B 1 177 ? -12.492 17.953 3.531 1 94.94 177 ALA B N 1
ATOM 4471 C CA . ALA B 1 177 ? -11.438 18.766 2.932 1 94.94 177 ALA B CA 1
ATOM 4472 C C . ALA B 1 177 ? -10.086 18.469 3.57 1 94.94 177 ALA B C 1
ATOM 4474 O O . ALA B 1 177 ? -9.07 18.391 2.877 1 94.94 177 ALA B O 1
ATOM 4475 N N . GLU B 1 178 ? -10.07 18.312 4.859 1 96.94 178 GLU B N 1
ATOM 4476 C CA . GLU B 1 178 ? -8.852 17.953 5.574 1 96.94 178 GLU B CA 1
ATOM 4477 C C . GLU B 1 178 ? -8.328 16.594 5.129 1 96.94 178 GLU B C 1
ATOM 4479 O O . GLU B 1 178 ? -7.129 16.438 4.891 1 96.94 178 GLU B O 1
ATOM 4484 N N . ARG B 1 179 ? -9.211 15.688 4.996 1 97.25 179 ARG B N 1
ATOM 4485 C CA . ARG B 1 179 ? -8.836 14.352 4.539 1 97.25 179 ARG B CA 1
ATOM 4486 C C . ARG B 1 179 ? -8.312 14.391 3.109 1 97.25 179 ARG B C 1
ATOM 4488 O O . ARG B 1 179 ? -7.383 13.656 2.766 1 97.25 179 ARG B O 1
ATOM 4495 N N . ARG B 1 180 ? -8.914 15.203 2.277 1 96.69 180 ARG B N 1
ATOM 4496 C CA . ARG B 1 180 ? -8.453 15.359 0.902 1 96.69 180 ARG B CA 1
ATOM 4497 C C . ARG B 1 180 ? -7.027 15.906 0.865 1 96.69 180 ARG B C 1
ATOM 4499 O O . ARG B 1 180 ? -6.195 15.445 0.084 1 96.69 180 ARG B O 1
ATOM 4506 N N . LEU B 1 181 ? -6.809 16.875 1.692 1 98.25 181 LEU B N 1
ATOM 4507 C CA . LEU B 1 181 ? -5.465 17.438 1.784 1 98.25 181 LEU B CA 1
ATOM 4508 C C . LEU B 1 181 ? -4.461 16.375 2.223 1 98.25 181 LEU B C 1
ATOM 4510 O O . LEU B 1 181 ? -3.42 16.188 1.584 1 98.25 181 LEU B O 1
ATOM 4514 N N . LEU B 1 182 ? -4.789 15.656 3.25 1 98.75 182 LEU B N 1
ATOM 4515 C CA . LEU B 1 182 ? -3.918 14.594 3.746 1 98.75 182 LEU B CA 1
ATOM 4516 C C . LEU B 1 182 ? -3.68 13.539 2.67 1 98.75 182 LEU B C 1
ATOM 4518 O O . LEU B 1 182 ? -2.537 13.141 2.43 1 98.75 182 LEU B O 1
ATOM 4522 N N . ALA B 1 183 ? -4.754 13.164 2.055 1 98.25 183 ALA B N 1
ATOM 4523 C CA . ALA B 1 183 ? -4.664 12.094 1.062 1 98.25 183 ALA B CA 1
ATOM 4524 C C . ALA B 1 183 ? -3.775 12.5 -0.107 1 98.25 183 ALA B C 1
ATOM 4526 O O . ALA B 1 183 ? -2.932 11.727 -0.556 1 98.25 183 ALA B O 1
ATOM 4527 N N . ASN B 1 184 ? -3.973 13.688 -0.59 1 97.81 184 ASN B N 1
ATOM 4528 C CA . ASN B 1 184 ? -3.127 14.156 -1.683 1 97.81 184 ASN B CA 1
ATOM 4529 C C . ASN B 1 184 ? -1.661 14.234 -1.263 1 97.81 184 ASN B C 1
ATOM 4531 O O . ASN B 1 184 ? -0.771 13.852 -2.025 1 97.81 184 ASN B O 1
ATOM 4535 N N . ALA B 1 185 ? -1.43 14.703 -0.1 1 98.5 185 ALA B N 1
ATOM 4536 C CA . ALA B 1 185 ? -0.056 14.828 0.381 1 98.5 185 ALA B CA 1
ATOM 4537 C C . ALA B 1 185 ? 0.58 13.461 0.592 1 98.5 185 ALA B C 1
ATOM 4539 O O . ALA B 1 185 ? 1.788 13.297 0.41 1 98.5 185 ALA B O 1
ATOM 4540 N N . LEU B 1 186 ? -0.179 12.469 0.937 1 98.19 186 LEU B N 1
ATOM 4541 C CA . LEU B 1 186 ? 0.303 11.125 1.226 1 98.19 186 LEU B CA 1
ATOM 4542 C C . LEU B 1 186 ? 0.736 10.414 -0.054 1 98.19 186 LEU B C 1
ATOM 4544 O O . LEU B 1 186 ? 1.428 9.398 0 1 98.19 186 LEU B O 1
ATOM 4548 N N . LEU B 1 187 ? 0.297 10.953 -1.218 1 95.88 187 LEU B N 1
ATOM 4549 C CA . LEU B 1 187 ? 0.714 10.344 -2.475 1 95.88 187 LEU B CA 1
ATOM 4550 C C . LEU B 1 187 ? 2.223 10.461 -2.66 1 95.88 187 LEU B C 1
ATOM 4552 O O . LEU B 1 187 ? 2.82 9.688 -3.418 1 95.88 187 LEU B O 1
ATOM 4556 N N . ASP B 1 188 ? 2.82 11.461 -2.016 1 95.62 188 ASP B N 1
ATOM 4557 C CA . ASP B 1 188 ? 4.273 11.594 -1.996 1 95.62 188 ASP B CA 1
ATOM 4558 C C . ASP B 1 188 ? 4.875 10.82 -0.824 1 95.62 188 ASP B C 1
ATOM 4560 O O . ASP B 1 188 ? 4.695 11.195 0.335 1 95.62 188 ASP B O 1
ATOM 4564 N N . PHE B 1 189 ? 5.629 9.789 -1.1 1 94.19 189 PHE B N 1
ATOM 4565 C CA . PHE B 1 189 ? 6.133 8.891 -0.07 1 94.19 189 PHE B CA 1
ATOM 4566 C C . PHE B 1 189 ? 7.211 9.578 0.762 1 94.19 189 PHE B C 1
ATOM 4568 O O . PHE B 1 189 ? 7.578 9.086 1.834 1 94.19 189 PHE B O 1
ATOM 4575 N N . SER B 1 190 ? 7.715 10.703 0.343 1 95.06 190 SER B N 1
ATOM 4576 C CA . SER B 1 190 ? 8.734 11.422 1.102 1 95.06 190 SER B CA 1
ATOM 4577 C C . SER B 1 190 ? 8.117 12.242 2.227 1 95.06 190 SER B C 1
ATOM 4579 O O . SER B 1 190 ? 8.812 12.672 3.148 1 95.06 190 SER B O 1
ATOM 4581 N N . ASN B 1 191 ? 6.832 12.539 2.086 1 98 191 ASN B N 1
ATOM 4582 C CA . ASN B 1 191 ? 6.18 13.289 3.154 1 98 191 ASN B CA 1
ATOM 4583 C C . ASN B 1 191 ? 6.07 12.461 4.434 1 98 191 ASN B C 1
ATOM 4585 O O . ASN B 1 191 ? 5.457 11.398 4.434 1 98 191 ASN B O 1
ATOM 4589 N N . GLN B 1 192 ? 6.645 13.023 5.473 1 98.19 192 GLN B N 1
ATOM 4590 C CA . GLN B 1 192 ? 6.691 12.312 6.742 1 98.19 192 GLN B CA 1
ATOM 4591 C C . GLN B 1 192 ? 5.852 13.008 7.801 1 98.19 192 GLN B C 1
ATOM 4593 O O . GLN B 1 192 ? 5.328 12.367 8.711 1 98.19 192 GLN B O 1
ATOM 4598 N N . ARG B 1 193 ? 5.793 14.273 7.73 1 98.81 193 ARG B N 1
ATOM 4599 C CA . ARG B 1 193 ? 5.02 15.086 8.664 1 98.81 193 ARG B CA 1
ATOM 4600 C C . ARG B 1 193 ? 4.023 15.969 7.93 1 98.81 193 ARG B C 1
ATOM 4602 O O . ARG B 1 193 ? 4.316 16.484 6.848 1 98.81 193 ARG B O 1
ATOM 4609 N N . PHE B 1 194 ? 2.875 16.141 8.492 1 98.94 194 PHE B N 1
ATOM 4610 C CA . PHE B 1 194 ? 1.769 16.859 7.879 1 98.94 194 PHE B CA 1
ATOM 4611 C C . PHE B 1 194 ? 1.238 17.938 8.812 1 98.94 194 PHE B C 1
ATOM 4613 O O . PHE B 1 194 ? 0.859 17.656 9.953 1 98.94 194 PHE B O 1
ATOM 4620 N N . VAL B 1 195 ? 1.17 19.172 8.367 1 98.94 195 VAL B N 1
ATOM 4621 C CA . VAL B 1 195 ? 0.729 20.312 9.164 1 98.94 195 VAL B CA 1
ATOM 4622 C C . VAL B 1 195 ? -0.46 20.984 8.492 1 98.94 195 VAL B C 1
ATOM 4624 O O . VAL B 1 195 ? -0.37 21.406 7.332 1 98.94 195 VAL B O 1
ATOM 4627 N N . LEU B 1 196 ? -1.541 21.078 9.18 1 98.81 196 LEU B N 1
ATOM 4628 C CA . LEU B 1 196 ? -2.697 21.797 8.656 1 98.81 196 LEU B CA 1
ATOM 4629 C C . LEU B 1 196 ? -2.635 23.266 9.023 1 98.81 196 LEU B C 1
ATOM 4631 O O . LEU B 1 196 ? -2.461 23.609 10.195 1 98.81 196 LEU B O 1
ATOM 4635 N N . LEU B 1 197 ? -2.785 24.141 8.023 1 98.25 197 LEU B N 1
ATOM 4636 C CA . LEU B 1 197 ? -2.715 25.578 8.18 1 98.25 197 LEU B CA 1
ATOM 4637 C C . LEU B 1 197 ? -3.857 26.266 7.438 1 98.25 197 LEU B C 1
ATOM 4639 O O . LEU B 1 197 ? -4.43 25.688 6.508 1 98.25 197 LEU B O 1
ATOM 4643 N N . SER B 1 198 ? -4.199 27.438 7.898 1 95.69 198 SER B N 1
ATOM 4644 C CA . SER B 1 198 ? -5.105 28.312 7.156 1 95.69 198 SER B CA 1
ATOM 4645 C C . SER B 1 198 ? -4.352 29.422 6.453 1 95.69 198 SER B C 1
ATOM 4647 O O . SER B 1 198 ? -3.139 29.562 6.625 1 95.69 198 SER B O 1
ATOM 4649 N N . GLU B 1 199 ? -5.043 30.203 5.645 1 93.81 199 GLU B N 1
ATOM 4650 C CA . GLU B 1 199 ? -4.457 31.344 4.961 1 93.81 199 GLU B CA 1
ATOM 4651 C C . GLU B 1 199 ? -4.027 32.406 5.961 1 93.81 199 GLU B C 1
ATOM 4653 O O . GLU B 1 199 ? -3.266 33.312 5.617 1 93.81 199 GLU B O 1
ATOM 4658 N N . ALA B 1 200 ? -4.496 32.25 7.238 1 96.56 200 ALA B N 1
ATOM 4659 C CA . ALA B 1 200 ? -4.266 33.312 8.242 1 96.56 200 ALA B CA 1
ATOM 4660 C C . ALA B 1 200 ? -3.195 32.875 9.242 1 96.56 200 ALA B C 1
ATOM 4662 O O . ALA B 1 200 ? -3.047 33.5 10.297 1 96.56 200 ALA B O 1
ATOM 4663 N N . CYS B 1 201 ? -2.482 31.812 8.922 1 97.94 201 CYS B N 1
ATOM 4664 C CA . CYS B 1 201 ? -1.419 31.312 9.781 1 97.94 201 CYS B CA 1
ATOM 4665 C C . CYS B 1 201 ? -0.072 31.906 9.391 1 97.94 201 CYS B C 1
ATOM 4667 O O . CYS B 1 201 ? 0.164 32.188 8.219 1 97.94 201 CYS B O 1
ATOM 4669 N N . ILE B 1 202 ? 0.803 32.062 10.391 1 98.31 202 ILE B N 1
ATOM 4670 C CA . ILE B 1 202 ? 2.186 32.469 10.148 1 98.31 202 ILE B CA 1
ATOM 4671 C C . ILE B 1 202 ? 3.129 31.516 10.898 1 98.31 202 ILE B C 1
ATOM 4673 O O . ILE B 1 202 ? 2.748 30.922 11.906 1 98.31 202 ILE B O 1
ATOM 4677 N N . PRO B 1 203 ? 4.32 31.328 10.383 1 98.31 203 PRO B N 1
ATOM 4678 C CA . PRO B 1 203 ? 5.332 30.625 11.172 1 98.31 203 PRO B CA 1
ATOM 4679 C C . PRO B 1 203 ? 5.93 31.484 12.281 1 98.31 203 PRO B C 1
ATOM 4681 O O . PRO B 1 203 ? 6.113 32.688 12.094 1 98.31 203 PRO B O 1
ATOM 4684 N N . LEU B 1 204 ? 6.297 30.844 13.367 1 97.06 204 LEU B N 1
ATOM 4685 C CA . LEU B 1 204 ? 6.848 31.578 14.508 1 97.06 204 LEU B CA 1
ATOM 4686 C C . LEU B 1 204 ? 8.352 31.375 14.609 1 97.06 204 LEU B C 1
ATOM 4688 O O . LEU B 1 204 ? 9.023 32.031 15.422 1 97.06 204 LEU B O 1
ATOM 4692 N N . PHE B 1 205 ? 8.875 30.453 13.875 1 97.25 205 PHE B N 1
ATOM 4693 C CA . PHE B 1 205 ? 10.289 30.109 13.828 1 97.25 205 PHE B CA 1
ATOM 4694 C C . PHE B 1 205 ? 10.75 29.922 12.391 1 97.25 205 PHE B C 1
ATOM 4696 O O . PHE B 1 205 ? 9.93 29.859 11.477 1 97.25 205 PHE B O 1
ATOM 4703 N N . ASN B 1 206 ? 12.055 29.906 12.188 1 97.31 206 ASN B N 1
ATOM 4704 C CA . ASN B 1 206 ? 12.562 29.641 10.844 1 97.31 206 ASN B CA 1
ATOM 4705 C C . ASN B 1 206 ? 12.305 28.203 10.414 1 97.31 206 ASN B C 1
ATOM 4707 O O . ASN B 1 206 ? 11.906 27.359 11.234 1 97.31 206 ASN B O 1
ATOM 4711 N N . PHE B 1 207 ? 12.516 27.953 9.172 1 98.44 207 PHE B N 1
ATOM 4712 C CA . PHE B 1 207 ? 12.18 26.656 8.586 1 98.44 207 PHE B CA 1
ATOM 4713 C C . PHE B 1 207 ? 12.992 25.547 9.242 1 98.44 207 PHE B C 1
ATOM 4715 O O . PHE B 1 207 ? 12.453 24.484 9.562 1 98.44 207 PHE B O 1
ATOM 4722 N N . SER B 1 208 ? 14.266 25.75 9.398 1 97.94 208 SER B N 1
ATOM 4723 C CA . SER B 1 208 ? 15.125 24.703 9.945 1 97.94 208 SER B CA 1
ATOM 4724 C C . SER B 1 208 ? 14.648 24.266 11.328 1 97.94 208 SER B C 1
ATOM 4726 O O . SER B 1 208 ? 14.656 23.078 11.641 1 97.94 208 SER B O 1
ATOM 4728 N N . THR B 1 209 ? 14.227 25.25 12.102 1 97.5 209 THR B N 1
ATOM 4729 C CA . THR B 1 209 ? 13.734 24.938 13.445 1 97.5 209 THR B CA 1
ATOM 4730 C C . THR B 1 209 ? 12.43 24.156 13.375 1 97.5 209 THR B C 1
ATOM 4732 O O . THR B 1 209 ? 12.281 23.125 14.047 1 97.5 209 THR B O 1
ATOM 4735 N N . VAL B 1 210 ? 11.547 24.609 12.555 1 98.62 210 VAL B N 1
ATOM 4736 C CA . VAL B 1 210 ? 10.25 23.953 12.398 1 98.62 210 VAL B CA 1
ATOM 4737 C C . VAL B 1 210 ? 10.453 22.531 11.859 1 98.62 210 VAL B C 1
ATOM 4739 O O . VAL B 1 210 ? 9.883 21.578 12.375 1 98.62 210 VAL B O 1
ATOM 4742 N N . TYR B 1 211 ? 11.312 22.406 10.867 1 98.69 211 TYR B N 1
ATOM 4743 C CA . TYR B 1 211 ? 11.609 21.109 10.25 1 98.69 211 TYR B CA 1
ATOM 4744 C C . TYR B 1 211 ? 12.172 20.125 11.266 1 98.69 211 TYR B C 1
ATOM 4746 O O . TYR B 1 211 ? 11.672 19.016 11.398 1 98.69 211 TYR B O 1
ATOM 4754 N N . SER B 1 212 ? 13.164 20.594 11.977 1 98.31 212 SER B N 1
ATOM 4755 C CA . SER B 1 212 ? 13.812 19.719 12.953 1 98.31 212 SER B CA 1
ATOM 4756 C C . SER B 1 212 ? 12.836 19.297 14.047 1 98.31 212 SER B C 1
ATOM 4758 O O . SER B 1 212 ? 12.82 18.141 14.453 1 98.31 212 SER B O 1
ATOM 4760 N N . TYR B 1 213 ? 12.031 20.25 14.5 1 98.25 213 TYR B N 1
ATOM 4761 C CA . TYR B 1 213 ? 11.047 19.969 15.539 1 98.25 213 TYR B CA 1
ATOM 4762 C C . TYR B 1 213 ? 10.078 18.891 15.086 1 98.25 213 TYR B C 1
ATOM 4764 O O . TYR B 1 213 ? 9.812 17.938 15.836 1 98.25 213 TYR B O 1
ATOM 4772 N N . LEU B 1 214 ? 9.625 19 13.914 1 98.69 214 LEU B N 1
ATOM 4773 C CA . LEU B 1 214 ? 8.578 18.109 13.422 1 98.69 214 LEU B CA 1
ATOM 4774 C C . LEU B 1 214 ? 9.148 16.75 13.055 1 98.69 214 LEU B C 1
ATOM 4776 O O . LEU B 1 214 ? 8.594 15.719 13.438 1 98.69 214 LEU B O 1
ATOM 4780 N N . VAL B 1 215 ? 10.219 16.656 12.32 1 98.38 215 VAL B N 1
ATOM 4781 C CA . VAL B 1 215 ? 10.758 15.414 11.773 1 98.38 215 VAL B CA 1
ATOM 4782 C C . VAL B 1 215 ? 11.328 14.562 12.906 1 98.38 215 VAL B C 1
ATOM 4784 O O . VAL B 1 215 ? 11.273 13.328 12.852 1 98.38 215 VAL B O 1
ATOM 4787 N N . ASN B 1 216 ? 11.727 15.188 13.992 1 97.88 216 ASN B N 1
ATOM 4788 C CA . ASN B 1 216 ? 12.336 14.438 15.086 1 97.88 216 ASN B CA 1
ATOM 4789 C C . ASN B 1 216 ? 11.328 14.133 16.188 1 97.88 216 ASN B C 1
ATOM 4791 O O . ASN B 1 216 ? 11.648 13.453 17.156 1 97.88 216 ASN B O 1
ATOM 4795 N N . SER B 1 217 ? 10.148 14.602 16.031 1 98.12 217 SER B N 1
ATOM 4796 C CA . SER B 1 217 ? 9.148 14.375 17.078 1 98.12 217 SER B CA 1
ATOM 4797 C C . SER B 1 217 ? 8.75 12.906 17.156 1 98.12 217 SER B C 1
ATOM 4799 O O . SER B 1 217 ? 8.578 12.25 16.125 1 98.12 217 SER B O 1
ATOM 4801 N N . LYS B 1 218 ? 8.492 12.461 18.359 1 97.75 218 LYS B N 1
ATOM 4802 C CA . LYS B 1 218 ? 8.023 11.094 18.578 1 97.75 218 LYS B CA 1
ATOM 4803 C C . LYS B 1 218 ? 6.512 11.062 18.781 1 97.75 218 LYS B C 1
ATOM 4805 O O . LYS B 1 218 ? 5.922 9.984 18.938 1 97.75 218 LYS B O 1
ATOM 4810 N N . HIS B 1 219 ? 5.926 12.258 18.75 1 98.19 219 HIS B N 1
ATOM 4811 C CA . HIS B 1 219 ? 4.492 12.359 19 1 98.19 219 HIS B CA 1
ATOM 4812 C C . HIS B 1 219 ? 3.785 13.133 17.891 1 98.19 219 HIS B C 1
ATOM 4814 O O . HIS B 1 219 ? 4.426 13.859 17.141 1 98.19 219 HIS B O 1
ATOM 4820 N N . ASN B 1 220 ? 2.533 12.852 17.766 1 98.75 220 ASN B N 1
ATOM 4821 C CA . ASN B 1 220 ? 1.641 13.688 16.969 1 98.75 220 ASN B CA 1
ATOM 4822 C C . ASN B 1 220 ? 1.092 14.852 17.797 1 98.75 220 ASN B C 1
ATOM 4824 O O . ASN B 1 220 ? 1.117 14.812 19.016 1 98.75 220 ASN B O 1
ATOM 4828 N N . PHE B 1 221 ? 0.624 15.859 17.109 1 98.81 221 PHE B N 1
ATOM 4829 C CA . PHE B 1 221 ? 0.1 17.047 17.781 1 98.81 221 PHE B CA 1
ATOM 4830 C C . PHE B 1 221 ? -1.336 17.312 17.344 1 98.81 221 PHE B C 1
ATOM 4832 O O . PHE B 1 221 ? -1.58 18.156 16.469 1 98.81 221 PHE B O 1
ATOM 4839 N N . VAL B 1 222 ? -2.213 16.578 17.969 1 98.75 222 VAL B N 1
ATOM 4840 C CA . VAL B 1 222 ? -3.658 16.75 17.859 1 98.75 222 VAL B CA 1
ATOM 4841 C C . VAL B 1 222 ? -4.238 17.125 19.219 1 98.75 222 VAL B C 1
ATOM 4843 O O . VAL B 1 222 ? -4.215 16.328 20.156 1 98.75 222 VAL B O 1
ATOM 4846 N N . GLU B 1 223 ? -4.711 18.328 19.281 1 98.62 223 GLU B N 1
ATOM 4847 C CA . GLU B 1 223 ? -5.309 18.734 20.547 1 98.62 223 GLU B CA 1
ATOM 4848 C C . GLU B 1 223 ? -6.559 17.906 20.859 1 98.62 223 GLU B C 1
ATOM 4850 O O . GLU B 1 223 ? -7.383 17.672 19.984 1 98.62 223 GLU B O 1
ATOM 4855 N N . SER B 1 224 ? -6.641 17.484 22.062 1 98.38 224 SER B N 1
ATOM 4856 C CA . SER B 1 224 ? -7.758 16.641 22.484 1 98.38 224 SER B CA 1
ATOM 4857 C C . SER B 1 224 ? -8.023 16.781 23.984 1 98.38 224 SER B C 1
ATOM 4859 O O . SER B 1 224 ? -7.145 16.516 24.797 1 98.38 224 SER B O 1
ATOM 4861 N N . TYR B 1 225 ? -9.195 17.172 24.344 1 98.06 225 TYR B N 1
ATOM 4862 C CA . TYR B 1 225 ? -9.586 17.281 25.734 1 98.06 225 TYR B CA 1
ATOM 4863 C C . TYR B 1 225 ? -11.086 17.094 25.906 1 98.06 225 TYR B C 1
ATOM 4865 O O . TYR B 1 225 ? -11.844 17.188 24.938 1 98.06 225 TYR B O 1
ATOM 4873 N N . ASP B 1 226 ? -11.43 16.688 27.062 1 97.94 226 ASP B N 1
ATOM 4874 C CA . ASP B 1 226 ? -12.836 16.609 27.438 1 97.94 226 ASP B CA 1
ATOM 4875 C C . ASP B 1 226 ? -13.359 17.953 27.922 1 97.94 226 ASP B C 1
ATOM 4877 O O . ASP B 1 226 ? -12.781 18.562 28.828 1 97.94 226 ASP B O 1
ATOM 4881 N N . LEU B 1 227 ? -14.398 18.469 27.281 1 96.69 227 LEU B N 1
ATOM 4882 C CA . LEU B 1 227 ? -14.977 19.75 27.672 1 96.69 227 LEU B CA 1
ATOM 4883 C C . LEU B 1 227 ? -16.469 19.609 27.984 1 96.69 227 LEU B C 1
ATOM 4885 O O . LEU B 1 227 ? -17.25 19.266 27.109 1 96.69 227 LEU B O 1
ATOM 4889 N N . GLU B 1 228 ? -16.766 19.875 29.141 1 95.19 228 GLU B N 1
ATOM 4890 C CA . GLU B 1 228 ? -18.172 19.906 29.5 1 95.19 228 GLU B CA 1
ATOM 4891 C C . GLU B 1 228 ? -18.859 21.156 28.953 1 95.19 228 GLU B C 1
ATOM 4893 O O . GLU B 1 228 ? -18.203 22.125 28.609 1 95.19 228 GLU B O 1
ATOM 4898 N N . GLY B 1 229 ? -20.188 21.031 28.781 1 93.12 229 GLY B N 1
ATOM 4899 C CA . GLY B 1 229 ? -20.938 22.219 28.391 1 93.12 229 GLY B CA 1
ATOM 4900 C C . GLY B 1 229 ? -21.391 22.203 26.953 1 93.12 229 GLY B C 1
ATOM 4901 O O . GLY B 1 229 ? -21.25 21.188 26.266 1 93.12 229 GLY B O 1
ATOM 4902 N N . ALA B 1 230 ? -21.828 23.391 26.516 1 91.81 230 ALA B N 1
ATOM 4903 C CA . ALA B 1 230 ? -22.562 23.484 25.25 1 91.81 230 ALA B CA 1
ATOM 4904 C C . ALA B 1 230 ? -21.625 23.344 24.062 1 91.81 230 ALA B C 1
ATOM 4906 O O . ALA B 1 230 ? -22.031 22.828 23 1 91.81 230 ALA B O 1
ATOM 4907 N N . VAL B 1 231 ? -20.359 23.75 24.25 1 91.88 231 VAL B N 1
ATOM 4908 C CA . VAL B 1 231 ? -19.469 23.766 23.094 1 91.88 231 VAL B CA 1
ATOM 4909 C C . VAL B 1 231 ? -18.578 22.531 23.094 1 91.88 231 VAL B C 1
ATOM 4911 O O . VAL B 1 231 ? -17.75 22.359 22.203 1 91.88 231 VAL B O 1
ATOM 4914 N N . GLY B 1 232 ? -18.734 21.703 24.078 1 94.69 232 GLY B N 1
ATOM 4915 C CA . GLY B 1 232 ? -18.047 20.422 24.172 1 94.69 232 GLY B CA 1
ATOM 4916 C C . GLY B 1 232 ? -18.984 19.234 24.094 1 94.69 232 GLY B C 1
ATOM 4917 O O . GLY B 1 232 ? -19.516 18.938 23.031 1 94.69 232 GLY B O 1
ATOM 4918 N N . ARG B 1 233 ? -19.344 18.656 25.219 1 96.19 233 ARG B N 1
ATOM 4919 C CA . ARG B 1 233 ? -20.219 17.5 25.312 1 96.19 233 ARG B CA 1
ATOM 4920 C C . ARG B 1 233 ? -21.609 17.828 24.797 1 96.19 233 ARG B C 1
ATOM 4922 O O . ARG B 1 233 ? -22.359 16.938 24.391 1 96.19 233 ARG B O 1
ATOM 4929 N N . GLY B 1 234 ? -21.938 19.109 24.875 1 95.06 234 GLY B N 1
ATOM 4930 C CA . GLY B 1 234 ? -23.25 19.531 24.406 1 95.06 234 GLY B CA 1
ATOM 4931 C C . GLY B 1 234 ? -23.438 19.328 22.906 1 95.06 234 GLY B C 1
ATOM 4932 O O . GLY B 1 234 ? -24.562 19.328 22.422 1 95.06 234 GLY B O 1
ATOM 4933 N N . ARG B 1 235 ? -22.406 19.172 22.219 1 95.31 235 ARG B N 1
ATOM 4934 C CA . ARG B 1 235 ? -22.469 19 20.766 1 95.31 235 ARG B CA 1
ATOM 4935 C C . ARG B 1 235 ? -22.562 17.516 20.406 1 95.31 235 ARG B C 1
ATOM 4937 O O . ARG B 1 235 ? -22.703 17.172 19.219 1 95.31 235 ARG B O 1
ATOM 4944 N N . TYR B 1 236 ? -22.547 16.625 21.375 1 96.19 236 TYR B N 1
ATOM 4945 C CA . TYR B 1 236 ? -22.594 15.188 21.172 1 96.19 236 TYR B CA 1
ATOM 4946 C C . TYR B 1 236 ? -24.016 14.719 20.891 1 96.19 236 TYR B C 1
ATOM 4948 O O . TYR B 1 236 ? -24.969 15.195 21.516 1 96.19 236 TYR B O 1
ATOM 4956 N N . SER B 1 237 ? -24.125 13.828 19.953 1 95 237 SER B N 1
ATOM 4957 C CA . SER B 1 237 ? -25.406 13.164 19.688 1 95 237 SER B CA 1
ATOM 4958 C C . SER B 1 237 ? -25.406 11.742 20.234 1 95 237 SER B C 1
ATOM 4960 O O . SER B 1 237 ? -24.516 10.945 19.906 1 95 237 SER B O 1
ATOM 4962 N N . LYS B 1 238 ? -26.438 11.352 20.891 1 95.06 238 LYS B N 1
ATOM 4963 C CA . LYS B 1 238 ? -26.562 10.016 21.469 1 95.06 238 LYS B CA 1
ATOM 4964 C C . LYS B 1 238 ? -26.609 8.953 20.375 1 95.06 238 LYS B C 1
ATOM 4966 O O . LYS B 1 238 ? -26.312 7.777 20.625 1 95.06 238 LYS B O 1
ATOM 4971 N N . LYS B 1 239 ? -26.938 9.336 19.219 1 95.94 239 LYS B N 1
ATOM 4972 C CA . LYS B 1 239 ? -27.047 8.414 18.094 1 95.94 239 LYS B CA 1
ATOM 4973 C C . LYS B 1 239 ? -25.672 7.891 17.688 1 95.94 239 LYS B C 1
ATOM 4975 O O . LYS B 1 239 ? -25.562 6.91 16.953 1 95.94 239 LYS B O 1
ATOM 4980 N N . MET B 1 240 ? -24.688 8.477 18.156 1 96.44 240 MET B N 1
ATOM 4981 C CA . MET B 1 240 ? -23.328 8.078 17.797 1 96.44 240 MET B CA 1
ATOM 4982 C C . MET B 1 240 ? -22.891 6.832 18.562 1 96.44 240 MET B C 1
ATOM 4984 O O . MET B 1 240 ? -21.938 6.16 18.172 1 96.44 240 MET B O 1
ATOM 4988 N N . ALA B 1 241 ? -23.594 6.566 19.656 1 96.19 241 ALA B N 1
ATOM 4989 C CA . ALA B 1 241 ? -23.328 5.344 20.406 1 96.19 241 ALA B CA 1
ATOM 4990 C C . ALA B 1 241 ? -23.875 4.117 19.656 1 96.19 241 ALA B C 1
ATOM 4992 O O . ALA B 1 241 ? -24.875 4.203 18.953 1 96.19 241 ALA B O 1
ATOM 4993 N N . PRO B 1 242 ? -23.109 3.006 19.781 1 96.69 242 PRO B N 1
ATOM 4994 C CA . PRO B 1 242 ? -22.031 2.699 20.719 1 96.69 242 PRO B CA 1
ATOM 4995 C C . PRO B 1 242 ? -20.641 2.967 20.141 1 96.69 242 PRO B C 1
ATOM 4997 O O . PRO B 1 242 ? -19.641 2.785 20.828 1 96.69 242 PRO B O 1
ATOM 5000 N N . ILE B 1 243 ? -20.516 3.402 18.922 1 96.75 243 ILE B N 1
ATOM 5001 C CA . ILE B 1 243 ? -19.203 3.58 18.297 1 96.75 243 ILE B CA 1
ATOM 5002 C C . ILE B 1 243 ? -18.438 4.699 19 1 96.75 243 ILE B C 1
ATOM 5004 O O . ILE B 1 243 ? -17.25 4.555 19.297 1 96.75 243 ILE B O 1
ATOM 5008 N N . VAL B 1 244 ? -19.172 5.734 19.234 1 97.44 244 VAL B N 1
ATOM 5009 C CA . VAL B 1 244 ? -18.609 6.844 20.016 1 97.44 244 VAL B CA 1
ATOM 5010 C C . VAL B 1 244 ? -19.516 7.141 21.203 1 97.44 244 VAL B C 1
ATOM 5012 O O . VAL B 1 244 ? -20.609 7.691 21.047 1 97.44 244 VAL B O 1
ATOM 5015 N N . LYS B 1 245 ? -19.047 6.82 22.297 1 97.5 245 LYS B N 1
ATOM 5016 C CA . LYS B 1 245 ? -19.766 7.148 23.516 1 97.5 245 LYS B CA 1
ATOM 5017 C C . LYS B 1 245 ? -19.422 8.555 24 1 97.5 245 LYS B C 1
ATOM 5019 O O . LYS B 1 245 ? -18.375 9.094 23.656 1 97.5 245 LYS B O 1
ATOM 5024 N N . ILE B 1 246 ? -20.234 9.125 24.828 1 96.88 246 ILE B N 1
ATOM 5025 C CA . ILE B 1 246 ? -20.078 10.5 25.281 1 96.88 246 ILE B CA 1
ATOM 5026 C C . ILE B 1 246 ? -18.766 10.641 26.062 1 96.88 246 ILE B C 1
ATOM 5028 O O . ILE B 1 246 ? -18.109 11.672 26 1 96.88 246 ILE B O 1
ATOM 5032 N N . LYS B 1 247 ? -18.391 9.602 26.766 1 96.12 247 LYS B N 1
ATOM 5033 C CA . LYS B 1 247 ? -17.172 9.656 27.562 1 96.12 247 LYS B CA 1
ATOM 5034 C C . LYS B 1 247 ? -15.93 9.695 26.672 1 96.12 247 LYS B C 1
ATOM 5036 O O . LYS B 1 247 ? -14.844 10.062 27.141 1 96.12 247 LYS B O 1
ATOM 5041 N N . GLU B 1 248 ? -16.078 9.305 25.453 1 97.12 248 GLU B N 1
ATOM 5042 C CA . GLU B 1 248 ? -14.977 9.258 24.5 1 97.12 248 GLU B CA 1
ATOM 5043 C C . GLU B 1 248 ? -14.93 10.523 23.641 1 97.12 248 GLU B C 1
ATOM 5045 O O . GLU B 1 248 ? -13.953 10.766 22.938 1 97.12 248 GLU B O 1
ATOM 5050 N N . TRP B 1 249 ? -16.016 11.312 23.734 1 97.69 249 TRP B N 1
ATOM 5051 C CA . TRP B 1 249 ? -16.156 12.539 22.969 1 97.69 249 TRP B CA 1
ATOM 5052 C C . TRP B 1 249 ? -15.102 13.57 23.375 1 97.69 249 TRP B C 1
ATOM 5054 O O . TRP B 1 249 ? -14.906 13.82 24.562 1 97.69 249 TRP B O 1
ATOM 5064 N N . ARG B 1 250 ? -14.367 14.078 22.375 1 98.31 250 ARG B N 1
ATOM 5065 C CA . ARG B 1 250 ? -13.305 15.039 22.641 1 98.31 250 ARG B CA 1
ATOM 5066 C C . ARG B 1 250 ? -13.461 16.281 21.781 1 98.31 250 ARG B C 1
ATOM 5068 O O . ARG B 1 250 ? -14.094 16.25 20.734 1 98.31 250 ARG B O 1
ATOM 5075 N N . LYS B 1 251 ? -12.898 17.328 22.25 1 97.69 251 LYS B N 1
ATOM 5076 C CA . LYS B 1 251 ? -12.773 18.594 21.516 1 97.69 251 LYS B CA 1
ATOM 5077 C C . LYS B 1 251 ? -11.305 18.984 21.344 1 97.69 251 LYS B C 1
ATOM 5079 O O . LYS B 1 251 ? -10.461 18.625 22.172 1 97.69 251 LYS B O 1
ATOM 5084 N N . GLY B 1 252 ? -11.016 19.625 20.281 1 97.25 252 GLY B N 1
ATOM 5085 C CA . GLY B 1 252 ? -9.688 20.172 20.031 1 97.25 252 GLY B CA 1
ATOM 5086 C C . GLY B 1 252 ? -9.641 21.125 18.844 1 97.25 252 GLY B C 1
ATOM 5087 O O . GLY B 1 252 ? -10.617 21.25 18.109 1 97.25 252 GLY B O 1
ATOM 5088 N N . SER B 1 253 ? -8.516 21.781 18.797 1 95.25 253 SER B N 1
ATOM 5089 C CA . SER B 1 253 ? -8.258 22.641 17.641 1 95.25 253 SER B CA 1
ATOM 5090 C C . SER B 1 253 ? -8.305 21.844 16.344 1 95.25 253 SER B C 1
ATOM 5092 O O . SER B 1 253 ? -7.898 20.688 16.297 1 95.25 253 SER B O 1
ATOM 5094 N N . GLN B 1 254 ? -8.797 22.531 15.312 1 95.12 254 GLN B N 1
ATOM 5095 C CA . GLN B 1 254 ? -8.781 21.938 13.977 1 95.12 254 GLN B CA 1
ATOM 5096 C C . GLN B 1 254 ? -7.355 21.75 13.469 1 95.12 254 GLN B C 1
ATOM 5098 O O . GLN B 1 254 ? -7.086 20.859 12.656 1 95.12 254 GLN B O 1
ATOM 5103 N N . TRP B 1 255 ? -6.441 22.516 13.953 1 98.38 255 TRP B N 1
ATOM 5104 C CA . TRP B 1 255 ? -5.094 22.609 13.406 1 98.38 255 TRP B CA 1
ATOM 5105 C C . TRP B 1 255 ? -4.199 21.516 1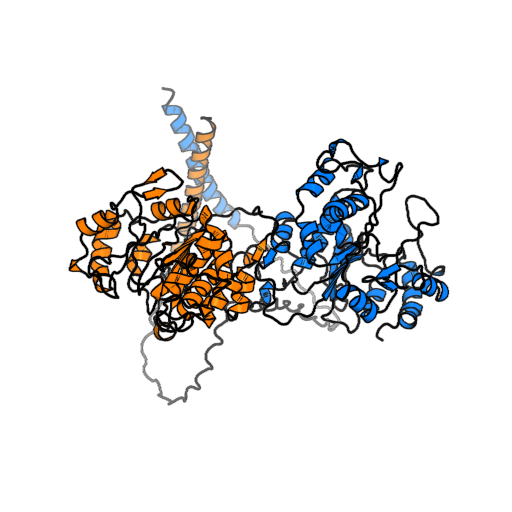3.984 1 98.38 255 TRP B C 1
ATOM 5107 O O . TRP B 1 255 ? -3.623 21.672 15.062 1 98.38 255 TRP B O 1
ATOM 5117 N N . PHE B 1 256 ? -4.012 20.453 13.195 1 98.75 256 PHE B N 1
ATOM 5118 C CA . PHE B 1 256 ? -3.25 19.297 13.648 1 98.75 256 PHE B CA 1
ATOM 5119 C C . PHE B 1 256 ? -1.885 19.25 12.969 1 98.75 256 PHE B C 1
ATOM 5121 O O . PHE B 1 256 ? -1.662 19.922 11.961 1 98.75 256 PHE B O 1
ATOM 5128 N N . GLU B 1 257 ? -1.014 18.609 13.578 1 98.69 257 GLU B N 1
ATOM 5129 C CA . GLU B 1 257 ? 0.22 18.078 13.008 1 98.69 257 GLU B CA 1
ATOM 5130 C C . GLU B 1 257 ? 0.37 16.594 13.312 1 98.69 257 GLU B C 1
ATOM 5132 O O . GLU B 1 257 ? 0.145 16.156 14.445 1 98.69 257 GLU B O 1
ATOM 5137 N N . MET B 1 258 ? 0.651 15.812 12.289 1 98.62 258 MET B N 1
ATOM 5138 C CA . MET B 1 258 ? 0.745 14.375 12.547 1 98.62 258 MET B CA 1
ATOM 5139 C C . MET B 1 258 ? 1.757 13.719 11.609 1 98.62 258 MET B C 1
ATOM 5141 O O . MET B 1 258 ? 2.158 14.32 10.609 1 98.62 258 MET B O 1
ATOM 5145 N N . ASP B 1 259 ? 2.221 12.602 12.062 1 98.69 259 ASP B N 1
ATOM 5146 C CA . ASP B 1 259 ? 3.16 11.867 11.219 1 98.69 259 ASP B CA 1
ATOM 5147 C C . ASP B 1 259 ? 2.426 11.031 10.172 1 98.69 259 ASP B C 1
ATOM 5149 O O . ASP B 1 259 ? 1.193 11.031 10.125 1 98.69 259 ASP B O 1
ATOM 5153 N N . ARG B 1 260 ? 3.133 10.438 9.305 1 98.19 260 ARG B N 1
ATOM 5154 C CA . ARG B 1 260 ? 2.6 9.703 8.164 1 98.19 260 ARG B CA 1
ATOM 5155 C C . ARG B 1 260 ? 1.691 8.562 8.617 1 98.19 260 ARG B C 1
ATOM 5157 O O . ARG B 1 260 ? 0.614 8.359 8.055 1 98.19 260 ARG B O 1
ATOM 5164 N N . ASP B 1 261 ? 2.076 7.789 9.648 1 97.75 261 ASP B N 1
ATOM 5165 C CA . ASP B 1 261 ? 1.294 6.652 10.117 1 97.75 261 ASP B CA 1
ATOM 5166 C C . ASP B 1 261 ? -0.097 7.094 10.57 1 97.75 261 ASP B C 1
ATOM 5168 O O . ASP B 1 261 ? -1.102 6.496 10.18 1 97.75 261 ASP B O 1
ATOM 5172 N N . LEU B 1 262 ? -0.121 8.141 11.336 1 98.81 262 LEU B N 1
ATOM 5173 C CA . LEU B 1 262 ? -1.415 8.617 11.812 1 98.81 262 LEU B CA 1
ATOM 5174 C C . LEU B 1 262 ? -2.234 9.203 10.664 1 98.81 262 LEU B C 1
ATOM 5176 O O . LEU B 1 262 ? -3.455 9.031 10.617 1 98.81 262 LEU B O 1
ATOM 5180 N N . ALA B 1 263 ? -1.599 9.922 9.781 1 98.81 263 ALA B N 1
ATOM 5181 C CA . ALA B 1 263 ? -2.299 10.484 8.633 1 98.81 263 ALA B CA 1
ATOM 5182 C C . ALA B 1 263 ? -3.016 9.398 7.836 1 98.81 263 ALA B C 1
ATOM 5184 O O . ALA B 1 263 ? -4.168 9.57 7.43 1 98.81 263 ALA B O 1
ATOM 5185 N N . ILE B 1 264 ? -2.34 8.32 7.621 1 98.62 264 ILE B N 1
ATOM 5186 C CA . ILE B 1 264 ? -2.922 7.207 6.879 1 98.62 264 ILE B CA 1
ATOM 5187 C C . ILE B 1 264 ? -4.141 6.672 7.629 1 98.62 264 ILE B C 1
ATOM 5189 O O . ILE B 1 264 ? -5.176 6.395 7.023 1 98.62 264 ILE B O 1
ATOM 5193 N N . GLU B 1 265 ? -4.023 6.566 8.945 1 98.5 265 GLU B N 1
ATOM 5194 C CA . GLU B 1 265 ? -5.141 6.078 9.758 1 98.5 265 GLU B CA 1
ATOM 5195 C C . GLU B 1 265 ? -6.344 7.008 9.656 1 98.5 265 GLU B C 1
ATOM 5197 O O . GLU B 1 265 ? -7.484 6.551 9.594 1 98.5 265 GLU B O 1
ATOM 5202 N N . VAL B 1 266 ? -6.074 8.234 9.602 1 98.62 266 VAL B N 1
ATOM 5203 C CA . VAL B 1 266 ? -7.148 9.219 9.57 1 98.62 266 VAL B CA 1
ATOM 5204 C C . VAL B 1 266 ? -7.902 9.125 8.242 1 98.62 266 VAL B C 1
ATOM 5206 O O . VAL B 1 266 ? -9.133 9.07 8.227 1 98.62 266 VAL B O 1
ATOM 5209 N N . ILE B 1 267 ? -7.23 9.047 7.156 1 98.38 267 ILE B N 1
ATOM 5210 C CA . ILE B 1 267 ? -7.934 9.055 5.879 1 98.38 267 ILE B CA 1
ATOM 5211 C C . ILE B 1 267 ? -8.594 7.699 5.641 1 98.38 267 ILE B C 1
ATOM 5213 O O . ILE B 1 267 ? -9.578 7.602 4.906 1 98.38 267 ILE B O 1
ATOM 5217 N N . ALA B 1 268 ? -8.07 6.688 6.273 1 98 268 ALA B N 1
ATOM 5218 C CA . ALA B 1 268 ? -8.57 5.336 6.039 1 98 268 ALA B CA 1
ATOM 5219 C C . ALA B 1 268 ? -9.75 5.023 6.957 1 98 268 ALA B C 1
ATOM 5221 O O . ALA B 1 268 ? -10.453 4.035 6.75 1 98 268 ALA B O 1
ATOM 5222 N N . ASP B 1 269 ? -9.969 5.836 7.945 1 97.75 269 ASP B N 1
ATOM 5223 C CA . ASP B 1 269 ? -11.031 5.574 8.914 1 97.75 269 ASP B CA 1
ATOM 5224 C C . ASP B 1 269 ? -12.406 5.656 8.25 1 97.75 269 ASP B C 1
ATOM 5226 O O . ASP B 1 269 ? -12.766 6.691 7.688 1 97.75 269 ASP B O 1
ATOM 5230 N N . LYS B 1 270 ? -13.141 4.598 8.367 1 94.81 270 LYS B N 1
ATOM 5231 C CA . LYS B 1 270 ? -14.5 4.574 7.84 1 94.81 270 LYS B CA 1
ATOM 5232 C C . LYS B 1 270 ? -15.523 4.531 8.969 1 94.81 270 LYS B C 1
ATOM 5234 O O . LYS B 1 270 ? -16.547 5.211 8.906 1 94.81 270 LYS B O 1
ATOM 5239 N N . MET B 1 271 ? -15.172 3.916 9.945 1 95.62 271 MET B N 1
ATOM 5240 C CA . MET B 1 271 ? -16.125 3.654 11.023 1 95.62 271 MET B CA 1
ATOM 5241 C C . MET B 1 271 ? -16.469 4.941 11.766 1 95.62 271 MET B C 1
ATOM 5243 O O . MET B 1 271 ? -17.641 5.328 11.828 1 95.62 271 MET B O 1
ATOM 5247 N N . TYR B 1 272 ? -15.516 5.602 12.328 1 96.38 272 TYR B N 1
ATOM 5248 C CA . TYR B 1 272 ? -15.781 6.812 13.102 1 96.38 272 TYR B CA 1
ATOM 5249 C C . TYR B 1 272 ? -16.234 7.945 12.188 1 96.38 272 TYR B C 1
ATOM 5251 O O . TYR B 1 272 ? -17.156 8.695 12.531 1 96.38 272 TYR B O 1
ATOM 5259 N N . PHE B 1 273 ? -15.625 8.062 11.062 1 95.56 273 PHE B N 1
ATOM 5260 C CA . PHE B 1 273 ? -15.984 9.125 10.133 1 95.56 273 PHE B CA 1
ATOM 5261 C C . PHE B 1 273 ? -17.453 9.016 9.727 1 95.56 273 PHE B C 1
ATOM 5263 O O . PHE B 1 273 ? -18.156 10.023 9.633 1 95.56 273 PHE B O 1
ATOM 5270 N N . SER B 1 274 ? -17.875 7.781 9.484 1 94.75 274 SER B N 1
ATOM 5271 C CA . SER B 1 274 ? -19.266 7.594 9.086 1 94.75 274 SER B CA 1
ATOM 5272 C C . SER B 1 274 ? -20.234 8.039 10.18 1 94.75 274 SER B C 1
ATOM 5274 O O . SER B 1 274 ? -21.281 8.625 9.898 1 94.75 274 SER B O 1
ATOM 5276 N N . VAL B 1 275 ? -19.891 7.805 11.383 1 95.62 275 VAL B N 1
ATOM 5277 C CA . VAL B 1 275 ? -20.703 8.188 12.523 1 95.62 275 VAL B CA 1
ATOM 5278 C C . VAL B 1 275 ? -20.797 9.711 12.609 1 95.62 275 VAL B C 1
ATOM 5280 O O . VAL B 1 275 ? -21.875 10.266 12.82 1 95.62 275 VAL B O 1
ATOM 5283 N N . PHE B 1 276 ? -19.703 10.375 12.438 1 95.31 276 PHE B N 1
ATOM 5284 C CA . PHE B 1 276 ? -19.688 11.828 12.461 1 95.31 276 PHE B CA 1
ATOM 5285 C C . PHE B 1 276 ? -20.438 12.406 11.266 1 95.31 276 PHE B C 1
ATOM 5287 O O . PHE B 1 276 ? -21.156 13.398 11.391 1 95.31 276 PHE B O 1
ATOM 5294 N N . HIS B 1 277 ? -20.25 11.742 10.156 1 93 277 HIS B N 1
ATOM 5295 C CA . HIS B 1 277 ? -20.938 12.172 8.938 1 93 277 HIS B CA 1
ATOM 5296 C C . HIS B 1 277 ? -22.453 12.086 9.102 1 93 277 HIS B C 1
ATOM 5298 O O . HIS B 1 277 ? -23.172 13.008 8.719 1 93 277 HIS B O 1
ATOM 5304 N N . ASP B 1 278 ? -22.906 11.109 9.703 1 93.38 278 ASP B N 1
ATOM 5305 C CA . ASP B 1 278 ? -24.344 10.836 9.773 1 93.38 278 ASP B CA 1
ATOM 5306 C C . ASP B 1 278 ? -25 11.625 10.906 1 93.38 278 ASP B C 1
ATOM 5308 O O . ASP B 1 278 ? -26.156 12.039 10.789 1 93.38 278 ASP B O 1
ATOM 5312 N N . PHE B 1 279 ? -24.156 11.898 11.992 1 94 279 PHE B N 1
ATOM 5313 C CA . PHE B 1 279 ? -24.875 12.344 13.18 1 94 279 PHE B CA 1
ATOM 5314 C C . PHE B 1 279 ? -24.297 13.664 13.695 1 94 279 PHE B C 1
ATOM 5316 O O . PHE B 1 279 ? -24.828 14.242 14.648 1 94 279 PHE B O 1
ATOM 5323 N N . CYS B 1 280 ? -23.219 14.148 13.188 1 91.31 280 CYS B N 1
ATOM 5324 C CA . CYS B 1 280 ? -22.688 15.453 13.562 1 91.31 280 CYS B CA 1
ATOM 5325 C C . CYS B 1 280 ? -23.094 16.516 12.547 1 91.31 280 CYS B C 1
ATOM 5327 O O . CYS B 1 280 ? -22.297 16.922 11.703 1 91.31 280 CYS B O 1
ATOM 5329 N N . ASN B 1 281 ? -24.344 16.891 12.625 1 79.94 281 ASN B N 1
ATOM 5330 C CA . ASN B 1 281 ? -24.891 17.859 11.688 1 79.94 281 ASN B CA 1
ATOM 5331 C C . ASN B 1 281 ? -25.062 19.234 12.336 1 79.94 281 ASN B C 1
ATOM 5333 O O . ASN B 1 281 ? -25.078 19.344 13.57 1 79.94 281 ASN B O 1
ATOM 5337 N N . GLY B 1 282 ? -25.062 20.312 11.539 1 73.5 282 GLY B N 1
ATOM 5338 C CA . GLY B 1 282 ? -25.406 21.641 12.008 1 73.5 282 GLY B CA 1
ATOM 5339 C C . GLY B 1 282 ? -24.328 22.25 12.883 1 73.5 282 GLY B C 1
ATOM 5340 O O . GLY B 1 282 ? -23.172 22.359 12.461 1 73.5 282 GLY B O 1
ATOM 5341 N N . LYS B 1 283 ? -24.719 22.406 14.211 1 80.69 283 LYS B N 1
ATOM 5342 C CA . LYS B 1 283 ? -23.891 23.141 15.164 1 80.69 283 LYS B CA 1
ATOM 5343 C C . LYS B 1 283 ? -22.922 22.203 15.875 1 80.69 283 LYS B C 1
ATOM 5345 O O . LYS B 1 283 ? -22.375 22.547 16.922 1 80.69 283 LYS B O 1
ATOM 5350 N N . CYS B 1 284 ? -22.703 21.078 15.336 1 88.62 284 CYS B N 1
ATOM 5351 C CA . CYS B 1 284 ? -21.844 20.109 15.984 1 88.62 284 CYS B CA 1
ATOM 5352 C C . CYS B 1 284 ? -20.375 20.484 15.797 1 88.62 284 CYS B C 1
ATOM 5354 O O . CYS B 1 284 ? -19.562 20.312 16.719 1 88.62 284 CYS B O 1
ATOM 5356 N N . TYR B 1 285 ? -19.984 21.094 14.609 1 90.25 285 TYR B N 1
ATOM 5357 C CA . TYR B 1 285 ? -18.609 21.484 14.305 1 90.25 285 TYR B CA 1
ATOM 5358 C C . TYR B 1 285 ? -17.688 20.266 14.328 1 90.25 285 TYR B C 1
ATOM 5360 O O . TYR B 1 285 ? -16.75 20.203 15.125 1 90.25 285 TYR B O 1
ATOM 5368 N N . ALA B 1 286 ? -17.859 19.391 13.406 1 93.06 286 ALA B N 1
ATOM 5369 C CA . ALA B 1 286 ? -17.172 18.109 13.328 1 93.06 286 ALA B CA 1
ATOM 5370 C C . ALA B 1 286 ? -15.664 18.297 13.258 1 93.06 286 ALA B C 1
ATOM 5372 O O . ALA B 1 286 ? -14.898 17.453 13.719 1 93.06 286 ALA B O 1
ATOM 5373 N N . ASP B 1 287 ? -15.164 19.422 12.734 1 92.31 287 ASP B N 1
ATOM 5374 C CA . ASP B 1 287 ? -13.734 19.688 12.578 1 92.31 287 ASP B CA 1
ATOM 5375 C C . ASP B 1 287 ? -13.047 19.781 13.93 1 92.31 287 ASP B C 1
ATOM 5377 O O . ASP B 1 287 ? -11.836 19.578 14.031 1 92.31 287 ASP B O 1
ATOM 5381 N N . GLU B 1 288 ? -13.805 20 14.977 1 94.94 288 GLU B N 1
ATOM 5382 C CA . GLU B 1 288 ? -13.227 20.156 16.312 1 94.94 288 GLU B CA 1
ATOM 5383 C C . GLU B 1 288 ? -13.391 18.891 17.141 1 94.94 288 GLU B C 1
ATOM 5385 O O . GLU B 1 288 ? -12.906 18.812 18.266 1 94.94 288 GLU B O 1
ATOM 5390 N N . HIS B 1 289 ? -14.109 17.984 16.594 1 96.88 289 HIS B N 1
ATOM 5391 C CA . HIS B 1 289 ? -14.461 16.859 17.469 1 96.88 289 HIS B CA 1
ATOM 5392 C C . HIS B 1 289 ? -14.055 15.531 16.844 1 96.88 289 HIS B C 1
ATOM 5394 O O . HIS B 1 289 ? -13.703 14.586 17.547 1 96.88 289 HIS B O 1
ATOM 5400 N N . TYR B 1 290 ? -14.086 15.391 15.539 1 97.06 290 TYR B N 1
ATOM 5401 C CA . TYR B 1 290 ? -13.852 14.102 14.898 1 97.06 290 TYR B CA 1
ATOM 5402 C C . TYR B 1 290 ? -12.43 13.617 15.141 1 97.06 290 TYR B C 1
ATOM 5404 O O . TYR B 1 290 ? -12.219 12.602 15.797 1 97.06 290 TYR B O 1
ATOM 5412 N N . ILE B 1 291 ? -11.438 14.398 14.695 1 98.25 291 ILE B N 1
ATOM 5413 C CA . ILE B 1 291 ? -10.055 13.945 14.75 1 98.25 291 ILE B CA 1
ATOM 5414 C C . ILE B 1 291 ? -9.609 13.82 16.203 1 98.25 291 ILE B C 1
ATOM 5416 O O . ILE B 1 291 ? -9.031 12.805 16.594 1 98.25 291 ILE B O 1
ATOM 5420 N N . PRO B 1 292 ? -9.969 14.75 17.062 1 98.38 292 PRO B N 1
ATOM 5421 C CA . PRO B 1 292 ? -9.617 14.586 18.469 1 98.38 292 PRO B CA 1
ATOM 5422 C C . PRO B 1 292 ? -10.203 13.312 19.094 1 98.38 292 PRO B C 1
ATOM 5424 O O . PRO B 1 292 ? -9.508 12.602 19.812 1 98.38 292 PRO B O 1
ATOM 5427 N N . THR B 1 293 ? -11.438 13.047 18.781 1 98.5 293 THR B N 1
ATOM 5428 C CA . THR B 1 293 ? -12.102 11.867 19.328 1 98.5 293 THR B CA 1
ATOM 5429 C C . THR B 1 293 ? -11.477 10.586 18.781 1 98.5 293 THR B C 1
ATOM 5431 O O . THR B 1 293 ? -11.109 9.695 19.547 1 98.5 293 THR B O 1
ATOM 5434 N N . PHE B 1 294 ? -11.312 10.562 17.516 1 98.38 294 PHE B N 1
ATOM 5435 C CA . PHE B 1 294 ? -10.773 9.391 16.828 1 98.38 294 PHE B CA 1
ATOM 5436 C C . PHE B 1 294 ? -9.352 9.102 17.312 1 98.38 294 PHE B C 1
ATOM 5438 O O . PHE B 1 294 ? -9.039 7.965 17.672 1 9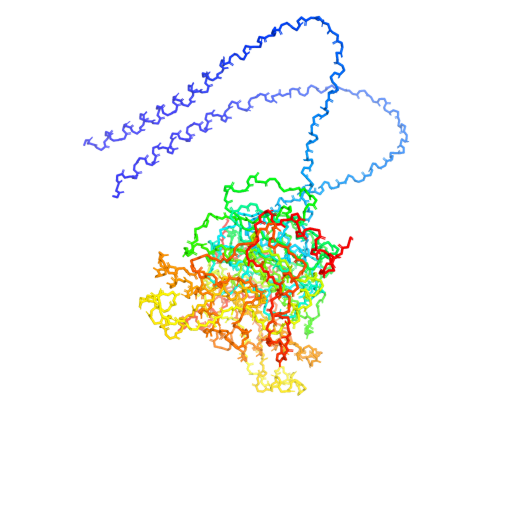8.38 294 PHE B O 1
ATOM 5445 N N . VAL B 1 295 ? -8.492 10.086 17.375 1 98.5 295 VAL B N 1
ATOM 5446 C CA . VAL B 1 295 ? -7.082 9.938 17.719 1 98.5 295 VAL B CA 1
ATOM 5447 C C . VAL B 1 295 ? -6.945 9.531 19.188 1 98.5 295 VAL B C 1
ATOM 5449 O O . VAL B 1 295 ? -6.129 8.672 19.531 1 98.5 295 VAL B O 1
ATOM 5452 N N . THR B 1 296 ? -7.707 10.102 20.031 1 97.88 296 THR B N 1
ATOM 5453 C CA . THR B 1 296 ? -7.645 9.742 21.453 1 97.88 296 THR B CA 1
ATOM 5454 C C . THR B 1 296 ? -8.07 8.297 21.672 1 97.88 296 THR B C 1
ATOM 5456 O O . THR B 1 296 ? -7.441 7.566 22.438 1 97.88 296 THR B O 1
ATOM 5459 N N . LYS B 1 297 ? -9.039 7.891 20.984 1 96.94 297 LYS B N 1
ATOM 5460 C CA . LYS B 1 297 ? -9.602 6.555 21.156 1 96.94 297 LYS B CA 1
ATOM 5461 C C . LYS B 1 297 ? -8.641 5.484 20.656 1 96.94 297 LYS B C 1
ATOM 5463 O O . LYS B 1 297 ? -8.469 4.441 21.281 1 96.94 297 LYS B O 1
ATOM 5468 N N . LYS B 1 298 ? -7.977 5.777 19.562 1 97.56 298 LYS B N 1
ATOM 5469 C CA . LYS B 1 298 ? -7.262 4.699 18.875 1 97.56 298 LYS B CA 1
ATOM 5470 C C . LYS B 1 298 ? -5.754 4.895 18.984 1 97.56 298 LYS B C 1
ATOM 5472 O O . LYS B 1 298 ? -4.992 3.926 18.922 1 97.56 298 LYS B O 1
ATOM 5477 N N . PHE B 1 299 ? -5.355 6.098 19.188 1 97.75 299 PHE B N 1
ATOM 5478 C CA . PHE B 1 299 ? -3.93 6.387 19.078 1 97.75 299 PHE B CA 1
ATOM 5479 C C . PHE B 1 299 ? -3.48 7.324 20.188 1 97.75 299 PHE B C 1
ATOM 5481 O O . PHE B 1 299 ? -2.57 8.133 20 1 97.75 299 PHE B O 1
ATOM 5488 N N . GLY B 1 300 ? -4.066 7.254 21.297 1 97.19 300 GLY B N 1
ATOM 5489 C CA . GLY B 1 300 ? -3.803 8.156 22.406 1 97.19 300 GLY B CA 1
ATOM 5490 C C . GLY B 1 300 ? -2.365 8.109 22.891 1 97.19 300 GLY B C 1
ATOM 5491 O O . GLY B 1 300 ? -1.813 9.133 23.312 1 97.19 300 GLY B O 1
ATOM 5492 N N . GLU B 1 301 ? -1.724 7 22.734 1 96.06 301 GLU B N 1
ATOM 5493 C CA . GLU B 1 301 ? -0.387 6.793 23.281 1 96.06 301 GLU B CA 1
ATOM 5494 C C . GLU B 1 301 ? 0.661 7.574 22.5 1 96.06 301 GLU B C 1
ATOM 5496 O O . GLU B 1 301 ? 1.716 7.922 23.031 1 96.06 301 GLU B O 1
ATOM 5501 N N . THR B 1 302 ? 0.353 7.887 21.266 1 96.94 302 THR B N 1
ATOM 5502 C CA . THR B 1 302 ? 1.341 8.547 20.422 1 96.94 302 THR B CA 1
ATOM 5503 C C . THR B 1 302 ? 0.96 10 20.172 1 96.94 302 THR B C 1
ATOM 5505 O O . THR B 1 302 ? 1.602 10.695 19.391 1 96.94 302 THR B O 1
ATOM 5508 N N . ASN B 1 303 ? -0.063 10.453 20.828 1 98.44 303 ASN B N 1
ATOM 5509 C CA . ASN B 1 303 ? -0.525 11.828 20.656 1 98.44 303 ASN B CA 1
ATOM 5510 C C . ASN B 1 303 ? -0.168 12.695 21.859 1 98.44 303 ASN B C 1
ATOM 5512 O O . ASN B 1 303 ? -0.281 12.258 23.016 1 98.44 303 ASN B O 1
ATOM 5516 N N . SER B 1 304 ? 0.21 13.93 21.625 1 97.75 304 SER B N 1
ATOM 5517 C CA . SER B 1 304 ? 0.612 14.859 22.672 1 97.75 304 SER B CA 1
ATOM 5518 C C . SER B 1 304 ? -0.599 15.539 23.312 1 97.75 304 SER B C 1
ATOM 5520 O O . SER B 1 304 ? -0.492 16.141 24.375 1 97.75 304 SER B O 1
ATOM 5522 N N . ASN B 1 305 ? -1.736 15.547 22.594 1 97.69 305 ASN B N 1
ATOM 5523 C CA . ASN B 1 305 ? -2.99 16.188 22.984 1 97.69 305 ASN B CA 1
ATOM 5524 C C . ASN B 1 305 ? -2.883 17.703 22.953 1 97.69 305 ASN B C 1
ATOM 5526 O O . ASN B 1 305 ? -3.619 18.406 23.656 1 97.69 305 ASN B O 1
ATOM 5530 N N . ARG B 1 306 ? -1.99 18.25 22.234 1 96.69 306 ARG B N 1
ATOM 5531 C CA . ARG B 1 306 ? -1.893 19.703 22.031 1 96.69 306 ARG B CA 1
ATOM 5532 C C . ARG B 1 306 ? -1.709 20.031 20.547 1 96.69 306 ARG B C 1
ATOM 5534 O O . ARG B 1 306 ? -1.393 19.156 19.75 1 96.69 306 ARG B O 1
ATOM 5541 N N . THR B 1 307 ? -1.968 21.266 20.234 1 98 307 THR B N 1
ATOM 5542 C CA . THR B 1 307 ? -1.727 21.797 18.906 1 98 307 THR B CA 1
ATOM 5543 C C . THR B 1 307 ? -0.442 22.625 18.875 1 98 307 THR B C 1
ATOM 5545 O O . THR B 1 307 ? 0.002 23.125 19.906 1 98 307 THR B O 1
ATOM 5548 N N . LEU B 1 308 ? 0.137 22.719 17.703 1 98.12 308 LEU B N 1
ATOM 5549 C CA . LEU B 1 308 ? 1.33 23.547 17.531 1 98.12 308 LEU B CA 1
ATOM 5550 C C . LEU B 1 308 ? 0.97 24.906 16.953 1 98.12 308 LEU B C 1
ATOM 5552 O O . LEU B 1 308 ? 1.855 25.703 16.625 1 98.12 308 LEU B O 1
ATOM 5556 N N . THR B 1 309 ? -0.302 25.172 16.797 1 98.38 309 THR B N 1
ATOM 5557 C CA . THR B 1 309 ? -0.77 26.453 16.281 1 98.38 309 THR B CA 1
ATOM 5558 C C . THR B 1 309 ? -1.426 27.281 17.375 1 98.38 309 THR B C 1
ATOM 5560 O O . THR B 1 309 ? -2.477 26.906 17.906 1 98.38 309 THR B O 1
ATOM 5563 N N . PHE B 1 310 ? -0.836 28.375 17.672 1 97.06 310 PHE B N 1
ATOM 5564 C CA . PHE B 1 310 ? -1.368 29.281 18.688 1 97.06 310 PHE B CA 1
ATOM 5565 C C . PHE B 1 310 ? -2.584 30.031 18.156 1 97.06 310 PHE B C 1
ATOM 5567 O O . PHE B 1 310 ? -2.553 30.578 17.047 1 97.06 310 PHE B O 1
ATOM 5574 N N . VAL B 1 311 ? -3.602 30.016 18.906 1 96.62 311 VAL B N 1
ATOM 5575 C CA . VAL B 1 311 ? -4.809 30.797 18.641 1 96.62 311 VAL B CA 1
ATOM 5576 C C . VAL B 1 311 ? -5.215 31.562 19.906 1 96.62 311 VAL B C 1
ATOM 5578 O O . VAL B 1 311 ? -5.281 30.984 20.984 1 96.62 311 VAL B O 1
ATOM 5581 N N . ASP B 1 312 ? -5.473 32.844 19.781 1 95 312 ASP B N 1
ATOM 5582 C CA . ASP B 1 312 ? -5.848 33.688 20.922 1 95 312 ASP B CA 1
ATOM 5583 C C . ASP B 1 312 ? -7.363 33.719 21.094 1 95 312 ASP B C 1
ATOM 5585 O O . ASP B 1 312 ? -8.062 34.375 20.328 1 95 312 ASP B O 1
ATOM 5589 N N . TRP B 1 313 ? -7.82 33.125 22.141 1 92.19 313 TRP B N 1
ATOM 5590 C CA . TRP B 1 313 ? -9.25 33.094 22.438 1 92.19 313 TRP B CA 1
ATOM 5591 C C . TRP B 1 313 ? -9.586 33.938 23.656 1 92.19 313 TRP B C 1
ATOM 5593 O O . TRP B 1 313 ? -10.68 33.844 24.203 1 92.19 313 TRP B O 1
ATOM 5603 N N . ALA B 1 314 ? -8.727 34.688 24.062 1 89.56 314 ALA B N 1
ATOM 5604 C CA . ALA B 1 314 ? -8.828 35.438 25.328 1 89.56 314 ALA B CA 1
ATOM 5605 C C . ALA B 1 314 ? -10.039 36.375 25.328 1 89.56 314 ALA B C 1
ATOM 5607 O O . ALA B 1 314 ? -10.625 36.625 26.375 1 89.56 314 ALA B O 1
ATOM 5608 N N . LYS B 1 315 ? -10.438 36.844 24.219 1 90 315 LYS B N 1
ATOM 5609 C CA . LYS B 1 315 ? -11.539 37.781 24.125 1 90 315 LYS B CA 1
ATOM 5610 C C . LYS B 1 315 ? -12.891 37.062 24.125 1 90 315 LYS B C 1
ATOM 5612 O O . LYS B 1 315 ? -13.938 37.719 24.188 1 90 315 LYS B O 1
ATOM 5617 N N . GLY B 1 316 ? -12.883 35.812 24.047 1 81.75 316 GLY B N 1
ATOM 5618 C CA . GLY B 1 316 ? -14.117 35.031 24.031 1 81.75 316 GLY B CA 1
ATOM 5619 C C . GLY B 1 316 ? -14.867 35.156 22.703 1 81.75 316 GLY B C 1
ATOM 5620 O O . GLY B 1 316 ? -14.359 35.75 21.75 1 81.75 316 GLY B O 1
ATOM 5621 N N . GLY B 1 317 ? -16.031 34.438 22.578 1 82.12 317 GLY B N 1
ATOM 5622 C CA . GLY B 1 317 ? -16.844 34.5 21.375 1 82.12 317 GLY B CA 1
ATOM 5623 C C . GLY B 1 317 ? -16.547 33.344 20.406 1 82.12 317 GLY B C 1
ATOM 5624 O O . GLY B 1 317 ? -15.719 32.469 20.703 1 82.12 317 GLY B O 1
ATOM 5625 N N . PRO B 1 318 ? -17.234 33.438 19.359 1 82.62 318 PRO B N 1
ATOM 5626 C CA . PRO B 1 318 ? -17.141 32.312 18.422 1 82.62 318 PRO B CA 1
ATOM 5627 C C . PRO B 1 318 ? -15.945 32.406 17.484 1 82.62 318 PRO B C 1
ATOM 5629 O O . PRO B 1 318 ? -15.656 31.469 16.75 1 82.62 318 PRO B O 1
ATOM 5632 N N . HIS B 1 319 ? -15.227 33.594 17.562 1 88.62 319 HIS B N 1
ATOM 5633 C CA . HIS B 1 319 ? -14.07 33.781 16.688 1 88.62 319 HIS B CA 1
ATOM 5634 C C . HIS B 1 319 ? -12.844 34.188 17.5 1 88.62 319 HIS B C 1
ATOM 5636 O O . HIS B 1 319 ? -12.945 35 18.438 1 88.62 319 HIS B O 1
ATOM 5642 N N . PRO B 1 320 ? -11.719 33.688 17.062 1 94 320 PRO B N 1
ATOM 5643 C CA . PRO B 1 320 ? -10.5 34.094 17.781 1 94 320 PRO B CA 1
ATOM 5644 C C . PRO B 1 320 ? -10.055 35.5 17.438 1 94 320 PRO B C 1
ATOM 5646 O O . PRO B 1 320 ? -10.562 36.094 16.484 1 94 320 PRO B O 1
ATOM 5649 N N . THR B 1 321 ? -9.164 36 18.234 1 95.5 321 THR B N 1
ATOM 5650 C CA . THR B 1 321 ? -8.617 37.344 18.031 1 95.5 321 THR B CA 1
ATOM 5651 C C . THR B 1 321 ? -7.938 37.438 16.656 1 95.5 321 THR B C 1
ATOM 5653 O O . THR B 1 321 ? -7.18 36.531 16.281 1 95.5 321 THR B O 1
ATOM 5656 N N . LYS B 1 322 ? -8.266 38.5 15.961 1 96.31 322 LYS B N 1
ATOM 5657 C CA . LYS B 1 322 ? -7.613 38.812 14.688 1 96.31 322 LYS B CA 1
ATOM 5658 C C . LYS B 1 322 ? -6.512 39.844 14.867 1 96.31 322 LYS B C 1
ATOM 5660 O O . LYS B 1 322 ? -6.688 40.812 15.594 1 96.31 322 LYS B O 1
ATOM 5665 N N . TYR B 1 323 ? -5.426 39.625 14.211 1 97.25 323 TYR B N 1
ATOM 5666 C CA . TYR B 1 323 ? -4.309 40.562 14.289 1 97.25 323 TYR B CA 1
ATOM 5667 C C . TYR B 1 323 ? -4.141 41.312 12.969 1 97.25 323 TYR B C 1
ATOM 5669 O O . TYR B 1 323 ? -4.086 40.719 11.898 1 97.25 323 TYR B O 1
ATOM 5677 N N . THR B 1 324 ? -4.082 42.531 13.109 1 96.44 324 THR B N 1
ATOM 5678 C CA . THR B 1 324 ? -3.898 43.438 11.969 1 96.44 324 THR B CA 1
ATOM 5679 C C . THR B 1 324 ? -2.529 44.094 12.016 1 96.44 324 THR B C 1
ATOM 5681 O O . THR B 1 324 ? -1.66 43.688 12.797 1 96.44 324 THR B O 1
ATOM 5684 N N . ARG B 1 325 ? -2.369 45.062 11.164 1 96.06 325 ARG B N 1
ATOM 5685 C CA . ARG B 1 325 ? -1.08 45.719 10.945 1 96.06 325 ARG B CA 1
ATOM 5686 C C . ARG B 1 325 ? -0.49 46.219 12.258 1 96.06 325 ARG B C 1
ATOM 5688 O O . ARG B 1 325 ? 0.669 45.938 12.57 1 96.06 325 ARG B O 1
ATOM 5695 N N . ASN B 1 326 ? -1.268 46.906 13.07 1 95.12 326 ASN B N 1
ATOM 5696 C CA . ASN B 1 326 ? -0.769 47.594 14.258 1 95.12 326 ASN B CA 1
ATOM 5697 C C . ASN B 1 326 ? -0.541 46.625 15.414 1 95.12 326 ASN B C 1
ATOM 5699 O O . ASN B 1 326 ? 0.151 46.938 16.375 1 95.12 326 ASN B O 1
ATOM 5703 N N . ASP B 1 327 ? -1.102 45.438 15.289 1 96 327 ASP B N 1
ATOM 5704 C CA . ASP B 1 327 ? -0.925 44.438 16.328 1 96 327 ASP B CA 1
ATOM 5705 C C . ASP B 1 327 ? 0.432 43.75 16.188 1 96 327 ASP B C 1
ATOM 5707 O O . ASP B 1 327 ? 0.924 43.156 17.156 1 96 327 ASP B O 1
ATOM 5711 N N . VAL B 1 328 ? 0.991 43.844 15.008 1 97.19 328 VAL B N 1
ATOM 5712 C CA . VAL B 1 328 ? 2.227 43.125 14.711 1 97.19 328 VAL B CA 1
ATOM 5713 C C . VAL B 1 328 ? 3.428 43.969 15.148 1 97.19 328 VAL B C 1
ATOM 5715 O O . VAL B 1 328 ? 3.779 44.938 14.492 1 97.19 328 VAL B O 1
ATOM 5718 N N . THR B 1 329 ? 4.016 43.594 16.234 1 96.88 329 THR B N 1
ATOM 5719 C CA . THR B 1 329 ? 5.234 44.219 16.766 1 96.88 329 THR B CA 1
ATOM 5720 C C . THR B 1 329 ? 6.266 43.125 17.109 1 96.88 329 THR B C 1
ATOM 5722 O O . THR B 1 329 ? 5.93 41.969 17.203 1 96.88 329 THR B O 1
ATOM 5725 N N . LYS B 1 330 ? 7.527 43.594 17.219 1 96.31 330 LYS B N 1
ATOM 5726 C CA . LYS B 1 330 ? 8.586 42.656 17.609 1 96.31 330 LYS B CA 1
ATOM 5727 C C . LYS B 1 330 ? 8.258 42 18.953 1 96.31 330 LYS B C 1
ATOM 5729 O O . LYS B 1 330 ? 8.406 40.781 19.094 1 96.31 330 LYS B O 1
ATOM 5734 N N . ASP B 1 331 ? 7.809 42.844 19.891 1 95.38 331 ASP B N 1
ATOM 5735 C CA . ASP B 1 331 ? 7.492 42.344 21.219 1 95.38 331 ASP B CA 1
ATOM 5736 C C . ASP B 1 331 ? 6.359 41.312 21.172 1 95.38 331 ASP B C 1
ATOM 5738 O O . ASP B 1 331 ? 6.414 40.281 21.844 1 95.38 331 ASP B O 1
ATOM 5742 N N . PHE B 1 332 ? 5.387 41.562 20.391 1 95.94 332 PHE B N 1
ATOM 5743 C CA . PHE B 1 332 ? 4.238 40.656 20.266 1 95.94 332 PHE B CA 1
ATOM 5744 C C . PHE B 1 332 ? 4.66 39.312 19.688 1 95.94 332 PHE B C 1
ATOM 5746 O O . PHE B 1 332 ? 4.32 38.281 20.25 1 95.94 332 PHE B O 1
ATOM 5753 N N . LEU B 1 333 ? 5.422 39.344 18.641 1 95.69 333 LEU B N 1
ATOM 5754 C CA . LEU B 1 333 ? 5.883 38.125 18 1 95.69 333 LEU B CA 1
ATOM 5755 C C . LEU B 1 333 ? 6.793 37.312 18.938 1 95.69 333 LEU B C 1
ATOM 5757 O O . LEU B 1 333 ? 6.734 36.094 18.984 1 95.69 333 LEU B O 1
ATOM 5761 N N . MET B 1 334 ? 7.59 38 19.734 1 94.56 334 MET B N 1
ATOM 5762 C CA . MET B 1 334 ? 8.453 37.344 20.719 1 94.56 334 MET B CA 1
ATOM 5763 C C . MET B 1 334 ? 7.625 36.656 21.797 1 94.56 334 MET B C 1
ATOM 5765 O O . MET B 1 334 ? 7.965 35.562 22.234 1 94.56 334 MET B O 1
ATOM 5769 N N . LYS B 1 335 ? 6.602 37.312 22.156 1 92.88 335 LYS B N 1
ATOM 5770 C CA . LYS B 1 335 ? 5.715 36.719 23.156 1 92.88 335 LYS B CA 1
ATOM 5771 C C . LYS B 1 335 ? 5.074 35.438 22.656 1 92.88 335 LYS B C 1
ATOM 5773 O O . LYS B 1 335 ? 4.93 34.469 23.406 1 92.88 335 LYS B O 1
ATOM 5778 N N . LEU B 1 336 ? 4.73 35.438 21.438 1 93.75 336 LEU B N 1
ATOM 5779 C CA . LEU B 1 336 ? 4.109 34.25 20.844 1 93.75 336 LEU B CA 1
ATOM 5780 C C . LEU B 1 336 ? 5.082 33.062 20.828 1 93.75 336 LEU B C 1
ATOM 5782 O O . LEU B 1 336 ? 4.664 31.922 20.906 1 93.75 336 LEU B O 1
ATOM 5786 N N . ARG B 1 337 ? 6.359 33.344 20.797 1 92 337 ARG B N 1
ATOM 5787 C CA . ARG B 1 337 ? 7.402 32.312 20.703 1 92 337 ARG B CA 1
ATOM 5788 C C . ARG B 1 337 ? 7.742 31.766 22.078 1 92 337 ARG B C 1
ATOM 5790 O O . ARG B 1 337 ? 8.258 30.641 22.203 1 92 337 ARG B O 1
ATOM 5797 N N . ASN B 1 338 ? 7.672 32.656 23.141 1 80.81 338 ASN B N 1
ATOM 5798 C CA . ASN B 1 338 ? 8.109 32.312 24.5 1 80.81 338 ASN B CA 1
ATOM 5799 C C . ASN B 1 338 ? 6.918 32.094 25.438 1 80.81 338 ASN B C 1
ATOM 5801 O O . ASN B 1 338 ? 6.699 32.875 26.359 1 80.81 338 ASN B O 1
ATOM 5805 N N . ASP B 1 339 ? 6.055 31.281 25.031 1 67.94 339 ASP B N 1
ATOM 5806 C CA . ASP B 1 339 ? 4.805 31.141 25.781 1 67.94 339 ASP B CA 1
ATOM 5807 C C . ASP B 1 339 ? 5.023 30.375 27.078 1 67.94 339 ASP B C 1
ATOM 5809 O O . ASP B 1 339 ? 5.832 30.781 27.922 1 67.94 339 ASP B O 1
ATOM 5813 N N . LYS B 1 340 ? 4.457 29.188 27.234 1 77.19 340 LYS B N 1
ATOM 5814 C CA . LYS B 1 340 ? 4.309 28.266 28.344 1 77.19 340 LYS B CA 1
ATOM 5815 C C . LYS B 1 340 ? 5.289 27.094 28.234 1 77.19 340 LYS B C 1
ATOM 5817 O O . LYS B 1 340 ? 6.152 27.094 27.359 1 77.19 340 LYS B O 1
ATOM 5822 N N . SER B 1 341 ? 5.438 26.406 29.297 1 90.75 341 SER B N 1
ATOM 5823 C CA . SER B 1 341 ? 6.172 25.156 29.266 1 90.75 341 SER B CA 1
ATOM 5824 C C . SER B 1 341 ? 5.301 24.016 28.719 1 90.75 341 SER B C 1
ATOM 5826 O O . SER B 1 341 ? 4.105 23.953 29.016 1 90.75 341 SER B O 1
ATOM 5828 N N . CYS B 1 342 ? 5.949 23.266 27.844 1 94.62 342 CYS B N 1
ATOM 5829 C CA . CYS B 1 342 ? 5.273 22.094 27.297 1 94.62 342 CYS B CA 1
ATOM 5830 C C . CYS B 1 342 ? 6.227 20.906 27.203 1 94.62 342 CYS B C 1
ATOM 5832 O O . CYS B 1 342 ? 7.387 21 27.609 1 94.62 342 CYS B O 1
ATOM 5834 N N . GLU B 1 343 ? 5.664 19.75 26.891 1 94.75 343 GLU B N 1
ATOM 5835 C CA . GLU B 1 343 ? 6.48 18.547 26.797 1 94.75 343 GLU B CA 1
ATOM 5836 C C . GLU B 1 343 ? 6.824 18.219 25.344 1 94.75 343 GLU B C 1
ATOM 5838 O O . GLU B 1 343 ? 5.973 18.328 24.453 1 94.75 343 GLU B O 1
ATOM 5843 N N . TYR B 1 344 ? 8.07 17.891 25.062 1 96.06 344 TYR B N 1
ATOM 5844 C CA . TYR B 1 344 ? 8.562 17.422 23.766 1 96.06 344 TYR B CA 1
ATOM 5845 C C . TYR B 1 344 ? 9.453 16.203 23.922 1 96.06 344 TYR B C 1
ATOM 5847 O O . TYR B 1 344 ? 10.531 16.281 24.516 1 96.06 344 TYR B O 1
ATOM 5855 N N . ASN B 1 345 ? 8.992 15.117 23.359 1 96.88 345 ASN B N 1
ATOM 5856 C CA . ASN B 1 345 ? 9.711 13.852 23.422 1 96.88 345 ASN B CA 1
ATOM 5857 C C . ASN B 1 345 ? 10.102 13.5 24.859 1 96.88 345 ASN B C 1
ATOM 5859 O O . ASN B 1 345 ? 11.234 13.117 25.125 1 96.88 345 ASN B O 1
ATOM 5863 N N . GLY B 1 346 ? 9.242 13.805 25.75 1 94.31 346 GLY B N 1
ATOM 5864 C CA . GLY B 1 346 ? 9.414 13.398 27.141 1 94.31 346 GLY B CA 1
ATOM 5865 C C . GLY B 1 346 ? 10.203 14.406 27.953 1 94.31 346 GLY B C 1
ATOM 5866 O O . GLY B 1 346 ? 10.469 14.18 29.141 1 94.31 346 GLY B O 1
ATOM 5867 N N . LYS B 1 347 ? 10.523 15.523 27.391 1 95.38 347 LYS B N 1
ATOM 5868 C CA . LYS B 1 347 ? 11.289 16.547 28.094 1 95.38 347 LYS B CA 1
ATOM 5869 C C . LYS B 1 347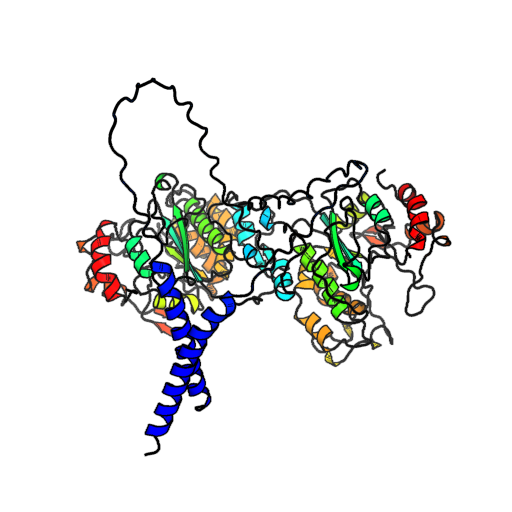 ? 10.562 17.891 28.062 1 95.38 347 LYS B C 1
ATOM 5871 O O . LYS B 1 347 ? 9.805 18.172 27.125 1 95.38 347 LYS B O 1
ATOM 5876 N N . LYS B 1 348 ? 10.891 18.656 29.078 1 94.38 348 LYS B N 1
ATOM 5877 C CA . LYS B 1 348 ? 10.344 20.016 29.109 1 94.38 348 LYS B CA 1
ATOM 5878 C C . LYS B 1 348 ? 10.922 20.875 27.984 1 94.38 348 LYS B C 1
ATOM 5880 O O . LYS B 1 348 ? 12.109 20.797 27.688 1 94.38 348 LYS B O 1
ATOM 5885 N N . ASN B 1 349 ? 10.031 21.625 27.391 1 92.81 349 ASN B N 1
ATOM 5886 C CA . ASN B 1 349 ? 10.391 22.484 26.266 1 92.81 349 ASN B CA 1
ATOM 5887 C C . ASN B 1 349 ? 9.641 23.812 26.312 1 92.81 349 ASN B C 1
ATOM 5889 O O . ASN B 1 349 ? 8.539 23.891 26.859 1 92.81 349 ASN B O 1
ATOM 5893 N N . GLN B 1 350 ? 10.234 24.812 25.812 1 91.25 350 GLN B N 1
ATOM 5894 C CA . GLN B 1 350 ? 9.617 26.125 25.844 1 91.25 350 GLN B CA 1
ATOM 5895 C C . GLN B 1 350 ? 8.961 26.469 24.516 1 91.25 350 GLN B C 1
ATOM 5897 O O . GLN B 1 350 ? 8.18 27.422 24.422 1 91.25 350 GLN B O 1
ATOM 5902 N N . THR B 1 351 ? 9.328 25.75 23.469 1 93.31 351 THR B N 1
ATOM 5903 C CA . THR B 1 351 ? 8.672 25.906 22.188 1 93.31 351 THR B CA 1
ATOM 5904 C C . THR B 1 351 ? 7.395 25.062 22.125 1 93.31 351 THR B C 1
ATOM 5906 O O . THR B 1 351 ? 7.441 23.875 21.844 1 93.31 351 THR B O 1
ATOM 5909 N N . CYS B 1 352 ? 6.305 25.734 22.391 1 95.69 352 CYS B N 1
ATOM 5910 C CA . CYS B 1 352 ? 5.047 25.016 22.484 1 95.69 352 CYS B CA 1
ATOM 5911 C C . CYS B 1 352 ? 4.219 25.188 21.219 1 95.69 352 CYS B C 1
ATOM 5913 O O . CYS B 1 352 ? 3.383 24.344 20.906 1 95.69 352 CYS B O 1
ATOM 5915 N N . HIS B 1 353 ? 4.445 26.312 20.578 1 97.38 353 HIS B N 1
ATOM 5916 C CA . HIS B 1 353 ? 3.758 26.594 19.312 1 97.38 353 HIS B CA 1
ATOM 5917 C C . HIS B 1 353 ? 4.75 26.969 18.219 1 97.38 353 HIS B C 1
ATOM 5919 O O . HIS B 1 353 ? 5.699 27.719 18.469 1 97.38 353 HIS B O 1
ATOM 5925 N N . LEU B 1 354 ? 4.535 26.359 17.031 1 97.94 354 LEU B N 1
ATOM 5926 C CA . LEU B 1 354 ? 5.387 26.656 15.891 1 97.94 354 LEU B CA 1
ATOM 5927 C C . LEU B 1 354 ? 4.711 27.641 14.945 1 97.94 354 LEU B C 1
ATOM 5929 O O . LEU B 1 354 ? 5.375 28.25 14.109 1 97.94 354 LEU B O 1
ATOM 5933 N N . PHE B 1 355 ? 3.42 27.766 15.016 1 98.44 355 PHE B N 1
ATOM 5934 C CA . PHE B 1 355 ? 2.605 28.609 14.156 1 98.44 355 PHE B CA 1
ATOM 5935 C C . PHE B 1 355 ? 1.614 29.422 14.984 1 98.44 355 PHE B C 1
ATOM 5937 O O . PHE B 1 355 ? 1.403 29.141 16.172 1 98.44 355 PHE B O 1
ATOM 5944 N N . ALA B 1 356 ? 1.05 30.484 14.352 1 97.88 356 ALA B N 1
ATOM 5945 C CA . ALA B 1 356 ? 0.043 31.297 15.031 1 97.88 356 ALA B CA 1
ATOM 5946 C C . ALA B 1 356 ? -1.015 31.797 14.055 1 97.88 356 ALA B C 1
ATOM 5948 O O . ALA B 1 356 ? -0.73 32 12.867 1 97.88 356 ALA B O 1
ATOM 5949 N N . ARG B 1 357 ? -2.049 31.906 14.5 1 96.81 357 ARG B N 1
ATOM 5950 C CA . ARG B 1 357 ? -3.191 32.5 13.812 1 96.81 357 ARG B CA 1
ATOM 5951 C C . ARG B 1 357 ? -4.035 33.344 14.766 1 96.81 357 ARG B C 1
ATOM 5953 O O . ARG B 1 357 ? -3.961 33.156 15.984 1 96.81 357 ARG B O 1
ATOM 5960 N N . LYS B 1 358 ? -4.836 34.406 14.445 1 96.62 358 LYS B N 1
ATOM 5961 C CA . LYS B 1 358 ? -5.305 34.688 13.094 1 96.62 358 LYS B CA 1
ATOM 5962 C C . LYS B 1 358 ? -4.785 36.031 12.594 1 96.62 358 LYS B C 1
ATOM 5964 O O . LYS B 1 358 ? -5.176 37.094 13.102 1 96.62 358 LYS B O 1
ATOM 5969 N N . PHE B 1 359 ? -3.957 36 11.539 1 97.88 359 PHE B N 1
ATOM 5970 C CA . PHE B 1 359 ? -3.4 37.219 10.984 1 97.88 359 PHE B CA 1
ATOM 5971 C C . PHE B 1 359 ? -4.102 37.594 9.68 1 97.88 359 PHE B C 1
ATOM 5973 O O . PHE B 1 359 ? -4.258 36.75 8.797 1 97.88 359 PHE B O 1
ATOM 5980 N N . THR B 1 360 ? -4.488 38.844 9.602 1 95.75 360 THR B N 1
ATOM 5981 C CA . THR B 1 360 ? -5.184 39.312 8.406 1 95.75 360 THR B CA 1
ATOM 5982 C C . THR B 1 360 ? -4.184 39.75 7.332 1 95.75 360 THR B C 1
ATOM 5984 O O . THR B 1 360 ? -2.982 39.844 7.598 1 95.75 360 THR B O 1
ATOM 5987 N N . SER B 1 361 ? -4.73 40 6.152 1 94.06 361 SER B N 1
ATOM 5988 C CA . SER B 1 361 ? -3.885 40.438 5.051 1 94.06 361 SER B CA 1
ATOM 5989 C C . SER B 1 361 ? -3.219 41.781 5.367 1 94.06 361 SER B C 1
ATOM 5991 O O . SER B 1 361 ? -2.127 42.062 4.875 1 94.06 361 SER B O 1
ATOM 5993 N N . HIS B 1 362 ? -3.775 42.531 6.223 1 96.5 362 HIS B N 1
ATOM 5994 C CA . HIS B 1 362 ? -3.25 43.844 6.582 1 96.5 362 HIS B CA 1
ATOM 5995 C C . HIS B 1 362 ? -1.989 43.719 7.43 1 96.5 362 HIS B C 1
ATOM 5997 O O . HIS B 1 362 ? -1.229 44.688 7.566 1 96.5 362 HIS B O 1
ATOM 6003 N N . ALA B 1 363 ? -1.854 42.562 7.965 1 97.38 363 ALA B N 1
ATOM 6004 C CA . ALA B 1 363 ? -0.69 42.344 8.82 1 97.38 363 ALA B CA 1
ATOM 6005 C C . ALA B 1 363 ? 0.551 42.031 7.988 1 97.38 363 ALA B C 1
ATOM 6007 O O . ALA B 1 363 ? 1.671 42.062 8.5 1 97.38 363 ALA B O 1
ATOM 6008 N N . LEU B 1 364 ? 0.428 41.781 6.715 1 97.12 364 LEU B N 1
ATOM 6009 C CA . LEU B 1 364 ? 1.473 41.219 5.871 1 97.12 364 LEU B CA 1
ATOM 6010 C C . LEU B 1 364 ? 2.691 42.125 5.82 1 97.12 364 LEU B C 1
ATOM 6012 O O . LEU B 1 364 ? 3.822 41.688 6.004 1 97.12 364 LEU B O 1
ATOM 6016 N N . ASP B 1 365 ? 2.469 43.406 5.586 1 96.94 365 ASP B N 1
ATOM 6017 C CA . ASP B 1 365 ? 3.576 44.344 5.422 1 96.94 365 ASP B CA 1
ATOM 6018 C C . ASP B 1 365 ? 4.465 44.375 6.664 1 96.94 365 ASP B C 1
ATOM 6020 O O . ASP B 1 365 ? 5.688 44.281 6.559 1 96.94 365 ASP B O 1
ATOM 6024 N N . ARG B 1 366 ? 3.822 44.469 7.793 1 97.25 366 ARG B N 1
ATOM 6025 C CA . ARG B 1 366 ? 4.578 44.5 9.039 1 97.25 366 ARG B CA 1
ATOM 6026 C C . ARG B 1 366 ? 5.262 43.188 9.305 1 97.25 366 ARG B C 1
ATOM 6028 O O . ARG B 1 366 ? 6.387 43.125 9.812 1 97.25 366 ARG B O 1
ATOM 6035 N N . LEU B 1 367 ? 4.594 42.125 8.984 1 97.88 367 LEU B N 1
ATOM 6036 C CA . LEU B 1 367 ? 5.176 40.812 9.148 1 97.88 367 LEU B CA 1
ATOM 6037 C C . LEU B 1 367 ? 6.434 40.656 8.297 1 97.88 367 LEU B C 1
ATOM 6039 O O . LEU B 1 367 ? 7.453 40.156 8.773 1 97.88 367 LEU B O 1
ATOM 6043 N N . LEU B 1 368 ? 6.418 41.156 7.035 1 97.06 368 LEU B N 1
ATOM 6044 C CA . LEU B 1 368 ? 7.543 41 6.117 1 97.06 368 LEU B CA 1
ATOM 6045 C C . LEU B 1 368 ? 8.734 41.844 6.594 1 97.06 368 LEU B C 1
ATOM 6047 O O . LEU B 1 368 ? 9.883 41.5 6.332 1 97.06 368 LEU B O 1
ATOM 6051 N N . ARG B 1 369 ? 8.453 42.844 7.344 1 95.94 369 ARG B N 1
ATOM 6052 C CA . ARG B 1 369 ? 9.508 43.75 7.82 1 95.94 369 ARG B CA 1
ATOM 6053 C C . ARG B 1 369 ? 10.156 43.188 9.086 1 95.94 369 ARG B C 1
ATOM 6055 O O . ARG B 1 369 ? 11.359 43.344 9.289 1 95.94 369 ARG B O 1
ATOM 6062 N N . ILE B 1 370 ? 9.383 42.5 9.875 1 96.62 370 ILE B N 1
ATOM 6063 C CA . ILE B 1 370 ? 9.859 42.188 11.219 1 96.62 370 ILE B CA 1
ATOM 6064 C C . ILE B 1 370 ? 10.211 40.688 11.305 1 96.62 370 ILE B C 1
ATOM 6066 O O . ILE B 1 370 ? 11.305 40.344 11.742 1 96.62 370 ILE B O 1
ATOM 6070 N N . ALA B 1 371 ? 9.422 39.781 10.828 1 94.94 371 ALA B N 1
ATOM 6071 C CA . ALA B 1 371 ? 9.461 38.344 11.094 1 94.94 371 ALA B CA 1
ATOM 6072 C C . ALA B 1 371 ? 10.734 37.719 10.531 1 94.94 371 ALA B C 1
ATOM 6074 O O . ALA B 1 371 ? 11.391 36.938 11.195 1 94.94 371 ALA B O 1
ATOM 6075 N N . PRO B 1 372 ? 11.133 38.125 9.281 1 94.75 372 PRO B N 1
ATOM 6076 C CA . PRO B 1 372 ? 12.305 37.438 8.719 1 94.75 372 PRO B CA 1
ATOM 6077 C C . PRO B 1 372 ? 13.562 37.656 9.555 1 94.75 372 PRO B C 1
ATOM 6079 O O . PRO B 1 372 ? 14.344 36.719 9.742 1 94.75 372 PRO B O 1
ATOM 6082 N N . LYS B 1 373 ? 13.742 38.812 10.047 1 93.56 373 LYS B N 1
ATOM 6083 C CA . LYS B 1 373 ? 14.906 39.062 10.883 1 93.56 373 LYS B CA 1
ATOM 6084 C C . LYS B 1 373 ? 14.75 38.438 12.266 1 93.56 373 LYS B C 1
ATOM 6086 O O . LYS B 1 373 ? 15.672 37.812 12.773 1 93.56 373 LYS B O 1
ATOM 6091 N N . LEU B 1 374 ? 13.594 38.656 12.805 1 93.81 374 LEU B N 1
ATOM 6092 C CA . LEU B 1 374 ? 13.344 38.156 14.164 1 93.81 374 LEU B CA 1
ATOM 6093 C C . LEU B 1 374 ? 13.438 36.656 14.219 1 93.81 374 LEU B C 1
ATOM 6095 O O . LEU B 1 374 ? 14.016 36.094 15.156 1 93.81 374 LEU B O 1
ATOM 6099 N N . MET B 1 375 ? 12.898 35.938 13.203 1 92.44 375 MET B N 1
ATOM 6100 C CA . MET B 1 375 ? 12.812 34.469 13.195 1 92.44 375 MET B CA 1
ATOM 6101 C C . MET B 1 375 ? 13.992 33.844 12.445 1 92.44 375 MET B C 1
ATOM 6103 O O . MET B 1 375 ? 14.117 32.625 12.367 1 92.44 375 MET B O 1
ATOM 6107 N N . GLN B 1 376 ? 14.758 34.688 11.805 1 91.31 376 GLN B N 1
ATOM 6108 C CA . GLN B 1 376 ? 15.977 34.281 11.125 1 91.31 376 GLN B CA 1
ATOM 6109 C C . GLN B 1 376 ? 15.664 33.438 9.891 1 91.31 376 GLN B C 1
ATOM 6111 O O . GLN B 1 376 ? 16.219 32.344 9.719 1 91.31 376 GLN B O 1
ATOM 6116 N N . PHE B 1 377 ? 14.867 34 9.078 1 91.38 377 PHE B N 1
ATOM 6117 C CA . PHE B 1 377 ? 14.633 33.406 7.773 1 91.38 377 PHE B CA 1
ATOM 6118 C C . PHE B 1 377 ? 15.859 33.562 6.875 1 91.38 377 PHE B C 1
ATOM 6120 O O . PHE B 1 377 ? 16.719 34.406 7.129 1 91.38 377 PHE B O 1
ATOM 6127 N N . ASN B 1 378 ? 15.922 32.688 5.875 1 84 378 ASN B N 1
ATOM 6128 C CA . ASN B 1 378 ? 16.984 32.906 4.887 1 84 378 ASN B CA 1
ATOM 6129 C C . ASN B 1 378 ? 16.75 34.156 4.066 1 84 378 ASN B C 1
ATOM 6131 O O . ASN B 1 378 ? 15.617 34.5 3.754 1 84 378 ASN B O 1
ATOM 6135 N N . LEU B 1 379 ? 17.891 34.875 3.863 1 75.19 379 LEU B N 1
ATOM 6136 C CA . LEU B 1 379 ? 17.812 36.094 3.092 1 75.19 379 LEU B CA 1
ATOM 6137 C C . LEU B 1 379 ? 17.906 35.812 1.597 1 75.19 379 LEU B C 1
ATOM 6139 O O . LEU B 1 379 ? 18.594 34.875 1.179 1 75.19 379 LEU B O 1
#

Sequence (758 aa):
MKSTQNLLSVMLVFAFGLFFGVTLIFHLKDISFSLRFTQFSLSTTPSATSTAAPAGVDLVAPPLPVDLGLKGFLKPPELMHHMTDEELIWRASMVPKVRDYPFERTPKVAFLFLTRGPVVLAPLWERFFKGYDGLFTIYVHSSDSSAKVTVPKDSVFYGRRIPSKDVEWGKVNMVEAERRLLANALLDFSNQRFVLLSEACIPLFNFSTVYSYLVNSKHNFVESYDLEGAVGRGRYSKKMAPIVKIKEWRKGSQWFEMDRDLAIEVIADKMYFSVFHDFCNGKCYADEHYIPTFVTKKFGETNSNRTLTFVDWAKGGPHPTKYTRNDVTKDFLMKLRNDKSCEYNGKKNQTCHLFARKFTSHALDRLLRIAPKLMQFNLMKSTQNLLSVMLVFAFGLFFGVTLIFHLKDISFSLRFTQFSLSTTPSATSTAAPAGVDLVAPPLPVDLGLKGFLKPPELMHHMTDEELIWRASMVPKVRDYPFERTPKVAFLFLTRGPVVLAPLWERFFKGYDGLFTIYVHSSDSSAKVTVPKDSVFYGRRIPSKDVEWGKVNMVEAERRLLANALLDFSNQRFVLLSEACIPLFNFSTVYSYLVNSKHNFVESYDLEGAVGRGRYSKKMAPIVKIKEWRKGSQWFEMDRDLAIEVIADKMYFSVFHDFCNGKCYADEHYIPTFVTKKFGETNSNRTLTFVDWAKGGPHPTKYTRNDVTKDFLMKLRNDKSCEYNGKKNQTCHLFARKFTSHALDRLLRIAPKLMQFNL

Nearest PDB structures (foldseek):
  2gam-assembly2_C  TM=6.430E-01  e=1.880E-10  Mus musculus
  3t7n-assembly1_A  TM=4.229E-01  e=4.532E-03  Homo sapiens
  5ggi-assembly2_B  TM=4.369E-01  e=4.532E-03  Homo sapiens
  5ggi-assembly1_A  TM=4.371E-01  e=4.268E-03  Homo sapiens
  5ggg-assembly1_A  TM=4.362E-01  e=5.111E-03  Homo sapiens

Solvent-accessible surface area (backbone atoms only — not comparable to full-atom values): 42210 Å² total; per-residue (Å²): 124,75,74,63,58,64,57,54,60,54,55,54,54,40,54,52,38,41,52,53,44,59,53,55,64,62,68,69,64,65,80,74,79,78,75,77,76,76,81,80,81,73,81,81,78,78,70,79,67,75,72,73,67,72,77,66,73,71,68,70,64,70,44,64,72,74,55,57,45,63,66,53,70,39,35,67,90,59,59,60,47,75,56,51,72,61,45,41,36,32,61,27,22,46,42,45,68,37,76,69,71,76,59,94,74,62,68,16,40,30,42,31,32,55,24,77,43,68,58,66,42,45,72,55,52,47,39,42,52,48,90,43,82,73,44,53,48,63,40,31,40,35,21,66,86,32,66,76,62,82,61,56,83,86,41,85,65,37,77,24,49,40,77,52,60,76,60,48,90,35,29,47,49,40,44,50,51,52,37,50,49,51,26,59,51,46,42,27,70,42,42,38,33,40,36,50,39,44,43,31,47,46,74,58,51,21,47,70,58,52,48,52,55,57,74,68,45,76,54,25,23,42,13,42,42,79,41,80,51,70,90,32,57,56,39,62,50,77,80,34,46,82,85,46,42,77,92,57,50,23,33,29,62,68,42,32,34,34,39,46,71,56,50,36,51,59,56,44,47,55,67,66,52,48,43,43,60,75,57,28,59,71,88,34,29,32,48,28,26,49,62,24,18,53,41,50,74,75,42,43,90,44,39,68,41,35,41,38,55,42,68,45,56,84,85,46,80,97,55,60,51,74,34,38,40,88,62,58,42,75,68,52,56,49,47,63,42,59,58,57,82,33,78,52,86,89,36,85,32,47,74,49,39,53,28,34,35,40,41,42,67,64,20,40,68,46,43,61,70,43,43,42,68,76,34,55,33,60,130,127,73,76,70,56,60,64,55,59,56,60,52,54,27,55,53,45,46,54,58,59,68,57,59,72,74,67,65,80,74,73,72,79,79,77,80,80,82,80,89,77,82,75,74,70,73,82,67,78,72,74,76,69,75,78,70,75,70,72,66,67,72,36,68,74,77,56,57,46,64,65,54,70,41,34,67,93,58,59,59,49,75,57,50,71,60,45,40,35,33,63,26,21,47,41,45,68,38,76,70,72,76,58,94,75,61,69,14,40,30,41,32,32,54,25,78,42,68,56,66,44,45,72,55,52,46,38,43,50,48,91,43,82,75,43,53,47,62,39,32,39,34,21,67,88,33,66,76,61,83,60,57,82,86,41,84,65,36,78,23,47,40,79,53,61,76,63,47,91,35,29,49,49,40,43,50,50,51,37,50,49,51,26,60,51,45,42,28,68,42,43,39,33,39,37,51,38,44,42,31,47,45,75,58,51,21,48,70,58,51,48,52,54,57,75,68,45,75,54,25,23,42,13,42,41,79,42,80,51,70,88,31,55,56,41,62,50,78,80,36,46,82,85,46,41,76,90,56,49,24,32,28,63,70,42,31,33,35,38,45,71,55,49,36,51,59,56,44,47,54,68,66,52,48,43,42,61,74,57,28,58,71,85,35,28,32,48,28,28,48,60,23,20,53,41,51,74,75,41,43,90,45,41,67,42,37,43,39,56,42,68,47,55,87,85,46,81,97,56,61,50,72,35,38,39,89,63,59,42,72,68,51,55,50,47,63,43,60,61,56,82,34,79,51,85,88,34,85,32,50,74,50,38,53,27,34,36,39,42,43,68,64,20,41,67,44,43,62,69,44,45,43,68,75,35,56,34,59,129

Radius of gyration: 34.79 Å; Cα contacts (8 Å, |Δi|>4): 1269; chains: 2; bounding box: 90×97×97 Å

Secondary structure (DSSP, 8-state):
-TTSHHHHHHHHHHHHHHHHHHHHHHHGGG-------------S-----------------------SSSHHHHS-S-S-----HHHHHHHHTEEESS-S-SS----EEEEEEEESS--TTHHHHHHHHTT-TTSEEEEEEE-GGGTT----TTSTTTT-B-S-----TTSHHHHHHHHHHHHHHHTSTTEEEEEEE-TT-EESS-HHHHHHHHHT-SSBB---B---STTTGGG--GGGTTTS-GGG--B--S--EEEHHHHHHHHH--HHHHHHHHH--GGG-GGGTHHHHHHHHHHGGGB-S--SEEE--TT-SSSPPPB-GGG--HHHHHHHHS---EEETTEEES---SEEE-B-GGGHHHHHHHHHHHHT---/--THHHHHHHHHHHHHHHHHHHHHGGGSTT--------------------------------------SSHHHHS-S-S-----HHHHHHHHTEEESS-S-SS----EEEEEEEESS--TTHHHHHHHHTT-TTSEEEEEEE-GGGTT----TTSTTTT-B-S-----TTSHHHHHHHHHHHHHHHTSTTEEEEEEE-TT-EESS-HHHHHHHHHT-SSBB---B---STTTGGG--GGGTTTS-GGG--B--S--EEEHHHHHHHHH--HHHHHHHHH--GGG-GGGTHHHHHHHHHHGGGB-S--SEEE--TT-SSSPPPB-GGG--HHHHHHHHS---EEETTEEES---SEEE-B-GGGHHHHHHHHHHHHT---

InterPro domains:
  IPR003406 Glycosyl transferase, family 14 [PF02485] (109-336)
  IPR044174 Glycosyltransferase BC10-like [PTHR31042] (31-369)

Organism: Helianthus annuus (NCBI:txid4232)

Foldseek 3Di:
DVVVVVVVVVVVVVVVVVVVVVVVVPPVPPPPPPPPPPDPDDDDDPPPPVPPDPPPPPPPPDPDPDPPDCVCQQAPPAQEDDDDLVRLLVLLLDDDPPNDDPDDAAAAEEEEEEEAADLLLQVQVQLLCPPPPRRYAYAYAYAPVRVPDDDDPPGSCPRRYHPYHDDDFLALVVVSRVLRRLSSVSSNVRHWKYWYHYSQKHFLAHNVVVSCQQVPFQAWAWAWDADDDCLFLVQDDPQLPPVADSVLWIFTDLIIMDTSVVSSVSSPDDNLSVSCNVTRDDNSRCSGTRSRSVCCVPPVVRHQNHHQEDFACPVDDPDTDEDAQVNDDLVNSVDVQQDDWGDTPRDIDRRRHGMYDGYDSRNNVVCVVRRCVSNVGDD/DPPVVVVVVVVVVVVVVVVVVVPPVPPPDPPPPPPPPDDDDPDDPPVPPPPPDPDPPPPPPDPPPDDPDCVCQQAPPAQEDDDDLVRLLVLLLDDDPPNDDPDDAAAAEEEEEEEAADLLLQVQVQLQCPPPPRRYAYAYAYAPVRVPDDDDPPGSCPRRYHPYHDDDFLALVVVVRVLRRLSSVSSNVRHWKYWYHYSQKHFLAGNVVVSCQQVPFQAWAWAWDADDDCLFLVQDDPQLPPVADSVLWIFTDLIIMDTSVVSSVSSPDDNLSVSCNVTRDDNSRCSGTRSNSVCCVPPVVRHQNHHQEDFACPVDDPDTDEDAQVNDDLVNSVCVQQDDWGDTPRDIDRGRHGMYDRYDSRNNVVCVVRRCVSNVGDD

pLDDT: mean 82.94, std 23.07, range [20.72, 98.94]